Protein AF-A0A316D9Z3-F1 (afdb_monomer_lite)

Radius of gyration: 34.33 Å; chains: 1; bounding box: 103×78×120 Å

Structure (mmCIF, N/CA/C/O backbone):
data_AF-A0A316D9Z3-F1
#
_entry.id   AF-A0A316D9Z3-F1
#
loop_
_atom_site.group_PDB
_atom_site.id
_atom_site.type_symbol
_atom_site.label_atom_id
_atom_site.label_alt_id
_atom_site.label_comp_id
_atom_site.label_asym_id
_atom_site.label_entity_id
_atom_site.label_seq_id
_atom_site.pdbx_PDB_ins_code
_atom_site.Cartn_x
_atom_site.Cartn_y
_atom_site.Cartn_z
_atom_site.occupancy
_atom_site.B_iso_or_equiv
_atom_site.auth_seq_id
_atom_site.auth_comp_id
_atom_site.auth_asym_id
_atom_site.auth_atom_id
_atom_site.pdbx_PDB_model_num
ATOM 1 N N . MET A 1 1 ? 45.861 17.675 56.592 1.00 35.81 1 MET A N 1
ATOM 2 C CA . MET A 1 1 ? 46.657 18.732 55.910 1.00 35.81 1 MET A CA 1
ATOM 3 C C . MET A 1 1 ? 46.108 18.868 54.483 1.00 35.81 1 MET A C 1
ATOM 5 O O . MET A 1 1 ? 45.582 17.880 54.000 1.00 35.81 1 MET A O 1
ATOM 9 N N . LYS A 1 2 ? 45.896 20.078 53.928 1.00 35.28 2 LYS A N 1
ATOM 10 C CA . LYS A 1 2 ? 46.749 20.758 52.905 1.00 35.28 2 LYS A CA 1
ATOM 11 C C . LYS A 1 2 ? 47.253 19.805 51.794 1.00 35.28 2 LYS A C 1
ATOM 13 O O . LYS A 1 2 ? 47.853 18.805 52.156 1.00 35.28 2 LYS A O 1
ATOM 18 N N . LYS A 1 3 ? 47.136 20.078 50.481 1.00 35.12 3 LYS A N 1
ATOM 19 C CA . LYS A 1 3 ? 46.610 21.222 49.673 1.00 35.12 3 LYS A CA 1
ATOM 20 C C . LYS A 1 3 ? 46.240 20.685 48.246 1.00 35.12 3 LYS A C 1
ATOM 22 O O . LYS A 1 3 ? 46.583 19.548 47.962 1.00 35.12 3 LYS A O 1
ATOM 27 N N . ALA A 1 4 ? 45.389 21.317 47.416 1.00 41.19 4 ALA A N 1
ATOM 28 C CA . ALA A 1 4 ? 45.707 22.298 46.334 1.00 41.19 4 ALA A CA 1
ATOM 29 C C . ALA A 1 4 ? 47.012 22.003 45.537 1.00 41.19 4 ALA A C 1
ATOM 31 O O . ALA A 1 4 ? 47.995 21.632 46.166 1.00 41.19 4 ALA A O 1
ATOM 32 N N . THR A 1 5 ? 47.180 22.191 44.215 1.00 39.66 5 THR A N 1
ATOM 33 C CA . THR A 1 5 ? 46.410 22.773 43.067 1.00 39.66 5 THR A CA 1
ATOM 34 C C . THR A 1 5 ? 47.125 22.314 41.761 1.00 39.66 5 THR A C 1
ATOM 36 O O . THR A 1 5 ? 48.243 21.823 41.865 1.00 39.66 5 THR A O 1
ATOM 39 N N . GLY A 1 6 ? 46.643 22.439 40.513 1.00 32.50 6 GLY A N 1
ATOM 40 C CA . GLY A 1 6 ? 45.426 23.047 39.939 1.00 32.50 6 GLY A CA 1
ATOM 41 C C . GLY A 1 6 ? 45.745 23.908 38.690 1.00 32.50 6 GLY A C 1
ATOM 42 O O . GLY A 1 6 ? 46.447 24.904 38.827 1.00 32.50 6 GLY A O 1
ATOM 43 N N . LEU A 1 7 ? 45.251 23.535 37.495 1.00 33.41 7 LEU A N 1
ATOM 44 C CA . LEU A 1 7 ? 45.526 24.162 36.179 1.00 33.41 7 LEU A CA 1
ATOM 45 C C . LEU A 1 7 ? 44.376 23.811 35.191 1.00 33.41 7 LEU A C 1
ATOM 47 O O . LEU A 1 7 ? 43.847 22.710 35.298 1.00 33.41 7 LEU A O 1
ATOM 51 N N . GLY A 1 8 ? 43.930 24.620 34.219 1.00 28.97 8 GLY A N 1
ATOM 52 C CA . GLY A 1 8 ? 44.184 26.045 33.964 1.00 28.97 8 GLY A CA 1
ATOM 53 C C . GLY A 1 8 ? 44.384 26.387 32.475 1.00 28.97 8 GLY A C 1
ATOM 54 O O . GLY A 1 8 ? 45.505 26.270 31.992 1.00 28.97 8 GLY A O 1
ATOM 55 N N . LEU A 1 9 ? 43.351 26.874 31.768 1.00 27.77 9 LEU A N 1
ATOM 56 C CA . LEU A 1 9 ? 43.515 27.605 30.496 1.00 27.77 9 LEU A CA 1
ATOM 57 C C . LEU A 1 9 ? 42.358 28.593 30.241 1.00 27.77 9 LEU A C 1
ATOM 59 O O . LEU A 1 9 ? 41.224 28.343 30.642 1.00 27.77 9 LEU A O 1
ATOM 63 N N . PHE A 1 10 ? 42.664 29.716 29.586 1.00 29.58 10 PHE A N 1
ATOM 64 C CA . PHE A 1 10 ? 41.732 30.792 29.226 1.00 29.58 10 PHE A CA 1
ATOM 65 C C . PHE A 1 10 ? 41.360 30.741 27.738 1.00 29.58 10 PHE A C 1
ATOM 67 O O . PHE A 1 10 ? 42.218 30.463 26.904 1.00 29.58 10 PHE A O 1
ATOM 74 N N . VAL A 1 11 ? 40.149 31.198 27.403 1.00 30.53 11 VAL A N 1
ATOM 75 C CA . VAL A 1 11 ? 39.882 31.958 26.168 1.00 30.53 11 VAL A CA 1
ATOM 76 C C . VAL A 1 11 ? 39.023 33.165 26.551 1.00 30.53 11 VAL A C 1
ATOM 78 O O . VAL A 1 11 ? 38.083 33.028 27.331 1.00 30.53 11 VAL A O 1
ATOM 81 N N . ALA A 1 12 ? 39.358 34.346 26.034 1.00 29.73 12 ALA A N 1
ATOM 82 C CA . ALA A 1 12 ? 38.594 35.579 26.225 1.00 29.73 12 ALA A CA 1
ATOM 83 C C . ALA A 1 12 ? 37.943 36.008 24.901 1.00 29.73 12 ALA A C 1
ATOM 85 O O . ALA A 1 12 ? 38.497 35.740 23.836 1.00 29.73 12 ALA A O 1
ATOM 86 N N . LEU A 1 13 ? 36.806 36.709 24.962 1.00 26.59 13 LEU A N 1
ATOM 87 C CA . LEU A 1 13 ? 36.185 37.320 23.785 1.00 26.59 13 LEU A CA 1
ATOM 88 C C . LEU A 1 13 ? 35.612 38.707 24.114 1.00 26.59 13 LEU A C 1
ATOM 90 O O . LEU A 1 13 ? 34.898 38.876 25.100 1.00 26.59 13 LEU A O 1
ATOM 94 N N . ALA A 1 14 ? 35.973 39.692 23.292 1.00 31.27 14 ALA A N 1
ATOM 95 C CA . ALA A 1 14 ? 35.696 41.122 23.435 1.00 31.27 14 ALA A CA 1
ATOM 96 C C . ALA A 1 14 ? 36.058 41.813 22.095 1.00 31.27 14 ALA A C 1
ATOM 98 O O . ALA A 1 14 ? 37.003 41.360 21.454 1.00 31.27 14 ALA A O 1
ATOM 99 N N . LEU A 1 15 ? 35.439 42.903 21.616 1.00 33.06 15 LEU A N 1
ATOM 100 C CA . LEU A 1 15 ? 34.162 43.585 21.919 1.00 33.06 15 LEU A CA 1
ATOM 101 C C . LEU A 1 15 ? 33.940 44.683 20.832 1.00 33.06 15 LEU A C 1
ATOM 103 O O . LEU A 1 15 ? 34.931 45.140 20.270 1.00 33.06 15 LEU A O 1
ATOM 107 N N . VAL A 1 16 ? 32.704 45.190 20.637 1.00 36.53 16 VAL A N 1
ATOM 108 C CA . VAL A 1 16 ? 32.339 46.366 19.775 1.00 36.53 16 VAL A CA 1
ATOM 109 C C . VAL A 1 16 ? 32.518 46.128 18.249 1.00 36.53 16 VAL A C 1
ATOM 111 O O . VAL A 1 16 ? 33.353 45.330 17.851 1.00 36.53 16 VAL A O 1
ATOM 114 N N . GLY A 1 17 ? 31.769 46.721 17.302 1.00 30.39 17 GLY A N 1
ATOM 115 C CA . GLY A 1 17 ? 30.626 47.667 17.283 1.00 30.39 17 GLY A CA 1
ATOM 116 C C . GLY A 1 17 ? 29.864 47.536 15.937 1.00 30.39 17 GLY A C 1
ATOM 117 O O . GLY A 1 17 ? 30.170 46.627 15.174 1.00 30.39 17 GLY A O 1
ATOM 118 N N . THR A 1 18 ? 28.869 48.345 15.548 1.00 33.84 18 THR A N 1
ATOM 119 C CA . THR A 1 18 ? 28.473 49.721 15.942 1.00 33.84 18 THR A CA 1
ATOM 120 C C . THR A 1 18 ? 26.947 49.908 15.716 1.00 33.84 18 THR A C 1
ATOM 122 O O . THR A 1 18 ? 26.309 49.024 15.152 1.00 33.84 18 THR A O 1
ATOM 125 N N . ALA A 1 19 ? 26.325 51.015 16.156 1.00 32.59 19 ALA A N 1
ATOM 126 C CA . ALA A 1 19 ? 24.858 51.139 16.301 1.00 32.59 19 ALA A CA 1
ATOM 127 C C . ALA A 1 19 ? 24.171 52.260 15.482 1.00 32.59 19 ALA A C 1
ATOM 129 O O . ALA A 1 19 ? 24.800 53.272 15.188 1.00 32.59 19 ALA A O 1
ATOM 130 N N . CYS A 1 20 ? 22.861 52.089 15.212 1.00 33.91 20 CYS A N 1
ATOM 131 C CA . CYS A 1 20 ? 21.797 53.112 15.036 1.00 33.91 20 CYS A CA 1
ATOM 132 C C . CYS A 1 20 ? 20.452 52.416 14.683 1.00 33.91 20 CYS A C 1
ATOM 134 O O . CYS A 1 20 ? 20.465 51.533 13.837 1.00 33.91 20 CYS A O 1
ATOM 136 N N . GLY A 1 21 ? 19.264 52.745 15.219 1.00 28.80 21 GLY A N 1
ATOM 137 C CA . GLY A 1 21 ? 18.892 53.605 16.358 1.00 28.80 21 GLY A CA 1
ATOM 138 C C . GLY A 1 21 ? 17.373 53.930 16.393 1.00 28.80 21 GLY A C 1
ATOM 139 O O . GLY A 1 21 ? 16.774 54.044 15.329 1.00 28.80 21 GLY A O 1
ATOM 140 N N . LYS A 1 22 ? 16.796 54.180 17.593 1.00 32.78 22 LYS A N 1
ATOM 141 C CA . LYS A 1 22 ? 15.376 54.573 17.893 1.00 32.78 22 LYS A CA 1
ATOM 142 C C . LYS A 1 22 ? 14.289 53.486 17.666 1.00 32.78 22 LYS A C 1
ATOM 144 O O . LYS A 1 22 ? 14.498 52.593 16.863 1.00 32.78 22 LYS A O 1
ATOM 149 N N . SER A 1 23 ? 13.078 53.545 18.255 1.00 31.52 23 SER A N 1
ATOM 150 C CA . SER A 1 23 ? 12.658 53.923 19.630 1.00 31.52 23 SER A CA 1
ATOM 151 C C . SER A 1 23 ? 11.187 53.514 19.900 1.00 31.52 23 SER A C 1
ATOM 153 O O . SER A 1 23 ? 10.323 53.878 19.118 1.00 31.52 23 SER A O 1
ATOM 155 N N . SER A 1 24 ? 10.924 52.879 21.050 1.00 33.41 24 SER A N 1
ATOM 156 C CA . SER A 1 24 ? 9.680 52.899 21.867 1.00 33.41 24 SER A CA 1
ATOM 157 C C . SER A 1 24 ? 8.272 52.552 21.303 1.00 33.41 24 SER A C 1
ATOM 159 O O . SER A 1 24 ? 7.691 53.298 20.528 1.00 33.41 24 SER A O 1
ATOM 161 N N . SER A 1 25 ? 7.662 51.537 21.944 1.00 31.62 25 SER A N 1
ATOM 162 C CA . SER A 1 25 ? 6.265 51.456 22.458 1.00 31.62 25 SER A CA 1
ATOM 163 C C . SER A 1 25 ? 5.015 51.509 21.547 1.00 31.62 25 SER A C 1
ATOM 165 O O . SER A 1 25 ? 4.540 52.594 21.241 1.00 31.62 25 SER A O 1
ATOM 167 N N . GLU A 1 26 ? 4.362 50.345 21.388 1.00 33.03 26 GLU A N 1
ATOM 168 C CA . GLU A 1 26 ? 2.908 50.049 21.536 1.00 33.03 26 GLU A CA 1
ATOM 169 C C . GLU A 1 26 ? 2.821 48.543 21.936 1.00 33.03 26 GLU A C 1
ATOM 171 O O . GLU A 1 26 ? 3.632 47.766 21.440 1.00 33.03 26 GLU A O 1
ATOM 176 N N . LEU A 1 27 ? 2.087 47.990 22.918 1.00 30.16 27 LEU A N 1
ATOM 177 C CA . LEU A 1 27 ? 0.783 48.193 23.587 1.00 30.16 27 LEU A CA 1
ATOM 178 C C . LEU A 1 27 ? -0.363 47.314 23.007 1.00 30.16 27 LEU A C 1
ATOM 180 O O . LEU A 1 27 ? -1.009 47.658 22.030 1.00 30.16 27 LEU A O 1
ATOM 184 N N . ASN A 1 28 ? -0.581 46.165 23.669 1.00 36.38 28 ASN A N 1
ATOM 185 C CA . ASN A 1 28 ? -1.710 45.209 23.636 1.00 36.38 28 ASN A CA 1
ATOM 186 C C . ASN A 1 28 ? -2.588 45.050 22.372 1.00 36.38 28 ASN A C 1
ATOM 188 O O . ASN A 1 28 ? -3.499 45.839 22.129 1.00 36.38 28 ASN A O 1
ATOM 192 N N . LYS A 1 29 ? -2.533 43.846 21.783 1.00 31.22 29 LYS A N 1
ATOM 193 C CA . LYS A 1 29 ? -3.707 43.132 21.240 1.00 31.22 29 LYS A CA 1
ATOM 194 C C . LYS A 1 29 ? -3.532 41.613 21.415 1.00 31.22 29 LYS A C 1
ATOM 196 O O . LYS A 1 29 ? -2.434 41.127 21.158 1.00 31.22 29 LYS A O 1
ATOM 201 N N . PRO A 1 30 ? -4.567 40.855 21.821 1.00 32.66 30 PRO A N 1
ATOM 202 C CA . PRO A 1 30 ? -4.575 39.407 21.646 1.00 32.66 30 PRO A CA 1
ATOM 203 C C . PRO A 1 30 ? -4.897 39.082 20.181 1.00 32.66 30 PRO A C 1
ATOM 205 O O . PRO A 1 30 ? -5.912 39.544 19.656 1.00 32.66 30 PRO A O 1
ATOM 208 N N . GLU A 1 31 ? -4.061 38.286 19.516 1.00 30.98 31 GLU A N 1
ATOM 209 C CA . GLU A 1 31 ? -4.420 37.729 18.209 1.00 30.98 31 GLU A CA 1
ATOM 210 C C . GLU A 1 31 ? -5.488 36.645 18.382 1.00 30.98 31 GLU A C 1
ATOM 212 O O . GLU A 1 31 ? -5.293 35.639 19.066 1.00 30.98 31 GLU A O 1
ATOM 217 N N . THR A 1 32 ? -6.638 36.853 17.746 1.00 34.72 32 THR A N 1
ATOM 218 C CA . THR A 1 32 ? -7.646 35.810 17.555 1.00 34.72 32 THR A CA 1
ATOM 219 C C . THR A 1 32 ? -7.095 34.749 16.611 1.00 34.72 32 THR A C 1
ATOM 221 O O . THR A 1 32 ? -6.721 35.071 15.483 1.00 34.72 32 THR A O 1
ATOM 224 N N . LEU A 1 33 ? -7.083 33.488 17.052 1.00 34.59 33 LEU A N 1
ATOM 225 C CA . LEU A 1 33 ? -6.742 32.347 16.200 1.00 34.59 33 LEU A CA 1
ATOM 226 C C . LEU A 1 33 ? -7.608 32.358 14.924 1.00 34.59 33 LEU A C 1
ATOM 228 O O . LEU A 1 33 ? -8.823 32.548 15.037 1.00 34.59 33 LEU A O 1
ATOM 232 N N . PRO A 1 34 ? -7.032 32.126 13.730 1.00 30.84 34 PRO A N 1
ATOM 233 C CA . PRO A 1 34 ? -7.821 32.005 12.514 1.00 30.84 34 PRO A CA 1
ATOM 234 C C . PRO A 1 34 ? -8.714 30.764 12.606 1.00 30.84 34 PRO A C 1
ATOM 236 O O . PRO A 1 34 ? -8.229 29.644 12.779 1.00 30.84 34 PRO A O 1
ATOM 239 N N . GLN A 1 35 ? -10.026 30.960 12.479 1.00 29.48 35 GLN A N 1
ATOM 240 C CA . GLN A 1 35 ? -10.955 29.859 12.248 1.00 29.48 35 GLN A CA 1
ATOM 241 C C . GLN A 1 35 ? -10.739 29.349 10.822 1.00 29.48 35 GLN A C 1
ATOM 243 O O . GLN A 1 35 ? -10.926 30.093 9.862 1.00 29.48 35 GLN A O 1
ATOM 248 N N . GLN A 1 36 ? -10.328 28.090 10.683 1.00 31.59 36 GLN A N 1
ATOM 249 C CA . GLN A 1 36 ? -10.273 27.429 9.385 1.00 31.59 36 GLN A CA 1
ATOM 250 C C . GLN A 1 36 ? -11.623 26.756 9.129 1.00 31.59 36 GLN A C 1
ATOM 252 O O . GLN A 1 36 ? -11.930 25.727 9.730 1.00 31.59 36 GLN A O 1
ATOM 257 N N . GLU A 1 37 ? -12.438 27.353 8.259 1.00 29.62 37 GLU A N 1
ATOM 258 C CA . GLU A 1 37 ? -13.675 26.727 7.792 1.00 29.62 37 GLU A CA 1
ATOM 259 C C . GLU A 1 37 ? -13.371 25.430 7.033 1.00 29.62 37 GLU A C 1
ATOM 261 O O . GLU A 1 37 ? -12.450 25.359 6.212 1.00 29.62 37 GLU A O 1
ATOM 266 N N . VAL A 1 38 ? -14.174 24.396 7.288 1.00 32.06 38 VAL A N 1
ATOM 267 C CA . VAL A 1 38 ? -14.127 23.143 6.533 1.00 32.06 38 VAL A CA 1
ATOM 268 C C . VAL A 1 38 ? -14.872 23.362 5.219 1.00 32.06 38 VAL A C 1
ATOM 270 O O . VAL A 1 38 ? -16.094 23.236 5.158 1.00 32.06 38 VAL A O 1
ATOM 273 N N . GLN A 1 39 ? -14.139 23.717 4.163 1.00 28.66 39 GLN A N 1
ATOM 274 C CA . GLN A 1 39 ? -14.713 23.848 2.825 1.00 28.66 39 GLN A CA 1
ATOM 275 C C . GLN A 1 39 ? -15.093 22.469 2.271 1.00 28.66 39 GLN A C 1
ATOM 277 O O . GLN A 1 39 ? -14.255 21.725 1.763 1.00 28.66 39 GLN A O 1
ATOM 282 N N . ALA A 1 40 ? -16.382 22.140 2.365 1.00 30.02 40 ALA A N 1
ATOM 283 C CA . ALA A 1 40 ? -16.987 21.101 1.543 1.00 30.02 40 ALA A CA 1
ATOM 284 C C . ALA A 1 40 ? -16.936 21.517 0.061 1.00 30.02 40 ALA A C 1
ATOM 286 O O . ALA A 1 40 ? -17.022 22.703 -0.262 1.00 30.02 40 ALA A O 1
ATOM 287 N N . ALA A 1 41 ? -16.802 20.545 -0.843 1.00 28.44 41 ALA A N 1
ATOM 288 C CA . ALA A 1 41 ? -16.725 20.818 -2.274 1.00 28.44 41 ALA A CA 1
ATOM 289 C C . ALA A 1 41 ? -18.048 21.405 -2.798 1.00 28.44 41 ALA A C 1
ATOM 291 O O . ALA A 1 41 ? -19.093 20.758 -2.728 1.00 28.44 41 ALA A O 1
ATOM 292 N N . VAL A 1 42 ? -17.988 22.620 -3.346 1.00 29.70 42 VAL A N 1
ATOM 293 C CA . VAL A 1 42 ? -19.102 23.236 -4.077 1.00 29.70 42 VAL A CA 1
ATOM 294 C C . VAL A 1 42 ? -19.079 22.732 -5.518 1.00 29.70 42 VAL A C 1
ATOM 296 O O . VAL A 1 42 ? -18.029 22.712 -6.158 1.00 29.70 42 VAL A O 1
ATOM 299 N N . VAL A 1 43 ? -20.241 22.321 -6.024 1.00 32.81 43 VAL A N 1
ATOM 300 C CA . VAL A 1 43 ? -20.444 22.004 -7.442 1.00 32.81 43 VAL A CA 1
ATOM 301 C C . VAL A 1 43 ? -20.890 23.284 -8.145 1.00 32.81 43 VAL A C 1
ATOM 303 O O . VAL A 1 43 ? -21.962 23.802 -7.838 1.00 32.81 43 VAL A O 1
ATOM 306 N N . ASP A 1 44 ? -20.074 23.795 -9.067 1.00 30.14 44 ASP A N 1
ATOM 307 C CA . ASP A 1 44 ? -20.435 24.944 -9.903 1.00 30.14 44 ASP A CA 1
ATOM 308 C C . ASP A 1 44 ? -21.416 24.517 -11.004 1.00 30.14 44 ASP A C 1
ATOM 310 O O . ASP A 1 44 ? -21.028 24.032 -12.067 1.00 30.14 44 ASP A O 1
ATOM 314 N N . ASP A 1 45 ? -22.704 24.717 -10.735 1.00 32.00 45 ASP A N 1
ATOM 315 C CA . ASP A 1 45 ? -23.785 24.596 -11.711 1.00 32.00 45 ASP A CA 1
ATOM 316 C C . ASP A 1 45 ? -24.332 26.006 -11.988 1.00 32.00 45 ASP A C 1
ATOM 318 O O . ASP A 1 45 ? -25.042 26.585 -11.161 1.00 32.00 45 ASP A O 1
ATOM 322 N N . ASN A 1 46 ? -23.934 26.623 -13.108 1.00 28.47 46 ASN A N 1
ATOM 323 C CA . ASN A 1 46 ? -24.334 28.000 -13.414 1.00 28.47 46 ASN A CA 1
ATOM 324 C C . ASN A 1 46 ? -24.592 28.245 -14.910 1.00 28.47 46 ASN A C 1
ATOM 326 O O . ASN A 1 46 ? -23.715 28.624 -15.688 1.00 28.47 46 ASN A O 1
ATOM 330 N N . LYS A 1 47 ? -25.854 28.046 -15.298 1.00 28.75 47 LYS A N 1
ATOM 331 C CA . LYS A 1 47 ? -26.431 28.468 -16.578 1.00 28.75 47 LYS A CA 1
ATOM 332 C C . LYS A 1 47 ? -26.965 29.900 -16.438 1.00 28.75 47 LYS A C 1
ATOM 334 O O . LYS A 1 47 ? -27.907 30.114 -15.678 1.00 28.75 47 LYS A O 1
ATOM 339 N N . GLN A 1 48 ? -26.488 30.841 -17.256 1.00 28.56 48 GLN A N 1
ATOM 340 C CA . GLN A 1 48 ? -27.194 32.109 -17.492 1.00 28.56 48 GLN A CA 1
ATOM 341 C C . GLN A 1 48 ? -27.400 32.406 -18.978 1.00 28.56 48 GLN A C 1
ATOM 343 O O . GLN A 1 48 ? -26.547 32.143 -19.822 1.00 28.56 48 GLN A O 1
ATOM 348 N N . GLU A 1 49 ? -28.587 32.929 -19.275 1.00 28.19 49 GLU A N 1
ATOM 349 C CA . GLU A 1 49 ? -29.044 33.317 -20.609 1.00 28.19 49 GLU A CA 1
ATOM 350 C C . GLU A 1 49 ? -28.585 34.742 -20.954 1.00 28.19 49 GLU A C 1
ATOM 352 O O . GLU A 1 49 ? -28.421 35.585 -20.072 1.00 28.19 49 GLU A O 1
ATOM 357 N N . ALA A 1 50 ? -28.392 35.021 -22.245 1.00 26.97 50 ALA A N 1
ATOM 358 C CA . ALA A 1 50 ? -27.946 36.320 -22.740 1.00 26.97 50 ALA A CA 1
ATOM 359 C C . ALA A 1 50 ? -28.831 36.792 -23.901 1.00 26.97 50 ALA A C 1
ATOM 361 O O . ALA A 1 50 ? -28.938 36.106 -24.914 1.00 26.97 50 ALA A O 1
ATOM 362 N N . GLU A 1 51 ? -29.438 37.973 -23.765 1.00 28.91 51 GLU A N 1
ATOM 363 C CA . GLU A 1 51 ? -30.237 38.633 -24.807 1.00 28.91 51 GLU A CA 1
ATOM 364 C C . GLU A 1 51 ? -30.390 40.151 -24.488 1.00 28.91 51 GLU A C 1
ATOM 366 O O . GLU A 1 51 ? -30.090 40.568 -23.367 1.00 28.91 51 GLU A O 1
ATOM 371 N N . PRO A 1 52 ? -30.757 41.031 -25.444 1.00 39.50 52 PRO A N 1
ATOM 372 C CA . PRO A 1 52 ? -29.856 41.470 -26.518 1.00 39.50 52 PRO A CA 1
ATOM 373 C C . PRO A 1 52 ? -29.785 43.010 -26.677 1.00 39.50 52 PRO A C 1
ATOM 375 O O . PRO A 1 52 ? -30.496 43.760 -26.003 1.00 39.50 52 PRO A O 1
ATOM 378 N N . LYS A 1 53 ? -28.986 43.507 -27.642 1.00 25.39 53 LYS A N 1
ATOM 379 C CA . LYS A 1 53 ? -29.188 44.847 -28.239 1.00 25.39 53 LYS A CA 1
ATOM 380 C C . LYS A 1 53 ? -28.627 45.006 -29.665 1.00 25.39 53 LYS A C 1
ATOM 382 O O . LYS A 1 53 ? -27.578 44.470 -30.000 1.00 25.39 53 LYS A O 1
ATOM 387 N N . SER A 1 54 ? -29.382 45.748 -30.473 1.00 26.30 54 SER A N 1
ATOM 388 C CA . SER A 1 54 ? -29.259 46.034 -31.918 1.00 26.30 54 SER A CA 1
ATOM 389 C C . SER A 1 54 ? -28.173 47.095 -32.253 1.00 26.30 54 SER A C 1
ATOM 391 O O . SER A 1 54 ? -27.700 47.750 -31.329 1.00 26.30 54 SER A O 1
ATOM 393 N N . GLN A 1 55 ? -27.761 47.410 -33.500 1.00 28.05 55 GLN A N 1
ATOM 394 C CA . GLN A 1 55 ? -28.057 46.904 -34.865 1.00 28.05 55 GLN A CA 1
ATOM 395 C C . GLN A 1 55 ? -27.005 47.447 -35.885 1.00 28.05 55 GLN A C 1
ATOM 397 O O . GLN A 1 55 ? -26.589 48.584 -35.718 1.00 28.05 55 GLN A O 1
ATOM 402 N N . GLU A 1 56 ? -26.641 46.649 -36.911 1.00 28.14 56 GLU A N 1
ATOM 403 C CA . GLU A 1 56 ? -26.448 46.938 -38.375 1.00 28.14 56 GLU A CA 1
ATOM 404 C C . GLU A 1 56 ? -25.951 48.299 -38.970 1.00 28.14 56 GLU A C 1
ATOM 406 O O . GLU A 1 56 ? -25.937 49.313 -38.281 1.00 28.14 56 GLU A O 1
ATOM 411 N N . PRO A 1 57 ? -25.668 48.410 -40.306 1.00 37.56 57 PRO A N 1
ATOM 412 C CA . PRO A 1 57 ? -25.401 47.389 -41.356 1.00 37.56 57 PRO A CA 1
ATOM 413 C C . PRO A 1 57 ? -24.202 47.697 -42.309 1.00 37.56 57 PRO A C 1
ATOM 415 O O . PRO A 1 57 ? -23.732 48.828 -42.369 1.00 37.56 57 PRO A O 1
ATOM 418 N N . GLN A 1 58 ? -23.813 46.706 -43.142 1.00 26.80 58 GLN A N 1
ATOM 419 C CA . GLN A 1 58 ? -23.280 46.750 -44.544 1.00 26.80 58 GLN A CA 1
ATOM 420 C C . GLN A 1 58 ? -22.272 45.595 -44.786 1.00 26.80 58 GLN A C 1
ATOM 422 O O . GLN A 1 58 ? -21.505 45.274 -43.889 1.00 26.80 58 GLN A O 1
ATOM 427 N N . SER A 1 59 ? -22.162 44.946 -45.957 1.00 30.36 59 SER A N 1
ATOM 428 C CA . SER A 1 59 ? -23.019 44.869 -47.163 1.00 30.36 59 SER A CA 1
ATOM 429 C C . SER A 1 59 ? -22.706 43.568 -47.959 1.00 30.36 59 SER A C 1
ATOM 431 O O . SER A 1 59 ? -21.727 42.885 -47.665 1.00 30.36 59 SER A O 1
ATOM 433 N N . LYS A 1 60 ? -23.548 43.183 -48.938 1.00 29.42 60 LYS A N 1
ATOM 434 C CA . LYS A 1 60 ? -23.429 41.944 -49.758 1.00 29.42 60 LYS A CA 1
ATOM 435 C C . LYS A 1 60 ? -22.985 42.271 -51.201 1.00 29.42 60 LYS A C 1
ATOM 437 O O . LYS A 1 60 ? -23.273 43.377 -51.660 1.00 29.42 60 LYS A O 1
ATOM 442 N N . PRO A 1 61 ? -22.315 41.351 -51.926 1.00 38.19 61 PRO A N 1
ATOM 443 C CA . PRO A 1 61 ? -22.999 40.351 -52.781 1.00 38.19 61 PRO A CA 1
ATOM 444 C C . PRO A 1 61 ? -22.414 38.917 -52.598 1.00 38.19 61 PRO A C 1
ATOM 446 O O . PRO A 1 61 ? -21.324 38.772 -52.062 1.00 38.19 61 PRO A O 1
ATOM 449 N N . ALA A 1 62 ? -23.104 37.786 -52.824 1.00 32.03 62 ALA A N 1
ATOM 450 C CA . ALA A 1 62 ? -23.865 37.311 -53.999 1.00 32.03 62 ALA A CA 1
ATOM 451 C C . ALA A 1 62 ? -22.974 37.076 -55.246 1.00 32.03 62 ALA A C 1
ATOM 453 O O . ALA A 1 62 ? -22.106 37.887 -55.538 1.00 32.03 62 ALA A O 1
ATOM 454 N N . ASP A 1 63 ? -23.123 36.045 -56.082 1.00 29.73 63 ASP A N 1
ATOM 455 C CA . ASP A 1 63 ? -23.808 34.738 -56.023 1.00 29.73 63 ASP A CA 1
ATOM 456 C C . ASP A 1 63 ? -23.346 33.947 -57.270 1.00 29.73 63 ASP A C 1
ATOM 458 O O . ASP A 1 63 ? -23.135 34.567 -58.318 1.00 29.73 63 ASP A O 1
ATOM 462 N N . LYS A 1 64 ? -23.251 32.604 -57.229 1.00 30.88 64 LYS A N 1
ATOM 463 C CA . LYS A 1 64 ? -23.444 31.758 -58.433 1.00 30.88 64 LYS A CA 1
ATOM 464 C C . LYS A 1 64 ? -23.636 30.270 -58.127 1.00 30.88 64 LYS A C 1
ATOM 466 O O . LYS A 1 64 ? -23.117 29.747 -57.150 1.00 30.88 64 LYS A O 1
ATOM 471 N N . ASN A 1 65 ? -24.412 29.614 -58.991 1.00 27.67 65 ASN A N 1
ATOM 472 C CA . ASN A 1 65 ? -25.037 28.310 -58.771 1.00 27.67 65 ASN A CA 1
ATOM 473 C C . ASN A 1 65 ? -24.982 27.450 -60.052 1.00 27.67 65 ASN A C 1
ATOM 475 O O . ASN A 1 65 ? -25.407 27.928 -61.103 1.00 27.67 65 ASN A O 1
ATOM 479 N N . ALA A 1 66 ? -24.495 26.210 -59.938 1.00 27.41 66 ALA A N 1
ATOM 480 C CA . ALA A 1 66 ? -24.818 25.023 -60.753 1.00 27.41 66 ALA A CA 1
ATOM 481 C C . ALA A 1 66 ? -24.087 23.815 -60.109 1.00 27.41 66 ALA A C 1
ATOM 483 O O . ALA A 1 66 ? -22.904 23.952 -59.815 1.00 27.41 66 ALA A O 1
ATOM 484 N N . SER A 1 67 ? -24.654 22.653 -59.753 1.00 28.31 67 SER A N 1
ATOM 485 C CA . SER A 1 67 ? -25.874 21.904 -60.125 1.00 28.31 67 SER A CA 1
ATOM 486 C C . SER A 1 67 ? -25.724 20.902 -61.284 1.00 28.31 67 SER A C 1
ATOM 488 O O . SER A 1 67 ? -25.964 21.245 -62.438 1.00 28.31 67 SER A O 1
ATOM 490 N N . THR A 1 68 ? -25.398 19.655 -60.913 1.00 28.95 68 THR A N 1
ATOM 491 C CA . THR A 1 68 ? -25.741 18.334 -61.504 1.00 28.95 68 THR A CA 1
ATOM 492 C C . THR A 1 68 ? -25.289 17.276 -60.470 1.00 28.95 68 THR A C 1
ATOM 494 O O . THR A 1 68 ? -24.256 17.469 -59.839 1.00 28.95 68 THR A O 1
ATOM 497 N N . GLY A 1 69 ? -25.976 16.171 -60.149 1.00 26.11 69 GLY A N 1
ATOM 498 C CA . GLY A 1 69 ? -27.169 15.528 -60.723 1.00 26.11 69 GLY A CA 1
ATOM 499 C C . GLY A 1 69 ? -26.788 14.328 -61.613 1.00 26.11 69 GLY A C 1
ATOM 500 O O . GLY A 1 69 ? -25.958 14.509 -62.494 1.00 26.11 69 GLY A O 1
ATOM 501 N N . ASN A 1 70 ? -27.351 13.115 -61.486 1.00 29.77 70 ASN A N 1
ATOM 502 C CA . ASN A 1 70 ? -28.371 12.592 -60.555 1.00 29.77 70 ASN A CA 1
ATOM 503 C C . ASN A 1 70 ? -28.448 11.033 -60.624 1.00 29.77 70 ASN A C 1
ATOM 505 O O . ASN A 1 70 ? -28.154 10.491 -61.684 1.00 29.77 70 ASN A O 1
ATOM 509 N N . ALA A 1 71 ? -28.980 10.372 -59.577 1.00 29.95 71 ALA A N 1
ATOM 510 C CA . ALA A 1 71 ? -29.571 9.007 -59.567 1.00 29.95 71 ALA A CA 1
ATOM 511 C C . ALA A 1 71 ? -28.643 7.791 -59.912 1.00 29.95 71 ALA A C 1
ATOM 513 O O . ALA A 1 71 ? -27.551 7.962 -60.434 1.00 29.95 71 ALA A O 1
ATOM 514 N N . SER A 1 72 ? -28.976 6.519 -59.610 1.00 29.97 72 SER A N 1
ATOM 515 C CA . SER A 1 72 ? -30.291 5.918 -59.288 1.00 29.97 72 SER A CA 1
ATOM 516 C C . SER A 1 72 ? -30.240 4.739 -58.292 1.00 29.97 72 SER A C 1
ATOM 518 O O . SER A 1 72 ? -29.295 3.956 -58.305 1.00 29.97 72 SER A O 1
ATOM 520 N N . ASP A 1 73 ? -31.315 4.590 -57.509 1.00 32.38 73 ASP A N 1
ATOM 521 C CA . ASP A 1 73 ? -31.777 3.361 -56.816 1.00 32.38 73 ASP A CA 1
ATOM 522 C C . ASP A 1 73 ? -32.586 2.478 -57.823 1.00 32.38 73 ASP A C 1
ATOM 524 O O . ASP A 1 73 ? -32.888 2.997 -58.909 1.00 32.38 73 ASP A O 1
ATOM 528 N N . PRO A 1 74 ? -32.941 1.187 -57.571 1.00 46.47 74 PRO A N 1
ATOM 529 C CA . PRO A 1 74 ? -34.160 0.888 -56.790 1.00 46.47 74 PRO A CA 1
ATOM 530 C C . PRO A 1 74 ? -34.234 -0.473 -56.032 1.00 46.47 74 PRO A C 1
ATOM 532 O O . PRO A 1 74 ? -34.182 -1.534 -56.649 1.00 46.47 74 PRO A O 1
ATOM 535 N N . SER A 1 75 ? -34.680 -0.435 -54.766 1.00 31.75 75 SER A N 1
ATOM 536 C CA . SER A 1 75 ? -35.638 -1.385 -54.118 1.00 31.75 75 SER A CA 1
ATOM 537 C C . SER A 1 75 ? -35.286 -2.897 -53.965 1.00 31.75 75 SER A C 1
ATOM 539 O O . SER A 1 75 ? -34.799 -3.569 -54.865 1.00 31.75 75 SER A O 1
ATOM 541 N N . THR A 1 76 ? -35.609 -3.566 -52.849 1.00 29.41 76 THR A N 1
ATOM 542 C CA . THR A 1 76 ? -36.994 -3.945 -52.452 1.00 29.41 76 THR A CA 1
ATOM 543 C C . THR A 1 76 ? -37.145 -4.280 -50.939 1.00 29.41 76 THR A C 1
ATOM 545 O O . THR A 1 76 ? -36.225 -4.058 -50.158 1.00 29.41 76 THR A O 1
ATOM 548 N N . SER A 1 77 ? -38.335 -4.728 -50.481 1.00 31.27 77 SER A N 1
ATOM 549 C CA . SER A 1 77 ? -38.781 -4.652 -49.064 1.00 31.27 77 SER A CA 1
ATOM 550 C C . SER A 1 77 ? -39.819 -5.715 -48.624 1.00 31.27 77 SER A C 1
ATOM 552 O O . SER A 1 77 ? -40.768 -5.946 -49.369 1.00 31.27 77 SER A O 1
ATOM 554 N N . ASN A 1 78 ? -39.728 -6.241 -47.384 1.00 27.70 78 ASN A N 1
ATOM 555 C CA . ASN A 1 78 ? -40.830 -6.789 -46.536 1.00 27.70 78 ASN A CA 1
ATOM 556 C C . ASN A 1 78 ? -40.344 -6.936 -45.060 1.00 27.70 78 ASN A C 1
ATOM 558 O O . ASN A 1 78 ? -39.149 -7.134 -44.877 1.00 27.70 78 ASN A O 1
ATOM 562 N N . LYS A 1 79 ? -41.085 -6.724 -43.944 1.00 33.47 79 LYS A N 1
ATOM 563 C CA . LYS A 1 79 ? -42.474 -7.035 -43.461 1.00 33.47 79 LYS A CA 1
ATOM 564 C C . LYS A 1 79 ? -42.739 -8.525 -43.168 1.00 33.47 79 LYS A C 1
ATOM 566 O O . LYS A 1 79 ? -42.386 -9.351 -43.995 1.00 33.47 79 LYS A O 1
ATOM 571 N N . SER A 1 80 ? -43.408 -8.946 -42.080 1.00 35.03 80 SER A N 1
ATOM 572 C CA . SER A 1 80 ? -43.857 -8.344 -40.784 1.00 35.03 80 SER A CA 1
ATOM 573 C C . SER A 1 80 ? -44.079 -9.520 -39.776 1.00 35.03 80 SER A C 1
ATOM 575 O O . SER A 1 80 ? -43.566 -10.595 -40.065 1.00 35.03 80 SER A O 1
ATOM 577 N N . SER A 1 81 ? -44.748 -9.539 -38.604 1.00 34.94 81 SER A N 1
ATOM 578 C CA . SER A 1 81 ? -45.716 -8.732 -37.794 1.00 34.94 81 SER A CA 1
ATOM 579 C C . SER A 1 81 ? -45.790 -9.419 -36.382 1.00 34.94 81 SER A C 1
ATOM 581 O O . SER A 1 81 ? -45.149 -10.453 -36.231 1.00 34.94 81 SER A O 1
ATOM 583 N N . ALA A 1 82 ? -46.564 -9.107 -35.323 1.00 32.28 82 ALA A N 1
ATOM 584 C CA . ALA A 1 82 ? -47.326 -7.976 -34.740 1.00 32.28 82 ALA A CA 1
ATOM 585 C C . ALA A 1 82 ? -48.402 -8.559 -33.760 1.00 32.28 82 ALA A C 1
ATOM 587 O O . ALA A 1 82 ? -49.155 -9.422 -34.200 1.00 32.28 82 ALA A O 1
ATOM 588 N N . ALA A 1 83 ? -48.484 -8.109 -32.489 1.00 30.78 83 ALA A N 1
ATOM 589 C CA . ALA A 1 83 ? -49.603 -8.215 -31.499 1.00 30.78 83 ALA A CA 1
ATOM 590 C C . ALA A 1 83 ? -49.050 -7.854 -30.087 1.00 30.78 83 ALA A C 1
ATOM 592 O O . ALA A 1 83 ? -47.960 -8.319 -29.777 1.00 30.78 83 ALA A O 1
ATOM 593 N N . THR A 1 84 ? -49.592 -7.032 -29.169 1.00 28.30 84 THR A N 1
ATOM 594 C CA . THR A 1 84 ? -50.924 -6.464 -28.821 1.00 28.30 84 THR A CA 1
ATOM 595 C C . THR A 1 84 ? -51.599 -7.131 -27.606 1.00 28.30 84 THR A C 1
ATOM 597 O O . THR A 1 84 ? -52.222 -8.178 -27.739 1.00 28.30 84 THR A O 1
ATOM 600 N N . ALA A 1 85 ? -51.559 -6.451 -26.450 1.00 29.64 85 ALA A N 1
ATOM 601 C CA . ALA A 1 85 ? -52.465 -6.591 -25.296 1.00 29.64 85 ALA A CA 1
ATOM 602 C C . ALA A 1 85 ? -52.437 -5.283 -24.461 1.00 29.64 85 ALA A C 1
ATOM 604 O O . ALA A 1 85 ? -51.508 -4.491 -24.622 1.00 29.64 85 ALA A O 1
ATOM 605 N N . ALA A 1 86 ? -53.448 -5.012 -23.621 1.00 29.22 86 ALA A N 1
ATOM 606 C CA . ALA A 1 86 ? -53.625 -3.711 -22.951 1.00 29.22 86 ALA A CA 1
ATOM 607 C C . ALA A 1 86 ? -54.377 -3.800 -21.599 1.00 29.22 86 ALA A C 1
ATOM 609 O O . ALA A 1 86 ? -54.812 -4.879 -21.202 1.00 29.22 86 ALA A O 1
ATOM 610 N N . SER A 1 87 ? -54.600 -2.634 -20.964 1.00 29.97 87 SER A N 1
ATOM 611 C CA . SER A 1 87 ? -55.213 -2.394 -19.634 1.00 29.97 87 SER A CA 1
ATOM 612 C C . SER A 1 87 ? -54.340 -2.789 -18.425 1.00 29.97 87 SER A C 1
ATOM 614 O O . SER A 1 87 ? -53.514 -3.686 -18.526 1.00 29.97 87 SER A O 1
ATOM 616 N N . GLY A 1 88 ? -54.448 -2.138 -17.260 1.00 26.53 88 GLY A N 1
ATOM 617 C CA . GLY A 1 88 ? -55.212 -0.926 -16.920 1.00 26.53 88 GLY A CA 1
ATOM 618 C C . GLY A 1 88 ? -55.322 -0.731 -15.397 1.00 26.53 88 GLY A C 1
ATOM 619 O O . GLY A 1 88 ? -55.240 -1.701 -14.653 1.00 26.53 88 GLY A O 1
ATOM 620 N N . GLY A 1 89 ? -55.519 0.505 -14.925 1.00 26.30 89 GLY A N 1
ATOM 621 C CA . GLY A 1 89 ? -55.728 0.793 -13.497 1.00 26.30 89 GLY A CA 1
ATOM 622 C C . GLY A 1 89 ? -55.334 2.218 -13.105 1.00 26.30 89 GLY A C 1
ATOM 623 O O . GLY A 1 89 ? -54.229 2.658 -13.400 1.00 26.30 89 GLY A O 1
ATOM 624 N N . SER A 1 90 ? -56.240 2.940 -12.445 1.00 27.80 90 SER A N 1
ATOM 625 C CA . SER A 1 90 ? -56.026 4.296 -11.927 1.00 27.80 90 SER A CA 1
ATOM 626 C C . SER A 1 90 ? -56.522 4.380 -10.487 1.00 27.80 90 SER A C 1
ATOM 628 O O . SER A 1 90 ? -57.596 3.857 -10.193 1.00 27.80 90 SER A O 1
ATOM 630 N N . SER A 1 91 ? -55.794 5.089 -9.623 1.00 29.78 91 SER A N 1
ATOM 631 C CA . SER A 1 91 ? -56.366 5.736 -8.435 1.00 29.78 91 SER A CA 1
ATOM 632 C C . SER A 1 91 ? -55.422 6.805 -7.881 1.00 29.78 91 SER A C 1
ATOM 634 O O . SER A 1 91 ? -54.204 6.643 -7.921 1.00 29.78 91 SER A O 1
ATOM 636 N N . SER A 1 92 ? -55.991 7.878 -7.332 1.00 29.92 92 SER A N 1
ATOM 637 C CA . SER A 1 92 ? -55.274 9.057 -6.833 1.00 29.92 92 SER A CA 1
ATOM 638 C C . SER A 1 92 ? -55.761 9.487 -5.446 1.00 29.92 92 SER A C 1
ATOM 640 O O . SER A 1 92 ? -56.962 9.674 -5.256 1.00 29.92 92 SER A O 1
ATOM 642 N N . SER A 1 93 ? -54.831 9.756 -4.530 1.00 30.38 93 SER A N 1
ATOM 643 C CA . SER A 1 93 ? -55.025 10.547 -3.300 1.00 30.38 93 SER A CA 1
ATOM 644 C C . SER A 1 93 ? -53.631 10.970 -2.808 1.00 30.38 93 SER A C 1
ATOM 646 O O . SER A 1 93 ? -52.790 10.090 -2.651 1.00 30.38 93 SER A O 1
ATOM 648 N N . THR A 1 94 ? -53.225 12.234 -2.656 1.00 27.83 94 THR A N 1
ATOM 649 C CA . THR A 1 94 ? -53.898 13.495 -2.264 1.00 27.83 94 THR A CA 1
ATOM 650 C C . THR A 1 94 ? -54.156 13.598 -0.759 1.00 27.83 94 THR A C 1
ATOM 652 O O . THR A 1 94 ? -55.003 12.889 -0.227 1.00 27.83 94 THR A O 1
ATOM 655 N N . GLY A 1 95 ? -53.472 14.554 -0.115 1.00 26.11 95 GLY A N 1
ATOM 656 C CA . GLY A 1 95 ? -53.582 14.887 1.312 1.00 26.11 95 GLY A CA 1
ATOM 657 C C . GLY A 1 95 ? -52.472 14.258 2.177 1.00 26.11 95 GLY A C 1
ATOM 658 O O . GLY A 1 95 ? -52.165 13.086 2.009 1.00 26.11 95 GLY A O 1
ATOM 659 N N . GLY A 1 96 ? -51.817 14.962 3.107 1.00 25.42 96 GLY A N 1
ATOM 660 C CA . GLY A 1 96 ? -51.850 16.404 3.397 1.00 25.42 96 GLY A CA 1
ATOM 661 C C . GLY A 1 96 ? -51.891 16.717 4.897 1.00 25.42 96 GLY A C 1
ATOM 662 O O . GLY A 1 96 ? -52.651 16.099 5.633 1.00 25.42 96 GLY A O 1
ATOM 663 N N . GLY A 1 97 ? -51.129 17.730 5.320 1.00 26.44 97 GLY A N 1
ATOM 664 C CA . GLY A 1 97 ? -51.074 18.197 6.710 1.00 26.44 97 GLY A CA 1
ATOM 665 C C . GLY A 1 97 ? -49.988 17.512 7.546 1.00 26.44 97 GLY A C 1
ATOM 666 O O . GLY A 1 97 ? -49.799 16.303 7.484 1.00 26.44 97 GLY A O 1
ATOM 667 N N . GLY A 1 98 ? -49.273 18.304 8.343 1.00 26.36 98 GLY A N 1
ATOM 668 C CA . GLY A 1 98 ? -48.355 17.828 9.380 1.00 26.36 98 GLY A CA 1
ATOM 669 C C . GLY A 1 98 ? -48.608 18.580 10.686 1.00 26.36 98 GLY A C 1
ATOM 670 O O . GLY A 1 98 ? -49.463 19.463 10.722 1.00 26.36 98 GLY A O 1
ATOM 671 N N . ASN A 1 99 ? -47.864 18.257 11.746 1.00 31.16 99 ASN A N 1
ATOM 672 C CA . ASN A 1 99 ? -47.709 19.139 12.908 1.00 31.16 99 ASN A CA 1
ATOM 673 C C . ASN A 1 99 ? -46.533 18.712 13.801 1.00 31.16 99 ASN A C 1
ATOM 675 O O . ASN A 1 99 ? -46.242 17.524 13.922 1.00 31.16 99 ASN A O 1
ATOM 679 N N . ALA A 1 100 ? -45.915 19.689 14.469 1.00 30.08 100 ALA A N 1
ATOM 680 C CA . ALA A 1 100 ? -45.129 19.477 15.688 1.00 30.08 100 ALA A CA 1
ATOM 681 C C . ALA A 1 100 ? -46.050 19.597 16.925 1.00 30.08 100 ALA A C 1
ATOM 683 O O . ALA A 1 100 ? -47.134 20.178 16.821 1.00 30.08 100 ALA A O 1
ATOM 684 N N . PRO A 1 101 ? -45.674 19.004 18.071 1.00 38.44 101 PRO A N 1
ATOM 685 C CA . PRO A 1 101 ? -44.966 19.744 19.137 1.00 38.44 101 PRO A CA 1
ATOM 686 C C . PRO A 1 101 ? -43.742 18.951 19.664 1.00 38.44 101 PRO A C 1
ATOM 688 O O . PRO A 1 101 ? -43.690 17.738 19.507 1.00 38.44 101 PRO A O 1
ATOM 691 N N . SER A 1 102 ? -42.644 19.496 20.206 1.00 29.97 102 SER A N 1
ATOM 692 C CA . SER A 1 102 ? -42.352 20.649 21.087 1.00 29.97 102 SER A CA 1
ATOM 693 C C . SER A 1 102 ? -42.607 20.429 22.596 1.00 29.97 102 SER A C 1
ATOM 695 O O . SER A 1 102 ? -43.742 20.553 23.045 1.00 29.97 102 SER A O 1
ATOM 697 N N . SER A 1 103 ? -41.517 20.273 23.376 1.00 29.75 103 SER A N 1
ATOM 698 C CA . SER A 1 103 ? -41.405 20.344 24.863 1.00 29.75 103 SER A CA 1
ATOM 699 C C . SER A 1 103 ? -42.208 19.326 25.713 1.00 29.75 103 SER A C 1
ATOM 701 O O . SER A 1 103 ? -43.271 18.885 25.309 1.00 29.75 103 SER A O 1
ATOM 703 N N . GLY A 1 104 ? -41.777 18.920 26.919 1.00 25.64 104 GLY A N 1
ATOM 704 C CA . GLY A 1 104 ? -40.542 19.213 27.670 1.00 25.64 104 GLY A CA 1
ATOM 705 C C . GLY A 1 104 ? -40.628 18.771 29.152 1.00 25.64 104 GLY A C 1
ATOM 706 O O . GLY A 1 104 ? -41.628 18.190 29.558 1.00 25.64 104 GLY A O 1
ATOM 707 N N . SER A 1 105 ? -39.609 19.122 29.951 1.00 30.86 105 SER A N 1
ATOM 708 C CA . SER A 1 105 ? -39.584 19.139 31.439 1.00 30.86 105 SER A CA 1
ATOM 709 C C . SER A 1 105 ? -39.465 17.824 32.247 1.00 30.86 105 SER A C 1
ATOM 711 O O . SER A 1 105 ? -40.398 17.044 32.403 1.00 30.86 105 SER A O 1
ATOM 713 N N . THR A 1 106 ? -38.306 17.685 32.899 1.00 29.16 106 THR A N 1
ATOM 714 C CA . THR A 1 106 ? -38.009 16.943 34.150 1.00 29.16 106 THR A CA 1
ATOM 715 C C . THR A 1 106 ? -38.320 17.819 35.397 1.00 29.16 106 THR A C 1
ATOM 717 O O . THR A 1 106 ? -38.794 18.942 35.205 1.00 29.16 106 THR A O 1
ATOM 720 N N . PRO A 1 107 ? -37.953 17.472 36.662 1.00 48.22 107 PRO A N 1
ATOM 721 C CA . PRO A 1 107 ? -37.894 16.180 37.390 1.00 48.22 107 PRO A CA 1
ATOM 722 C C . PRO A 1 107 ? -38.587 16.207 38.790 1.00 48.22 107 PRO A C 1
ATOM 724 O O . PRO A 1 107 ? -38.817 17.274 39.351 1.00 48.22 107 PRO A O 1
ATOM 727 N N . ALA A 1 108 ? -38.773 15.042 39.440 1.00 31.34 108 ALA A N 1
ATOM 728 C CA . ALA A 1 108 ? -38.863 14.896 40.914 1.00 31.34 108 ALA A CA 1
ATOM 729 C C . ALA A 1 108 ? -38.748 13.411 41.361 1.00 31.34 108 ALA A C 1
ATOM 731 O O . ALA A 1 108 ? -38.966 12.535 40.532 1.00 31.34 108 ALA A O 1
ATOM 732 N N . SER A 1 109 ? -38.546 13.032 42.638 1.00 30.03 109 SER A N 1
ATOM 733 C CA . SER A 1 109 ? -37.624 13.508 43.701 1.00 30.03 109 SER A CA 1
ATOM 734 C C . SER A 1 109 ? -37.783 12.626 44.966 1.00 30.03 109 SER A C 1
ATOM 736 O O . SER A 1 109 ? -38.897 12.564 45.471 1.00 30.03 109 SER A O 1
ATOM 738 N N . ALA A 1 110 ? -36.691 12.043 45.502 1.00 31.06 110 ALA A N 1
ATOM 739 C CA . ALA A 1 110 ? -36.540 11.400 46.838 1.00 31.06 110 ALA A CA 1
ATOM 740 C C . ALA A 1 110 ? -37.533 10.268 47.262 1.00 31.06 110 ALA A C 1
ATOM 742 O O . ALA A 1 110 ? -38.658 10.183 46.797 1.00 31.06 110 ALA A O 1
ATOM 743 N N . GLY A 1 111 ? -37.205 9.344 48.179 1.00 26.67 111 GLY A N 1
ATOM 744 C CA . GLY A 1 111 ? -35.934 9.026 48.853 1.00 26.67 111 GLY A CA 1
ATOM 745 C C . GLY A 1 111 ? -36.149 8.219 50.157 1.00 26.67 111 GLY A C 1
ATOM 746 O O . GLY A 1 111 ? -37.196 8.363 50.778 1.00 26.67 111 GLY A O 1
ATOM 747 N N . ASN A 1 112 ? -35.133 7.454 50.601 1.00 31.27 112 ASN A N 1
ATOM 748 C CA . ASN A 1 112 ? -35.068 6.677 51.868 1.00 31.27 112 ASN A CA 1
ATOM 749 C C . ASN A 1 112 ? -36.046 5.474 52.037 1.00 31.27 112 ASN A C 1
ATOM 751 O O . ASN A 1 112 ? -37.111 5.450 51.436 1.00 31.27 112 ASN A O 1
ATOM 755 N N . SER A 1 113 ? -35.752 4.431 52.840 1.00 29.06 113 SER A N 1
ATOM 756 C CA . SER A 1 113 ? -34.496 4.035 53.529 1.00 29.06 113 SER A CA 1
ATOM 757 C C . SER A 1 113 ? -34.490 2.558 53.998 1.00 29.06 113 SER A C 1
ATOM 759 O O . SER A 1 113 ? -35.534 1.926 54.109 1.00 29.06 113 SER A O 1
ATOM 761 N N . THR A 1 114 ? -33.303 2.086 54.419 1.00 30.45 114 THR A N 1
ATOM 762 C CA . THR A 1 114 ? -33.052 1.047 55.458 1.00 30.45 114 THR A CA 1
ATOM 763 C C . THR A 1 114 ? -33.533 -0.401 55.254 1.00 30.45 114 THR A C 1
ATOM 765 O O . THR A 1 114 ? -34.626 -0.782 55.662 1.00 30.45 114 THR A O 1
ATOM 768 N N . THR A 1 115 ? -32.596 -1.254 54.824 1.00 30.95 115 THR A N 1
ATOM 769 C CA . THR A 1 115 ? -32.415 -2.654 55.283 1.00 30.95 115 THR A CA 1
ATOM 770 C C . THR A 1 115 ? -32.092 -2.699 56.797 1.00 30.95 115 THR A C 1
ATOM 772 O O . THR A 1 115 ? -31.635 -1.676 57.318 1.00 30.95 115 THR A O 1
ATOM 775 N N . PRO A 1 116 ? -32.278 -3.830 57.527 1.00 43.84 116 PRO A N 1
ATOM 776 C CA . PRO A 1 116 ? -31.290 -4.936 57.493 1.00 43.84 116 PRO A CA 1
ATOM 777 C C . PRO A 1 116 ? -31.832 -6.373 57.742 1.00 43.84 116 PRO A C 1
ATOM 779 O O . PRO A 1 116 ? -32.881 -6.549 58.351 1.00 43.84 116 PRO A O 1
ATOM 782 N N . GLY A 1 117 ? -31.036 -7.409 57.410 1.00 29.41 117 GLY A N 1
ATOM 783 C CA . GLY A 1 117 ? -31.067 -8.690 58.153 1.00 29.41 117 GLY A CA 1
ATOM 784 C C . GLY A 1 117 ? -31.030 -10.016 57.367 1.00 29.41 117 GLY A C 1
ATOM 785 O O . GLY A 1 117 ? -32.041 -10.437 56.830 1.00 29.41 117 GLY A O 1
ATOM 786 N N . SER A 1 118 ? -29.883 -10.705 57.451 1.00 30.38 118 SER A N 1
ATOM 787 C CA . SER A 1 118 ? -29.644 -12.168 57.388 1.00 30.38 118 SER A CA 1
ATOM 788 C C . SER A 1 118 ? -30.178 -13.075 56.258 1.00 30.38 118 SER A C 1
ATOM 790 O O . SER A 1 118 ? -31.362 -13.201 55.978 1.00 30.38 118 SER A O 1
ATOM 792 N N . ALA A 1 119 ? -29.223 -13.849 55.738 1.00 33.38 119 ALA A N 1
ATOM 793 C CA . ALA A 1 119 ? -29.318 -14.925 54.756 1.00 33.38 119 ALA A CA 1
ATOM 794 C C . ALA A 1 119 ? -30.185 -16.150 55.126 1.00 33.38 119 ALA A C 1
ATOM 796 O O . ALA A 1 119 ? -30.282 -16.524 56.294 1.00 33.38 119 ALA A O 1
ATOM 797 N N . ASN A 1 120 ? -30.598 -16.895 54.088 1.00 33.34 120 ASN A N 1
ATOM 798 C CA . ASN A 1 120 ? -30.278 -18.328 53.987 1.00 33.34 120 ASN A CA 1
ATOM 799 C C . ASN A 1 120 ? -30.117 -18.775 52.506 1.00 33.34 120 ASN A C 1
ATOM 801 O O . ASN A 1 120 ? -30.256 -17.955 51.601 1.00 33.34 120 ASN A O 1
ATOM 805 N N . GLN A 1 121 ? -29.757 -20.043 52.274 1.00 36.25 121 GLN A N 1
ATOM 806 C CA . GLN A 1 121 ? -29.402 -20.653 50.979 1.00 36.25 121 GLN A CA 1
ATOM 807 C C . GLN A 1 121 ? -30.586 -21.319 50.236 1.00 36.25 121 GLN A C 1
ATOM 809 O O . GLN A 1 121 ? -31.547 -21.744 50.872 1.00 36.25 121 GLN A O 1
ATOM 814 N N . GLY A 1 122 ? -30.427 -21.528 48.917 1.00 30.30 122 GLY A N 1
ATOM 815 C CA . GLY A 1 122 ? -31.303 -22.350 48.052 1.00 30.30 122 GLY A CA 1
ATOM 816 C C . GLY A 1 122 ? -32.492 -21.583 47.439 1.00 30.30 122 GLY A C 1
ATOM 817 O O . GLY A 1 122 ? -33.035 -20.693 48.079 1.00 30.30 122 GLY A O 1
ATOM 818 N N . ASP A 1 123 ? -32.952 -21.855 46.212 1.00 32.22 123 ASP A N 1
ATOM 819 C CA . ASP A 1 123 ? -32.621 -22.944 45.271 1.00 32.22 123 ASP A CA 1
ATOM 820 C C . ASP A 1 123 ? -33.021 -22.563 43.812 1.00 32.22 123 ASP A C 1
ATOM 822 O O . ASP A 1 123 ? -33.663 -21.540 43.581 1.00 32.22 123 ASP A O 1
ATOM 826 N N . THR A 1 124 ? -32.690 -23.408 42.829 1.00 35.75 124 THR A N 1
ATOM 827 C CA . THR A 1 124 ? -33.235 -23.468 41.451 1.00 35.75 124 THR A CA 1
ATOM 828 C C . THR A 1 124 ? -33.155 -22.225 40.543 1.00 35.75 124 THR A C 1
ATOM 830 O O . THR A 1 124 ? -34.088 -21.438 40.414 1.00 35.75 124 THR A O 1
ATOM 833 N N . SER A 1 125 ? -32.092 -22.180 39.737 1.00 38.03 125 SER A N 1
ATOM 834 C CA . SER A 1 125 ? -32.189 -22.315 38.268 1.00 38.03 125 SER A CA 1
ATOM 835 C C . SER A 1 125 ? -33.382 -21.675 37.528 1.00 38.03 125 SER A C 1
ATOM 837 O O . SER A 1 125 ? -34.120 -22.365 36.822 1.00 38.03 125 SER A O 1
ATOM 839 N N . GLY A 1 126 ? -33.523 -20.349 37.578 1.00 33.81 126 GLY A N 1
ATOM 840 C CA . GLY A 1 126 ? -34.224 -19.630 36.508 1.00 33.81 126 GLY A CA 1
ATOM 841 C C . GLY A 1 126 ? -33.373 -19.639 35.225 1.00 33.81 126 GLY A C 1
ATOM 842 O O . GLY A 1 126 ? -32.164 -19.409 35.323 1.00 33.81 126 GLY A O 1
ATOM 843 N N . PRO A 1 127 ? -33.936 -19.891 34.027 1.00 41.47 127 PRO A N 1
ATOM 844 C CA . PRO A 1 127 ? -33.174 -19.788 32.790 1.00 41.47 127 PRO A CA 1
ATOM 845 C C . PRO A 1 127 ? -32.806 -18.322 32.557 1.00 41.47 127 PRO A C 1
ATOM 847 O O . PRO A 1 127 ? -33.661 -17.491 32.253 1.00 41.47 127 PRO A O 1
ATOM 850 N N . SER A 1 128 ? -31.521 -17.998 32.692 1.00 40.31 128 SER A N 1
ATOM 851 C CA . SER A 1 128 ? -30.997 -16.720 32.229 1.00 40.31 128 SER A CA 1
ATOM 852 C C . SER A 1 128 ? -31.240 -16.622 30.727 1.00 40.31 128 SER A C 1
ATOM 854 O O . SER A 1 128 ? -30.658 -17.402 29.969 1.00 40.31 128 SER A O 1
ATOM 856 N N . THR A 1 129 ? -32.079 -15.678 30.294 1.00 38.47 129 THR A N 1
ATOM 857 C CA . THR A 1 129 ? -32.250 -15.356 28.874 1.00 38.47 129 THR A CA 1
ATOM 858 C C . THR A 1 129 ? -30.921 -14.845 28.337 1.00 38.47 129 THR A C 1
ATOM 860 O O . THR A 1 129 ? -30.612 -13.658 28.430 1.00 38.47 129 THR A O 1
ATOM 863 N N . GLN A 1 130 ? -30.112 -15.766 27.818 1.00 42.16 130 GLN A N 1
ATOM 864 C CA . GLN A 1 130 ? -28.863 -15.470 27.142 1.00 42.16 130 GLN A CA 1
ATOM 865 C C . GLN A 1 130 ? -29.209 -14.541 25.980 1.00 42.16 130 GLN A C 1
ATOM 867 O O . GLN A 1 130 ? -29.921 -14.947 25.060 1.00 42.16 130 GLN A O 1
ATOM 872 N N . ALA A 1 131 ? -28.777 -13.279 26.075 1.00 45.31 131 ALA A N 1
ATOM 873 C CA . ALA A 1 131 ? -28.994 -12.293 25.026 1.00 45.31 131 ALA A CA 1
ATOM 874 C C . ALA A 1 131 ? -28.488 -12.905 23.719 1.00 45.31 131 ALA A C 1
ATOM 876 O O . ALA A 1 131 ? -27.340 -13.351 23.657 1.00 45.31 131 ALA A O 1
ATOM 877 N N . GLY A 1 132 ? -29.393 -13.045 22.746 1.00 41.12 132 GLY A N 1
ATOM 878 C CA . GLY A 1 132 ? -29.183 -13.940 21.616 1.00 41.12 132 GLY A CA 1
ATOM 879 C C . GLY A 1 132 ? -27.883 -13.598 20.907 1.00 41.12 132 GLY A C 1
ATOM 880 O O . GLY A 1 132 ? -27.747 -12.489 20.394 1.00 41.12 132 GLY A O 1
ATOM 881 N N . SER A 1 133 ? -26.942 -14.544 20.882 1.00 54.94 133 SER A N 1
ATOM 882 C CA . SER A 1 133 ? -25.707 -14.422 20.114 1.00 54.94 133 SER A CA 1
ATOM 883 C C . SER A 1 133 ? -26.087 -14.399 18.637 1.00 54.94 133 SER A C 1
ATOM 885 O O . SER A 1 133 ? -26.257 -15.455 18.020 1.00 54.94 133 SER A O 1
ATOM 887 N N . ALA A 1 134 ? -26.321 -13.198 18.109 1.00 67.38 134 ALA A N 1
ATOM 888 C CA . ALA A 1 134 ? -26.727 -12.998 16.732 1.00 67.38 134 ALA A CA 1
ATOM 889 C C . ALA A 1 134 ? -25.692 -13.655 15.818 1.00 67.38 134 ALA A C 1
ATOM 891 O O . ALA A 1 134 ? -24.490 -13.453 15.989 1.00 67.38 134 ALA A O 1
ATOM 892 N N . THR A 1 135 ? -26.157 -14.477 14.878 1.00 82.94 135 THR A N 1
ATOM 893 C CA . THR A 1 135 ? -25.270 -15.133 13.916 1.00 82.94 135 THR A CA 1
ATOM 894 C C . THR A 1 135 ? -24.473 -14.056 13.173 1.00 82.94 135 THR A C 1
ATOM 896 O O . THR A 1 135 ? -25.101 -13.151 12.615 1.00 82.94 135 THR A O 1
ATOM 899 N N . PRO A 1 136 ? -23.126 -14.114 13.165 1.00 88.81 136 PRO A N 1
ATOM 900 C CA . PRO A 1 136 ? -22.316 -13.148 12.438 1.00 88.81 136 PRO A CA 1
ATOM 901 C C . PRO A 1 136 ? -22.736 -13.055 10.970 1.00 88.81 136 PRO A C 1
ATOM 903 O O . PRO A 1 136 ? -22.982 -14.071 10.319 1.00 88.81 136 PRO A O 1
ATOM 906 N N . ALA A 1 137 ? -22.804 -11.831 10.453 1.00 93.31 137 ALA A N 1
ATOM 907 C CA . ALA A 1 137 ? -23.066 -11.562 9.043 1.00 93.31 137 ALA A CA 1
ATOM 908 C C . ALA A 1 137 ? -21.830 -11.839 8.169 1.00 93.31 137 ALA A C 1
ATOM 910 O O . ALA A 1 137 ? -21.963 -12.102 6.976 1.00 93.31 137 ALA A O 1
ATOM 911 N N . GLY A 1 138 ? -20.638 -11.803 8.770 1.00 95.69 138 GLY A N 1
ATOM 912 C CA . GLY A 1 138 ? -19.376 -12.151 8.134 1.00 95.69 138 GLY A CA 1
ATOM 913 C C . GLY A 1 138 ? -18.188 -12.004 9.082 1.00 95.69 138 GLY A C 1
ATOM 914 O O . GLY A 1 138 ? -18.348 -11.746 10.279 1.00 95.69 138 GLY A O 1
ATOM 915 N N . GLN A 1 139 ? -16.989 -12.144 8.517 1.00 96.50 139 GLN A N 1
ATOM 916 C CA . GLN A 1 139 ? -15.710 -11.939 9.199 1.00 96.50 139 GLN A CA 1
ATOM 917 C C . GLN A 1 139 ? -14.758 -11.150 8.286 1.00 96.50 139 GLN A C 1
ATOM 919 O O . GLN A 1 139 ? -14.744 -11.378 7.074 1.00 96.50 139 GLN A O 1
ATOM 924 N N . PHE A 1 140 ? -13.957 -10.247 8.852 1.00 96.81 140 PHE A N 1
ATOM 925 C CA . PHE A 1 140 ? -12.908 -9.508 8.136 1.00 96.81 140 PHE A CA 1
ATOM 926 C C . PHE A 1 140 ? -11.600 -9.501 8.933 1.00 96.81 140 PHE A C 1
ATOM 928 O O . PHE A 1 140 ? -11.617 -9.606 10.157 1.00 96.81 140 PHE A O 1
ATOM 935 N N . GLU A 1 141 ? -10.456 -9.377 8.262 1.00 97.56 141 GLU A N 1
ATOM 936 C CA . GLU A 1 141 ? -9.157 -9.268 8.939 1.00 97.56 141 GLU A CA 1
ATOM 937 C C . GLU A 1 141 ? -8.967 -7.848 9.480 1.00 97.56 141 GLU A C 1
ATOM 939 O O . GLU A 1 141 ? -8.910 -6.895 8.704 1.00 97.56 141 GLU A O 1
ATOM 944 N N . LEU A 1 142 ? -8.837 -7.697 10.801 1.00 98.25 142 LEU A N 1
ATOM 945 C CA . LEU A 1 142 ? -8.507 -6.430 11.452 1.00 98.25 142 LEU A CA 1
ATOM 946 C C . LEU A 1 142 ? -7.066 -6.462 11.958 1.00 98.25 142 LEU A C 1
ATOM 948 O O . LEU A 1 142 ? -6.685 -7.321 12.754 1.00 98.25 142 LEU A O 1
ATOM 952 N N . SER A 1 143 ? -6.276 -5.477 11.539 1.00 98.44 143 SER A N 1
ATOM 953 C CA . SER A 1 143 ? -4.906 -5.261 12.004 1.00 98.44 143 SER A CA 1
ATOM 954 C C . SER A 1 143 ? -4.703 -3.832 12.508 1.00 98.44 143 SER A C 1
ATOM 956 O O . SER A 1 143 ? -5.239 -2.886 11.933 1.00 98.44 143 SER A O 1
ATOM 958 N N . VAL A 1 144 ? -3.935 -3.682 13.589 1.00 98.56 144 VAL A N 1
ATOM 959 C CA . VAL A 1 144 ? -3.588 -2.401 14.221 1.00 98.56 144 VAL A CA 1
ATOM 960 C C . VAL A 1 144 ? -2.088 -2.374 14.497 1.00 98.56 144 VAL A C 1
ATOM 962 O O . VAL A 1 144 ? -1.551 -3.289 15.132 1.00 98.56 144 VAL A O 1
ATOM 965 N N . THR A 1 145 ? -1.415 -1.323 14.042 1.00 98.00 145 THR A N 1
ATOM 966 C CA . THR A 1 145 ? 0.036 -1.143 14.159 1.00 98.00 145 THR A CA 1
ATOM 967 C C . THR A 1 145 ? 0.419 0.292 14.540 1.00 98.00 145 THR A C 1
ATOM 969 O O . THR A 1 145 ? -0.411 1.201 14.557 1.00 98.00 145 THR A O 1
ATOM 972 N N . GLU A 1 146 ? 1.696 0.503 14.842 1.00 96.38 146 GLU A N 1
ATOM 973 C CA . GLU A 1 146 ? 2.313 1.830 14.899 1.00 96.38 146 GLU A CA 1
ATOM 974 C C . GLU A 1 146 ? 3.545 1.881 13.982 1.00 96.38 146 GLU A C 1
ATOM 976 O O . GLU A 1 146 ? 4.143 0.853 13.637 1.00 96.38 146 GLU A O 1
ATOM 981 N N . TYR A 1 147 ? 3.984 3.104 13.677 1.00 94.69 147 TYR A N 1
ATOM 982 C CA . TYR A 1 147 ? 5.232 3.396 12.971 1.00 94.69 147 TYR A CA 1
ATOM 983 C C . TYR A 1 147 ? 5.298 2.728 11.587 1.00 94.69 147 TYR A C 1
ATOM 985 O O . TYR A 1 147 ? 6.266 2.028 11.274 1.00 94.69 147 TYR A O 1
ATOM 993 N N . PHE A 1 148 ? 4.280 2.955 10.751 1.00 95.06 148 PHE A N 1
ATOM 994 C CA . PHE A 1 148 ? 4.200 2.457 9.373 1.00 95.06 148 PHE A CA 1
ATOM 995 C C . PHE A 1 148 ? 4.207 0.923 9.288 1.00 95.06 148 PHE A C 1
ATOM 997 O O . PHE A 1 148 ? 4.822 0.340 8.394 1.00 95.06 148 PHE A O 1
ATOM 1004 N N . GLY A 1 149 ? 3.537 0.268 10.242 1.00 95.38 149 GLY A N 1
ATOM 1005 C CA . GLY A 1 149 ? 3.444 -1.189 10.320 1.00 95.38 149 GLY A CA 1
ATOM 1006 C C . GLY A 1 149 ? 4.649 -1.898 10.942 1.00 95.38 149 GLY A C 1
ATOM 1007 O O . GLY A 1 149 ? 4.722 -3.126 10.888 1.00 95.38 149 GLY A O 1
ATOM 1008 N N . SER A 1 150 ? 5.603 -1.163 11.527 1.00 94.56 150 SER A N 1
ATOM 1009 C CA . SER A 1 150 ? 6.807 -1.759 12.132 1.00 94.56 150 SER A CA 1
ATOM 1010 C C . SER A 1 150 ? 6.644 -2.190 13.597 1.00 94.56 150 SER A C 1
ATOM 1012 O O . SER A 1 150 ? 7.431 -3.013 14.064 1.00 94.56 150 SER A O 1
ATOM 1014 N N . ASN A 1 151 ? 5.605 -1.719 14.299 1.00 95.81 151 ASN A N 1
ATOM 1015 C CA . ASN A 1 151 ? 5.181 -2.234 15.606 1.00 95.81 151 ASN A CA 1
ATOM 1016 C C . ASN A 1 151 ? 3.754 -2.805 15.520 1.00 95.81 151 ASN A C 1
ATOM 1018 O O . ASN A 1 151 ? 2.859 -2.130 15.021 1.00 95.81 151 ASN A O 1
ATOM 1022 N N . GLY A 1 152 ? 3.520 -4.026 16.009 1.00 96.62 152 GLY A N 1
ATOM 1023 C CA . GLY A 1 152 ? 2.211 -4.690 15.956 1.00 96.62 152 GLY A CA 1
ATOM 1024 C C . GLY A 1 152 ? 1.458 -4.629 17.284 1.00 96.62 152 GLY A C 1
ATOM 1025 O O . GLY A 1 152 ? 1.973 -5.101 18.292 1.00 96.62 152 GLY A O 1
ATOM 1026 N N . ILE A 1 153 ? 0.228 -4.101 17.276 1.00 97.31 153 ILE A N 1
ATOM 1027 C CA . ILE A 1 153 ? -0.658 -4.036 18.455 1.00 97.31 153 ILE A CA 1
ATOM 1028 C C . ILE A 1 153 ? -1.719 -5.143 18.413 1.00 97.31 153 ILE A C 1
ATOM 1030 O O . ILE A 1 153 ? -1.977 -5.793 19.424 1.00 97.31 153 ILE A O 1
ATOM 1034 N N . PHE A 1 154 ? -2.344 -5.364 17.254 1.00 98.19 154 PHE A N 1
ATOM 1035 C CA . PHE A 1 154 ? -3.434 -6.329 17.084 1.00 98.19 154 PHE A CA 1
ATOM 1036 C C . PHE A 1 154 ? -3.424 -6.906 15.663 1.00 98.19 154 PHE A C 1
ATOM 1038 O O . PHE A 1 154 ? -3.179 -6.175 14.703 1.00 98.19 154 PHE A O 1
ATOM 1045 N N . LYS A 1 155 ? -3.723 -8.200 15.511 1.00 97.69 155 LYS A N 1
ATOM 1046 C CA . LYS A 1 155 ? -4.095 -8.815 14.226 1.00 97.69 155 LYS A CA 1
ATOM 1047 C C . LYS A 1 155 ? -4.986 -10.033 14.474 1.00 97.69 155 LYS A C 1
ATOM 1049 O O . LYS A 1 155 ? -4.494 -11.032 14.998 1.00 97.69 155 LYS A O 1
ATOM 1054 N N . GLN A 1 156 ? -6.265 -9.950 14.113 1.00 97.56 156 GLN A N 1
ATOM 1055 C CA . GLN A 1 156 ? -7.226 -11.059 14.177 1.00 97.56 156 GLN A CA 1
ATOM 1056 C C . GLN A 1 156 ? -8.318 -10.892 13.111 1.00 97.56 156 GLN A C 1
ATOM 1058 O O . GLN A 1 156 ? -8.749 -9.772 12.834 1.00 97.56 156 GLN A O 1
ATOM 1063 N N . GLY A 1 157 ? -8.837 -12.005 12.594 1.00 97.50 157 GLY A N 1
ATOM 1064 C CA . GLY A 1 157 ? -10.104 -12.029 11.868 1.00 97.50 157 GLY A CA 1
ATOM 1065 C C . GLY A 1 157 ? -11.274 -11.805 12.826 1.00 97.50 157 GLY A C 1
ATOM 1066 O O . GLY A 1 157 ? -11.590 -12.689 13.625 1.00 97.50 157 GLY A O 1
ATOM 1067 N N . VAL A 1 158 ? -11.933 -10.652 12.744 1.00 97.25 158 VAL A N 1
ATOM 1068 C CA . VAL A 1 158 ? -13.028 -10.235 13.634 1.00 97.25 158 VAL A CA 1
ATOM 1069 C C . VAL A 1 158 ? -14.395 -10.459 12.988 1.00 97.25 158 VAL A C 1
ATOM 1071 O O . VAL A 1 158 ? -14.569 -10.284 11.781 1.00 97.25 158 VAL A O 1
ATOM 1074 N N . SER A 1 159 ? -15.367 -10.896 13.790 1.00 96.81 159 SER A N 1
ATOM 1075 C CA . SER A 1 159 ? -16.741 -11.167 13.345 1.00 96.81 159 SER A CA 1
ATOM 1076 C C . SER A 1 159 ? -17.620 -9.936 13.541 1.00 96.81 159 SER A C 1
ATOM 1078 O O . SER A 1 159 ? -17.486 -9.259 14.553 1.00 96.81 159 SER A O 1
ATOM 1080 N N . TYR A 1 160 ? -18.549 -9.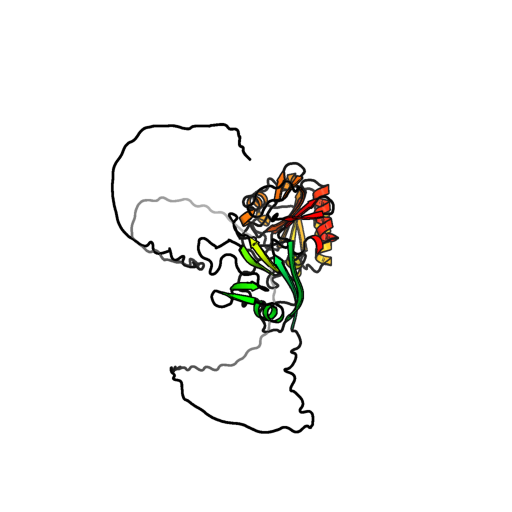678 12.620 1.00 95.25 160 TYR A N 1
ATOM 1081 C CA . TYR A 1 160 ? -19.457 -8.528 12.698 1.00 95.25 160 TYR A CA 1
ATOM 1082 C C . TYR A 1 160 ? -20.909 -8.926 12.397 1.00 95.25 160 TYR A C 1
ATOM 1084 O O . TYR A 1 160 ? -21.173 -9.914 11.704 1.00 95.25 160 TYR A O 1
ATOM 1092 N N . SER A 1 161 ? -21.867 -8.153 12.908 1.00 9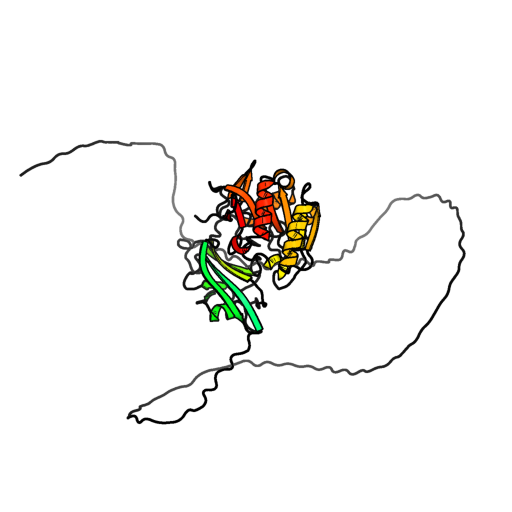4.31 161 SER A N 1
ATOM 1093 C CA . SER A 1 161 ? -23.293 -8.261 12.568 1.00 94.31 161 SER A CA 1
ATOM 1094 C C . SER A 1 161 ? -23.707 -7.218 11.519 1.00 94.31 161 SER A C 1
ATOM 1096 O O . SER A 1 161 ? -23.063 -6.184 11.369 1.00 94.31 161 SER A O 1
ATOM 1098 N N . ALA A 1 162 ? -24.790 -7.475 10.776 1.00 88.69 162 ALA A N 1
ATOM 1099 C CA . ALA A 1 162 ? -25.147 -6.721 9.561 1.00 88.69 162 ALA A CA 1
ATOM 1100 C C . ALA A 1 162 ? -25.410 -5.210 9.761 1.00 88.69 162 ALA A C 1
ATOM 1102 O O . ALA A 1 162 ? -25.382 -4.445 8.792 1.00 88.69 162 ALA A O 1
ATOM 1103 N N . GLU A 1 163 ? -25.659 -4.774 10.999 1.00 90.75 163 GLU A N 1
ATOM 1104 C CA . GLU A 1 163 ? -25.911 -3.371 11.349 1.00 90.75 163 GLU A CA 1
ATOM 1105 C C . GLU A 1 163 ? -24.742 -2.676 12.061 1.00 90.75 163 GLU A C 1
ATOM 1107 O O . GLU A 1 163 ? -24.798 -1.463 12.240 1.00 90.75 163 GLU A O 1
ATOM 1112 N N . GLN A 1 164 ? -23.669 -3.391 12.420 1.00 94.75 164 GLN A N 1
ATOM 1113 C CA . GLN A 1 164 ? -22.481 -2.765 13.007 1.00 94.75 164 GLN A CA 1
ATOM 1114 C C . GLN A 1 164 ? -21.675 -1.991 11.962 1.00 94.75 164 GLN A C 1
ATOM 1116 O O . GLN A 1 164 ? -21.466 -2.452 10.835 1.00 94.75 164 GLN A O 1
ATOM 1121 N N . SER A 1 165 ? -21.161 -0.831 12.370 1.00 95.75 165 SER A N 1
ATOM 1122 C CA . SER A 1 165 ? -20.075 -0.171 11.652 1.00 95.75 165 SER A CA 1
ATOM 1123 C C . SER A 1 165 ? -18.728 -0.856 11.925 1.00 95.75 165 SER A C 1
ATOM 1125 O O . SER A 1 165 ? -18.587 -1.691 12.829 1.00 95.75 165 SER A O 1
ATOM 1127 N N . LEU A 1 166 ? -17.698 -0.469 11.171 1.00 95.75 166 LEU A N 1
ATOM 1128 C CA . LEU A 1 166 ? -16.312 -0.824 11.460 1.00 95.75 166 LEU A CA 1
ATOM 1129 C C . LEU A 1 166 ? -15.920 -0.338 12.863 1.00 95.75 166 LEU A C 1
ATOM 1131 O O . LEU A 1 166 ? -15.331 -1.100 13.624 1.00 95.75 166 LEU A O 1
ATOM 1135 N N . LEU A 1 167 ? -16.301 0.887 13.236 1.00 96.38 167 LEU A N 1
ATOM 1136 C CA . LEU A 1 167 ? -16.029 1.449 14.560 1.00 96.38 167 LEU A CA 1
ATOM 1137 C C . LEU A 1 167 ? -16.707 0.661 15.692 1.00 96.38 167 LEU A C 1
ATOM 1139 O O . LEU A 1 167 ? -16.106 0.474 16.747 1.00 96.38 167 LEU A O 1
ATOM 1143 N N . ASP A 1 168 ? -17.932 0.180 15.483 1.00 96.06 168 ASP A N 1
ATOM 1144 C CA . ASP A 1 168 ? -18.639 -0.624 16.486 1.00 96.06 168 ASP A CA 1
ATOM 1145 C C . ASP A 1 168 ? -18.033 -2.020 16.611 1.00 96.06 168 ASP A C 1
ATOM 1147 O O . ASP A 1 168 ? -17.803 -2.481 17.723 1.00 96.06 168 ASP A O 1
ATOM 1151 N N . THR A 1 169 ? -17.663 -2.647 15.490 1.00 96.19 169 THR A N 1
ATOM 1152 C CA . THR A 1 169 ? -16.930 -3.925 15.518 1.00 96.19 169 THR A CA 1
ATOM 1153 C C . THR A 1 169 ? -15.566 -3.766 16.203 1.00 96.19 169 THR A C 1
ATOM 1155 O O . THR A 1 169 ? -15.132 -4.635 16.951 1.00 96.19 169 THR A O 1
ATOM 1158 N N . MET A 1 170 ? -14.876 -2.637 16.002 1.00 96.69 170 MET A N 1
ATOM 1159 C CA . MET A 1 170 ? -13.619 -2.347 16.699 1.00 96.69 170 MET A CA 1
ATOM 1160 C C . MET A 1 170 ? -13.808 -2.215 18.215 1.00 96.69 170 MET A C 1
ATOM 1162 O O . MET A 1 170 ? -12.950 -2.681 18.956 1.00 96.69 170 MET A O 1
ATOM 1166 N N . ARG A 1 171 ? -14.915 -1.627 18.690 1.00 96.50 171 ARG A N 1
ATOM 1167 C CA . ARG A 1 171 ? -15.214 -1.481 20.130 1.00 96.50 171 ARG A CA 1
ATOM 1168 C C . ARG A 1 171 ? -15.431 -2.817 20.849 1.00 96.50 171 ARG A C 1
ATOM 1170 O O . ARG A 1 171 ? -15.156 -2.891 22.042 1.00 96.50 171 ARG A O 1
ATOM 1177 N N . ASP A 1 172 ? -15.850 -3.865 20.139 1.00 95.94 172 ASP A N 1
ATOM 1178 C CA . ASP A 1 172 ? -15.970 -5.223 20.697 1.00 95.94 172 ASP A CA 1
ATOM 1179 C C . ASP A 1 172 ? -14.597 -5.890 20.951 1.00 95.94 172 ASP A C 1
ATOM 1181 O O . ASP A 1 172 ? -14.509 -6.880 21.681 1.00 95.94 172 ASP A O 1
ATOM 1185 N N . HIS A 1 173 ? -13.516 -5.353 20.367 1.00 96.62 173 HIS A N 1
ATOM 1186 C CA . HIS A 1 173 ? -12.175 -5.953 20.375 1.00 96.62 173 HIS A CA 1
ATOM 1187 C C . HIS A 1 173 ? -11.048 -5.036 20.894 1.00 96.62 173 HIS A C 1
ATOM 1189 O O . HIS A 1 173 ? -9.959 -5.531 21.191 1.00 96.62 173 HIS A O 1
ATOM 1195 N N . LEU A 1 174 ? -11.269 -3.720 20.976 1.00 97.75 174 LEU A N 1
ATOM 1196 C CA . LEU A 1 174 ? -10.245 -2.696 21.216 1.00 97.75 174 LEU A CA 1
ATOM 1197 C C . LEU A 1 174 ? -10.778 -1.561 22.108 1.00 97.75 174 LEU A C 1
ATOM 1199 O O . LEU A 1 174 ? -11.939 -1.163 22.014 1.00 97.75 174 LEU A O 1
ATOM 1203 N N . GLU A 1 175 ? -9.902 -0.958 22.914 1.00 97.75 175 GLU A N 1
ATOM 1204 C CA . GLU A 1 175 ? -10.228 0.250 23.683 1.00 97.75 175 GLU A CA 1
ATOM 1205 C C . GLU A 1 175 ? -10.155 1.486 22.772 1.00 97.75 175 GLU A C 1
ATOM 1207 O O . GLU A 1 175 ? -9.078 2.049 22.547 1.00 97.75 175 GLU A O 1
ATOM 1212 N N . ILE A 1 176 ? -11.304 1.898 22.225 1.00 97.25 176 ILE A N 1
ATOM 1213 C CA . ILE A 1 176 ? -11.414 3.027 21.291 1.00 97.25 176 ILE A CA 1
ATOM 1214 C C . ILE A 1 176 ? -11.912 4.300 21.989 1.00 97.25 176 ILE A C 1
ATOM 1216 O O . ILE A 1 176 ? -13.024 4.331 22.516 1.00 97.25 176 ILE A O 1
ATOM 1220 N N . GLU A 1 177 ? -11.147 5.392 21.891 1.00 96.06 177 GLU A N 1
ATOM 1221 C CA . GLU A 1 177 ? -11.648 6.749 22.172 1.00 96.06 177 GLU A CA 1
ATOM 1222 C C . GLU A 1 177 ? -11.861 7.524 20.870 1.00 96.06 177 GLU A C 1
ATOM 1224 O O . GLU A 1 177 ? -11.107 7.365 19.908 1.00 96.06 177 GLU A O 1
ATOM 1229 N N . THR A 1 178 ? -12.849 8.419 20.851 1.00 94.75 178 THR A N 1
ATOM 1230 C CA . THR A 1 178 ? -13.254 9.166 19.650 1.00 94.75 178 THR A CA 1
ATOM 1231 C C . THR A 1 178 ? -13.405 10.661 19.912 1.00 94.75 178 THR A C 1
ATOM 1233 O O . THR A 1 178 ? -13.843 11.057 20.991 1.00 94.75 178 THR A O 1
ATOM 1236 N N . ALA A 1 179 ? -13.103 11.488 18.912 1.00 88.75 179 ALA A N 1
ATOM 1237 C CA . ALA A 1 179 ? -13.235 12.946 18.948 1.00 88.75 179 ALA A CA 1
ATOM 1238 C C . ALA A 1 179 ? -14.268 13.461 17.923 1.00 88.75 179 ALA A C 1
ATOM 1240 O O . ALA A 1 179 ? -14.877 12.688 17.180 1.00 88.75 179 ALA A O 1
ATOM 1241 N N . TYR A 1 180 ? -14.472 14.784 17.899 1.00 82.81 180 TYR A N 1
ATOM 1242 C CA . TYR A 1 180 ? -15.199 15.522 16.850 1.00 82.81 180 TYR A CA 1
ATOM 1243 C C . TYR A 1 180 ? -16.592 14.971 16.469 1.00 82.81 180 TYR A C 1
ATOM 1245 O O . TYR A 1 180 ? -16.985 15.005 15.309 1.00 82.81 180 TYR A O 1
ATOM 1253 N N . GLY A 1 181 ? -17.352 14.477 17.452 1.00 76.50 181 GLY A N 1
ATOM 1254 C CA . GLY A 1 181 ? -18.710 13.949 17.254 1.00 76.50 181 GLY A CA 1
ATOM 1255 C C . GLY A 1 181 ? -18.811 12.424 17.136 1.00 76.50 181 GLY A C 1
ATOM 1256 O O . GLY A 1 181 ? -19.921 11.909 17.186 1.00 76.50 181 GLY A O 1
ATOM 1257 N N . GLY A 1 182 ? -17.688 11.698 17.066 1.00 78.81 182 GLY A N 1
ATOM 1258 C CA . GLY A 1 182 ? -17.646 10.237 17.227 1.00 78.81 182 GLY A CA 1
ATOM 1259 C C . GLY A 1 182 ? -16.972 9.467 16.089 1.00 78.81 182 GLY A C 1
ATOM 1260 O O . GLY A 1 182 ? -16.355 8.442 16.356 1.00 78.81 182 GLY A O 1
ATOM 1261 N N . GLY A 1 183 ? -17.019 9.964 14.850 1.00 78.69 183 GLY A N 1
ATOM 1262 C CA . GLY A 1 183 ? -16.438 9.266 13.691 1.00 78.69 183 GLY A CA 1
ATOM 1263 C C . GLY A 1 183 ? -14.908 9.328 13.581 1.00 78.69 183 GLY A C 1
ATOM 1264 O O . GLY A 1 183 ? -14.311 8.556 12.829 1.00 78.69 183 GLY A O 1
ATOM 1265 N N . TYR A 1 184 ? -14.256 10.225 14.332 1.00 85.50 184 TYR A N 1
ATOM 1266 C CA . TYR A 1 184 ? -12.796 10.355 14.362 1.00 85.50 184 TYR A CA 1
ATOM 1267 C C . TYR A 1 184 ? -12.194 9.538 15.510 1.00 85.50 184 TYR A C 1
ATOM 1269 O O . TYR A 1 184 ? -12.399 9.874 16.678 1.00 85.50 184 TYR A O 1
ATOM 1277 N N . VAL A 1 185 ? -11.427 8.491 15.196 1.00 93.94 185 VAL A N 1
ATOM 1278 C CA . VAL A 1 185 ? -10.708 7.683 16.196 1.00 93.94 185 VAL A CA 1
ATOM 1279 C C . VAL A 1 185 ? -9.518 8.474 16.741 1.00 93.94 185 VAL A C 1
ATOM 1281 O O . VAL A 1 185 ? -8.598 8.825 16.013 1.00 93.94 185 VAL A O 1
ATOM 1284 N N . ASN A 1 186 ? -9.550 8.756 18.042 1.00 94.75 186 ASN A N 1
ATOM 1285 C CA . ASN A 1 186 ? -8.565 9.561 18.768 1.00 94.75 186 ASN A CA 1
ATOM 1286 C C . ASN A 1 186 ? -7.599 8.695 19.600 1.00 94.75 186 ASN A C 1
ATOM 1288 O O . ASN A 1 186 ? -6.514 9.146 19.965 1.00 94.75 186 ASN A O 1
ATOM 1292 N N . SER A 1 187 ? -7.981 7.455 19.920 1.00 97.25 187 SER A N 1
ATOM 1293 C CA . SER A 1 187 ? -7.130 6.478 20.606 1.00 97.25 187 SER A CA 1
ATOM 1294 C C . SER A 1 187 ? -7.518 5.053 20.233 1.00 97.25 187 SER A C 1
ATOM 1296 O O . SER A 1 187 ? -8.707 4.765 20.112 1.00 97.25 187 SER A O 1
ATOM 1298 N N . ILE A 1 188 ? -6.524 4.164 20.167 1.00 98.12 188 ILE A N 1
ATOM 1299 C CA . ILE A 1 188 ? -6.700 2.706 20.174 1.00 98.12 188 ILE A CA 1
ATOM 1300 C C . ILE A 1 188 ? -5.755 2.135 21.236 1.00 98.12 188 ILE A C 1
ATOM 1302 O O . ILE A 1 188 ? -4.565 2.452 21.223 1.00 98.12 188 ILE A O 1
ATOM 1306 N N . ASN A 1 189 ? -6.276 1.329 22.167 1.00 97.25 189 ASN A N 1
ATOM 1307 C CA . ASN A 1 189 ? -5.513 0.631 23.218 1.00 97.25 189 ASN A CA 1
ATOM 1308 C C . ASN A 1 189 ? -4.521 1.550 23.968 1.00 97.25 189 ASN A C 1
ATOM 1310 O O . ASN A 1 189 ? -3.355 1.217 24.174 1.00 97.25 189 ASN A O 1
ATOM 1314 N N . GLY A 1 190 ? -4.979 2.751 24.331 1.00 95.94 190 GLY A N 1
ATOM 1315 C CA . GLY A 1 190 ? -4.199 3.765 25.051 1.00 95.94 190 GLY A CA 1
ATOM 1316 C C . GLY A 1 190 ? -3.248 4.635 24.211 1.00 95.94 190 GLY A C 1
ATOM 1317 O O . GLY A 1 190 ? -2.897 5.727 24.670 1.00 95.94 190 GLY A O 1
ATOM 1318 N N . THR A 1 191 ? -2.863 4.241 22.987 1.00 97.19 191 THR A N 1
ATOM 1319 C CA . THR A 1 191 ? -2.089 5.119 22.086 1.00 97.19 191 THR A CA 1
ATOM 1320 C C . THR A 1 191 ? -3.014 6.188 21.503 1.00 97.19 191 THR A C 1
ATOM 1322 O O . THR A 1 191 ? -3.837 5.928 20.623 1.00 97.19 191 THR A O 1
ATOM 1325 N N . LYS A 1 192 ? -2.869 7.419 22.009 1.00 96.38 192 LYS A N 1
ATOM 1326 C CA . LYS A 1 192 ? -3.679 8.583 21.619 1.00 96.38 192 LYS A CA 1
ATOM 1327 C C . LYS A 1 192 ? -3.043 9.401 20.496 1.00 96.38 192 LYS A C 1
ATOM 1329 O O . LYS A 1 192 ? -1.813 9.462 20.372 1.00 96.38 192 LYS A O 1
ATOM 1334 N N . SER A 1 193 ? -3.883 10.131 19.763 1.00 95.06 193 SER A N 1
ATOM 1335 C CA . SER A 1 193 ? -3.482 11.194 18.839 1.00 95.06 193 SER A CA 1
ATOM 1336 C C . SER A 1 193 ? -2.381 12.069 19.443 1.00 95.06 193 SER A C 1
ATOM 1338 O O . SER A 1 193 ? -2.476 12.570 20.576 1.00 95.06 193 SER A O 1
ATOM 1340 N N . GLY A 1 194 ? -1.325 12.274 18.655 1.00 94.31 194 GLY A N 1
ATOM 1341 C CA . GLY A 1 194 ? -0.276 13.234 18.964 1.00 94.31 194 GLY A CA 1
ATOM 1342 C C . GLY A 1 194 ? -0.722 14.683 18.774 1.00 94.31 194 GLY A C 1
ATOM 1343 O O . GLY A 1 194 ? -0.033 15.576 19.264 1.00 94.31 194 GLY A O 1
ATOM 1344 N N . TYR A 1 195 ? -1.842 14.928 18.089 1.00 91.38 195 TYR A N 1
ATOM 1345 C CA . TYR A 1 195 ? -2.245 16.243 17.593 1.00 91.38 195 TYR A CA 1
ATOM 1346 C C . TYR A 1 195 ? -3.516 16.783 18.268 1.00 91.38 195 TYR A C 1
ATOM 1348 O O . TYR A 1 195 ? -3.530 17.924 18.736 1.00 91.38 195 TYR A O 1
ATOM 1356 N N . THR A 1 196 ? -4.556 15.952 18.361 1.00 88.88 196 THR A N 1
ATOM 1357 C CA . THR A 1 196 ? -5.874 16.268 18.932 1.00 88.88 196 THR A CA 1
ATOM 1358 C C . THR A 1 196 ? -5.774 16.590 20.425 1.00 88.88 196 THR A C 1
ATOM 1360 O O . THR A 1 196 ? -5.048 15.931 21.181 1.00 88.88 196 THR A O 1
ATOM 1363 N N . ASP A 1 197 ? -6.475 17.647 20.841 1.00 86.25 197 ASP A N 1
ATOM 1364 C CA . ASP A 1 197 ? -6.491 18.218 22.197 1.00 86.25 197 ASP A CA 1
ATOM 1365 C C . ASP A 1 197 ? -5.104 18.532 22.799 1.00 86.25 197 ASP A C 1
ATOM 1367 O O . ASP A 1 197 ? -4.934 18.592 24.019 1.00 86.25 197 ASP A O 1
ATOM 1371 N N . LYS A 1 198 ? -4.081 18.741 21.957 1.00 88.12 198 LYS A N 1
ATOM 1372 C CA . LYS A 1 198 ? -2.734 19.152 22.383 1.00 88.12 198 LYS A CA 1
ATOM 1373 C C . LYS A 1 198 ? -2.500 20.641 22.142 1.00 88.12 198 LYS A C 1
ATOM 1375 O O . LYS A 1 198 ? -2.950 21.220 21.155 1.00 88.12 198 LYS A O 1
ATOM 1380 N N . SER A 1 199 ? -1.734 21.272 23.032 1.00 91.00 199 SER A N 1
ATOM 1381 C CA . SER A 1 199 ? -1.318 22.668 22.855 1.00 91.00 199 SER A CA 1
ATOM 1382 C C . SER A 1 199 ? -0.307 22.799 21.709 1.00 91.00 199 SER A C 1
ATOM 1384 O O . SER A 1 199 ? 0.395 21.843 21.375 1.00 91.00 199 SER A O 1
ATOM 1386 N N . PHE A 1 200 ? -0.165 24.001 21.139 1.00 87.56 200 PHE A N 1
ATOM 1387 C CA . PHE A 1 200 ? 0.781 24.268 20.044 1.00 87.56 200 PHE A CA 1
ATOM 1388 C C . PHE A 1 200 ? 2.219 23.788 20.334 1.00 87.56 200 PHE A C 1
ATOM 1390 O O . PHE A 1 200 ? 2.899 23.327 19.424 1.00 87.56 200 PHE A O 1
ATOM 1397 N N . PHE A 1 201 ? 2.654 23.849 21.598 1.00 89.88 201 PHE A N 1
ATOM 1398 C CA . PHE A 1 201 ? 3.993 23.446 22.048 1.00 89.88 201 PHE A CA 1
ATOM 1399 C C . PHE A 1 201 ? 4.154 21.942 22.336 1.00 89.88 201 PHE A C 1
ATOM 1401 O O . PHE A 1 201 ? 5.272 21.489 22.559 1.00 89.88 201 PHE A O 1
ATOM 1408 N N . THR A 1 202 ? 3.060 21.174 22.382 1.00 90.19 202 THR A N 1
ATOM 1409 C CA . THR A 1 202 ? 3.077 19.735 22.726 1.00 90.19 202 THR A CA 1
ATOM 1410 C C . THR A 1 202 ? 2.531 18.833 21.623 1.00 90.19 202 THR A C 1
ATOM 1412 O O . THR A 1 202 ? 2.837 17.639 21.615 1.00 90.19 202 THR A O 1
ATOM 1415 N N . ARG A 1 203 ? 1.765 19.388 20.674 1.00 93.12 203 ARG A N 1
ATOM 1416 C CA . ARG A 1 203 ? 1.241 18.654 19.522 1.00 93.12 203 ARG A CA 1
ATOM 1417 C C . ARG A 1 203 ? 2.367 18.110 18.640 1.00 93.12 203 ARG A C 1
ATOM 1419 O O . ARG A 1 203 ? 3.310 18.818 18.292 1.00 93.12 203 ARG A O 1
ATOM 1426 N N . LYS A 1 204 ? 2.221 16.858 18.226 1.00 92.38 204 LYS A N 1
ATOM 1427 C CA . LYS A 1 204 ? 3.020 16.181 17.202 1.00 92.38 204 LYS A CA 1
ATOM 1428 C C . LYS A 1 204 ? 2.083 15.805 16.064 1.00 92.38 204 LYS A C 1
ATOM 1430 O O . LYS A 1 204 ? 0.950 15.410 16.320 1.00 92.38 204 LYS A O 1
ATOM 1435 N N . LYS A 1 205 ? 2.537 15.895 14.816 1.00 91.81 205 LYS A N 1
ATOM 1436 C CA . LYS A 1 205 ? 1.768 15.429 13.654 1.00 91.81 205 LYS A CA 1
ATOM 1437 C C . LYS A 1 205 ? 1.810 13.893 13.578 1.00 91.81 205 LYS A C 1
ATOM 1439 O O . LYS A 1 205 ? 2.418 13.340 12.675 1.00 91.81 205 LYS A O 1
ATOM 1444 N N . ARG A 1 206 ? 1.210 13.206 14.555 1.00 93.00 206 ARG A N 1
ATOM 1445 C CA . ARG A 1 206 ? 1.033 11.747 14.551 1.00 93.00 206 ARG A CA 1
ATOM 1446 C C . ARG A 1 206 ? -0.404 11.403 14.876 1.00 93.00 206 ARG A C 1
ATOM 1448 O O . ARG A 1 206 ? -0.915 11.917 15.871 1.00 93.00 206 ARG A O 1
ATOM 1455 N N . ASP A 1 207 ? -1.022 10.551 14.074 1.00 94.31 207 ASP A N 1
ATOM 1456 C CA . ASP A 1 207 ? -2.405 10.144 14.298 1.00 94.31 207 ASP A CA 1
ATOM 1457 C C . ASP A 1 207 ? -2.737 8.776 13.712 1.00 94.31 207 ASP A C 1
ATOM 1459 O O . ASP A 1 207 ? -1.909 8.164 13.037 1.00 94.31 207 ASP A O 1
ATOM 1463 N N . TRP A 1 208 ? -3.949 8.312 14.009 1.00 96.12 208 TRP A N 1
ATOM 1464 C CA . TRP A 1 208 ? -4.514 7.073 13.488 1.00 96.12 208 TRP A CA 1
ATOM 1465 C C . TRP A 1 208 ? -5.036 7.243 12.060 1.00 96.12 208 TRP A C 1
ATOM 1467 O O . TRP A 1 208 ? -5.993 7.977 11.818 1.00 96.12 208 TRP A O 1
ATOM 1477 N N . PHE A 1 209 ? -4.448 6.501 11.123 1.00 95.00 209 PHE A N 1
ATOM 1478 C CA . PHE A 1 209 ? -4.955 6.353 9.759 1.00 95.00 209 PHE A CA 1
ATOM 1479 C C . PHE A 1 209 ? -5.471 4.931 9.554 1.00 95.00 209 PHE A C 1
ATOM 1481 O O . PHE A 1 209 ? -4.931 3.989 10.137 1.00 95.00 209 PHE A O 1
ATOM 1488 N N . TYR A 1 210 ? -6.493 4.768 8.710 1.00 95.81 210 TYR A N 1
ATOM 1489 C CA . TYR A 1 210 ? -7.044 3.453 8.389 1.00 95.81 210 TYR A CA 1
ATOM 1490 C C . TYR A 1 210 ? -7.225 3.233 6.893 1.00 95.81 210 TYR A C 1
ATOM 1492 O O . TYR A 1 210 ? -7.524 4.156 6.131 1.00 95.81 210 TYR A O 1
ATOM 1500 N N . TYR A 1 211 ? -7.054 1.978 6.496 1.00 96.19 211 TYR A N 1
ATOM 1501 C CA . TYR A 1 211 ? -7.138 1.503 5.127 1.00 96.19 211 TYR A CA 1
ATOM 1502 C C . TYR A 1 211 ? -8.079 0.301 5.073 1.00 96.19 211 TYR A C 1
ATOM 1504 O O . TYR A 1 211 ? -7.953 -0.622 5.877 1.00 96.19 211 TYR A O 1
ATOM 1512 N N . VAL A 1 212 ? -8.996 0.293 4.107 1.00 96.06 212 VAL A N 1
ATOM 1513 C CA . VAL A 1 212 ? -9.864 -0.848 3.786 1.00 96.06 212 VAL A CA 1
ATOM 1514 C C . VAL A 1 212 ? -9.435 -1.370 2.423 1.00 96.06 212 VAL A C 1
ATOM 1516 O O . VAL A 1 212 ? -9.392 -0.608 1.455 1.00 96.06 212 VAL A O 1
ATOM 1519 N N . ASN A 1 213 ? -9.068 -2.651 2.344 1.00 96.19 213 ASN A N 1
ATOM 1520 C CA . ASN A 1 213 ? -8.598 -3.300 1.116 1.00 96.19 213 ASN A CA 1
ATOM 1521 C C . ASN A 1 213 ? -7.498 -2.476 0.415 1.00 96.19 213 ASN A C 1
ATOM 1523 O O . ASN A 1 213 ? -7.550 -2.208 -0.785 1.00 96.19 213 ASN A O 1
ATOM 1527 N N . GLY A 1 214 ? -6.520 -2.021 1.206 1.00 95.44 214 GLY A N 1
ATOM 1528 C CA . GLY A 1 214 ? -5.354 -1.255 0.764 1.00 95.44 214 GLY A CA 1
ATOM 1529 C C . GLY A 1 214 ? -5.648 0.158 0.255 1.00 95.44 214 GLY A C 1
ATOM 1530 O O . GLY A 1 214 ? -4.804 0.723 -0.432 1.00 95.44 214 GLY A O 1
ATOM 1531 N N . SER A 1 215 ? -6.813 0.735 0.563 1.00 94.44 215 SER A N 1
ATOM 1532 C CA . SER A 1 215 ? -7.206 2.098 0.165 1.00 94.44 215 SER A CA 1
ATOM 1533 C C . SER A 1 215 ? -7.651 2.902 1.387 1.00 94.44 215 SER A C 1
ATOM 1535 O O . SER A 1 215 ? -8.343 2.358 2.246 1.00 94.44 215 SER A O 1
ATOM 1537 N N . ILE A 1 216 ? -7.245 4.170 1.495 1.00 93.50 216 ILE A N 1
ATOM 1538 C CA . ILE A 1 216 ? -7.492 4.992 2.691 1.00 93.50 216 ILE A CA 1
ATOM 1539 C C . ILE A 1 216 ? -8.993 5.223 2.931 1.00 93.50 216 ILE A C 1
ATOM 1541 O O . ILE A 1 216 ? -9.772 5.405 1.990 1.00 93.50 216 ILE A O 1
ATOM 1545 N N . GLY A 1 217 ? -9.397 5.229 4.202 1.00 91.56 217 GLY A N 1
ATOM 1546 C CA . GLY A 1 217 ? -10.758 5.541 4.624 1.00 91.56 217 GLY A CA 1
ATOM 1547 C C . GLY A 1 217 ? -11.219 6.924 4.158 1.00 91.56 217 GLY A C 1
ATOM 1548 O O . GLY A 1 217 ? -10.561 7.929 4.420 1.00 91.56 217 GLY A O 1
ATOM 1549 N N . LYS A 1 218 ? -12.366 6.981 3.469 1.00 88.50 218 LYS A N 1
ATOM 1550 C CA . LYS A 1 218 ? -12.922 8.226 2.891 1.00 88.50 218 LYS A CA 1
ATOM 1551 C C . LYS A 1 218 ? -13.968 8.926 3.756 1.00 88.50 218 LYS A C 1
ATOM 1553 O O . LYS A 1 218 ? -14.414 10.020 3.425 1.00 88.50 218 LYS A O 1
ATOM 1558 N N . VAL A 1 219 ? -14.379 8.267 4.829 1.00 90.50 219 VAL A N 1
ATOM 1559 C CA . VAL A 1 219 ? -15.392 8.691 5.801 1.00 90.50 219 VAL A CA 1
ATOM 1560 C C . VAL A 1 219 ? -14.916 8.288 7.202 1.00 90.50 219 VAL A C 1
ATOM 1562 O O . VAL A 1 219 ? -13.870 7.647 7.340 1.00 90.50 219 VAL A O 1
ATOM 1565 N N . GLY A 1 220 ? -15.660 8.641 8.251 1.00 91.56 220 GLY A N 1
ATOM 1566 C CA . GLY A 1 220 ? -15.410 8.086 9.583 1.00 91.56 220 GLY A CA 1
ATOM 1567 C C . GLY A 1 220 ? -15.644 6.569 9.619 1.00 91.56 220 GLY A C 1
ATOM 1568 O O . GLY A 1 220 ? -16.379 6.017 8.797 1.00 91.56 220 GLY A O 1
ATOM 1569 N N . ALA A 1 221 ? -14.999 5.873 10.557 1.00 93.50 221 ALA A N 1
ATOM 1570 C CA . ALA A 1 221 ? -15.137 4.416 10.689 1.00 93.50 221 ALA A CA 1
ATOM 1571 C C . ALA A 1 221 ? -16.539 3.985 11.181 1.00 93.50 221 ALA A C 1
ATOM 1573 O O . ALA A 1 221 ? -16.915 2.824 11.049 1.00 93.50 221 ALA A O 1
ATOM 1574 N N . ASP A 1 222 ? -17.317 4.929 11.712 1.00 94.06 222 ASP A N 1
ATOM 1575 C CA . ASP A 1 222 ? -18.748 4.831 12.016 1.00 94.06 222 ASP A CA 1
ATOM 1576 C C . ASP A 1 222 ? -19.633 4.734 10.761 1.00 94.06 222 ASP A C 1
ATOM 1578 O O . ASP A 1 222 ? -20.716 4.156 10.813 1.00 94.06 222 ASP A O 1
ATOM 1582 N N . ALA A 1 223 ? -19.173 5.257 9.622 1.00 93.06 223 ALA A N 1
ATOM 1583 C CA . ALA A 1 223 ? -19.904 5.232 8.354 1.00 93.06 223 ALA A CA 1
ATOM 1584 C C . ALA A 1 223 ? -19.532 4.046 7.437 1.00 93.06 223 ALA A C 1
ATOM 1586 O O . ALA A 1 223 ? -20.195 3.822 6.423 1.00 93.06 223 ALA A O 1
ATOM 1587 N N . ILE A 1 224 ? -18.493 3.273 7.772 1.00 93.00 224 ILE A N 1
ATOM 1588 C CA . ILE A 1 224 ? -18.123 2.047 7.048 1.00 93.00 224 ILE A CA 1
ATOM 1589 C C . ILE A 1 224 ? -18.908 0.864 7.619 1.00 93.00 224 ILE A C 1
ATOM 1591 O O . ILE A 1 224 ? -18.763 0.554 8.798 1.00 93.00 224 ILE A O 1
ATOM 1595 N N . LYS A 1 225 ? -19.660 0.144 6.778 1.00 94.06 225 LYS A N 1
ATOM 1596 C CA . LYS A 1 225 ? -20.125 -1.219 7.087 1.00 94.06 225 LYS A CA 1
ATOM 1597 C C . LYS A 1 225 ? -19.118 -2.241 6.533 1.00 94.06 225 LYS A C 1
ATOM 1599 O O . LYS A 1 225 ? -18.922 -2.245 5.316 1.00 94.06 225 LYS A O 1
ATOM 1604 N N . PRO A 1 226 ? -18.489 -3.089 7.370 1.00 93.44 226 PRO A N 1
ATOM 1605 C CA . PRO A 1 226 ? -17.552 -4.109 6.902 1.00 93.44 226 PRO A CA 1
ATOM 1606 C C . PRO A 1 226 ? -18.206 -5.143 5.979 1.00 93.44 226 PRO A C 1
ATOM 1608 O O . PRO A 1 226 ? -19.409 -5.412 6.070 1.00 93.44 226 PRO A O 1
ATOM 1611 N N . LYS A 1 227 ? -17.401 -5.759 5.112 1.00 92.94 227 LYS A N 1
ATOM 1612 C CA . LYS A 1 227 ? -17.804 -6.857 4.226 1.00 92.94 227 LYS A CA 1
ATOM 1613 C C . LYS A 1 227 ? -16.973 -8.102 4.532 1.00 92.94 227 LYS A C 1
ATOM 1615 O O . LYS A 1 227 ? -15.820 -8.022 4.954 1.00 92.94 227 LYS A O 1
ATOM 1620 N N . SER A 1 228 ? -17.570 -9.280 4.356 1.00 93.38 228 SER A N 1
ATOM 1621 C CA . SER A 1 228 ? -16.883 -10.536 4.659 1.00 93.38 228 SER A CA 1
ATOM 1622 C C . SER A 1 228 ? -15.727 -10.744 3.680 1.00 93.38 228 SER A C 1
ATOM 1624 O O . SER A 1 228 ? -15.945 -10.738 2.470 1.00 93.38 228 SER A O 1
ATOM 1626 N N . GLY A 1 229 ? -14.512 -10.938 4.195 1.00 92.25 229 GLY A N 1
ATOM 1627 C CA . GLY A 1 229 ? -13.296 -10.946 3.374 1.00 92.25 229 GLY A CA 1
ATOM 1628 C C . GLY A 1 229 ? -12.744 -9.555 3.028 1.00 92.25 229 GLY A C 1
ATOM 1629 O O . GLY A 1 229 ? -11.976 -9.432 2.073 1.00 92.25 229 GLY A O 1
ATOM 1630 N N . ASP A 1 230 ? -13.110 -8.511 3.778 1.00 96.19 230 ASP A N 1
ATOM 1631 C CA . ASP A 1 230 ? -12.310 -7.285 3.840 1.00 96.19 230 ASP A CA 1
ATOM 1632 C C . ASP A 1 230 ? -11.005 -7.516 4.630 1.00 96.19 230 ASP A C 1
ATOM 1634 O O . ASP A 1 230 ? -10.925 -8.351 5.537 1.00 96.19 230 ASP A O 1
ATOM 1638 N N . ALA A 1 231 ? -9.991 -6.709 4.324 1.00 97.06 231 ALA A N 1
ATOM 1639 C CA . ALA A 1 231 ? -8.778 -6.550 5.114 1.00 97.06 231 ALA A CA 1
ATOM 1640 C C . ALA A 1 231 ? -8.633 -5.083 5.537 1.00 97.06 231 ALA A C 1
ATOM 1642 O O . ALA A 1 231 ? -8.359 -4.204 4.711 1.00 97.06 231 ALA A O 1
ATOM 1643 N N . VAL A 1 232 ? -8.809 -4.827 6.833 1.00 97.88 232 VAL A N 1
ATOM 1644 C CA . VAL A 1 232 ? -8.720 -3.506 7.458 1.00 97.88 232 VAL A CA 1
ATOM 1645 C C . VAL A 1 232 ? -7.395 -3.367 8.203 1.00 97.88 232 VAL A C 1
ATOM 1647 O O . VAL A 1 232 ? -7.025 -4.199 9.037 1.00 97.88 232 VAL A O 1
ATOM 1650 N N . TRP A 1 233 ? -6.684 -2.280 7.920 1.00 98.25 233 TRP A N 1
ATOM 1651 C CA . TRP A 1 233 ? -5.421 -1.941 8.565 1.00 98.25 233 TRP A CA 1
ATOM 1652 C C . TRP A 1 233 ? -5.477 -0.538 9.160 1.00 98.25 233 TRP A C 1
ATOM 1654 O O . TRP A 1 233 ? -5.686 0.433 8.435 1.00 98.25 233 TRP A O 1
ATOM 1664 N N . TRP A 1 234 ? -5.276 -0.444 10.472 1.00 98.19 234 TRP A N 1
ATOM 1665 C CA . TRP A 1 234 ? -5.039 0.797 11.202 1.00 98.19 234 TRP A CA 1
ATOM 1666 C C . TRP A 1 234 ? -3.553 0.941 11.505 1.00 98.19 234 TRP A C 1
ATOM 1668 O O . TRP A 1 234 ? -2.932 -0.003 11.991 1.00 98.19 234 TRP A O 1
ATOM 1678 N N . ASP A 1 235 ? -3.000 2.131 11.295 1.00 97.69 235 ASP A N 1
ATOM 1679 C CA . ASP A 1 235 ? -1.627 2.442 11.678 1.00 97.69 235 ASP A CA 1
ATOM 1680 C C . ASP A 1 235 ? -1.516 3.850 12.268 1.00 97.69 235 ASP A C 1
ATOM 1682 O O . ASP A 1 235 ? -2.012 4.822 11.692 1.00 97.69 235 ASP A O 1
ATOM 1686 N N . TYR A 1 236 ? -0.849 3.952 13.416 1.00 96.69 236 TYR A N 1
ATOM 1687 C CA . TYR A 1 236 ? -0.505 5.225 14.041 1.00 96.69 236 TYR A CA 1
ATOM 1688 C C . TYR A 1 236 ? 0.902 5.661 13.621 1.00 96.69 236 TYR A C 1
ATOM 1690 O O . TYR A 1 236 ? 1.907 5.073 14.037 1.00 96.69 236 TYR A O 1
ATOM 1698 N N . HIS A 1 237 ? 0.991 6.716 12.813 1.00 94.62 237 HIS A N 1
ATOM 1699 C CA . HIS A 1 237 ? 2.262 7.189 12.258 1.00 94.62 237 HIS A CA 1
ATOM 1700 C C . HIS A 1 237 ? 2.344 8.706 12.103 1.00 94.62 237 HIS A C 1
ATOM 1702 O O . HIS A 1 237 ? 1.390 9.439 12.362 1.00 94.62 237 HIS A O 1
ATOM 1708 N N . ASP A 1 238 ? 3.534 9.180 11.723 1.00 92.56 238 ASP A N 1
ATOM 1709 C CA . ASP A 1 238 ? 3.842 10.599 11.580 1.00 92.56 238 ASP A CA 1
ATOM 1710 C C . ASP A 1 238 ? 3.528 11.124 10.171 1.00 92.56 238 ASP A C 1
ATOM 1712 O O . ASP A 1 238 ? 3.977 10.577 9.166 1.00 92.56 238 ASP A O 1
ATOM 1716 N N . TRP A 1 239 ? 2.759 12.210 10.116 1.00 90.31 239 TRP A N 1
ATOM 1717 C CA . TRP A 1 239 ? 2.303 12.884 8.902 1.00 90.31 239 TRP A CA 1
ATOM 1718 C C . TRP A 1 239 ? 2.980 14.253 8.698 1.00 90.31 239 TRP A C 1
ATOM 1720 O O . TRP A 1 239 ? 2.426 15.163 8.079 1.00 90.31 239 TRP A O 1
ATOM 1730 N N . SER A 1 240 ? 4.184 14.459 9.250 1.00 87.50 240 SER A N 1
ATOM 1731 C CA . SER A 1 240 ? 4.861 15.764 9.184 1.00 87.50 240 SER A CA 1
ATOM 1732 C C . SER A 1 240 ? 5.470 16.167 7.852 1.00 87.50 240 SER A C 1
ATOM 1734 O O . SER A 1 240 ? 5.747 17.360 7.702 1.00 87.50 240 SER A O 1
ATOM 1736 N N . GLY A 1 241 ? 5.586 15.247 6.890 1.00 77.88 241 GLY A N 1
ATOM 1737 C CA . GLY A 1 241 ? 5.977 15.560 5.516 1.00 77.88 241 GLY A CA 1
ATOM 1738 C C . GLY A 1 241 ? 5.010 16.511 4.797 1.00 77.88 241 GLY A C 1
ATOM 1739 O O . GLY A 1 241 ? 3.919 16.822 5.279 1.00 77.88 241 GLY A O 1
ATOM 1740 N N . ASP A 1 242 ? 5.409 16.958 3.604 1.00 64.19 242 ASP A N 1
ATOM 1741 C CA . ASP A 1 242 ? 4.673 17.954 2.798 1.00 64.19 242 ASP A CA 1
ATOM 1742 C C . ASP A 1 242 ? 3.381 17.415 2.139 1.00 64.19 242 ASP A C 1
ATOM 1744 O O . ASP A 1 242 ? 2.738 18.082 1.331 1.00 64.19 242 ASP A O 1
ATOM 1748 N N . GLY A 1 243 ? 2.989 16.199 2.513 1.00 60.50 243 GLY A N 1
ATOM 1749 C CA . GLY A 1 243 ? 1.727 15.548 2.210 1.00 60.50 243 GLY A CA 1
ATOM 1750 C C . GLY A 1 243 ? 1.436 14.501 3.290 1.00 60.50 243 GLY A C 1
ATOM 1751 O O . GLY A 1 243 ? 2.356 13.925 3.868 1.00 60.50 243 GLY A O 1
ATOM 1752 N N . SER A 1 244 ? 0.150 14.290 3.569 1.00 63.25 244 SER A N 1
ATOM 1753 C CA . SER A 1 244 ? -0.373 13.243 4.469 1.00 63.25 244 SER A CA 1
ATOM 1754 C C . SER A 1 244 ? -1.278 12.262 3.710 1.00 63.25 244 SER A C 1
ATOM 1756 O O . SER A 1 244 ? -2.040 11.506 4.307 1.00 63.25 244 SER A O 1
ATOM 1758 N N . SER A 1 245 ? -1.268 12.333 2.380 1.00 69.56 245 SER A N 1
ATOM 1759 C CA . SER A 1 245 ? -2.283 11.752 1.506 1.00 69.56 245 SER A CA 1
ATOM 1760 C C . SER A 1 245 ? -1.832 10.438 0.882 1.00 69.56 245 SER A C 1
ATOM 1762 O O . SER A 1 245 ? -2.084 10.233 -0.298 1.00 69.56 245 SER A O 1
ATOM 1764 N N . THR A 1 246 ? -1.186 9.556 1.657 1.00 89.44 246 THR A N 1
ATOM 1765 C CA . THR A 1 246 ? -0.952 8.150 1.282 1.00 89.44 246 THR A CA 1
ATOM 1766 C C . THR A 1 246 ? -2.305 7.515 0.940 1.00 89.44 246 THR A C 1
ATOM 1768 O O . THR A 1 246 ? -3.076 7.219 1.852 1.00 89.44 246 THR A O 1
ATOM 1771 N N . PRO A 1 247 ? -2.665 7.348 -0.345 1.00 92.00 247 PRO A N 1
ATOM 1772 C CA . PRO A 1 247 ? -4.065 7.129 -0.705 1.00 92.00 247 PRO A CA 1
ATOM 1773 C C . PRO A 1 247 ? -4.387 5.636 -0.811 1.00 92.00 247 PRO A C 1
ATOM 1775 O O . PRO A 1 247 ? -5.512 5.209 -0.556 1.00 92.00 247 PRO A O 1
ATOM 1778 N N . HIS A 1 248 ? -3.374 4.841 -1.149 1.00 95.19 248 HIS A N 1
ATOM 1779 C CA . HIS A 1 248 ? -3.408 3.394 -1.252 1.00 95.19 248 HIS A CA 1
ATOM 1780 C C . HIS A 1 248 ? -2.076 2.827 -0.745 1.00 95.19 248 HIS A C 1
ATOM 1782 O O . HIS A 1 248 ? -1.068 3.533 -0.725 1.00 95.19 248 HIS A O 1
ATOM 1788 N N . VAL A 1 249 ? -2.080 1.567 -0.314 1.00 96.75 249 VAL A N 1
ATOM 1789 C CA . VAL A 1 249 ? -0.965 0.905 0.382 1.00 96.75 249 VAL A CA 1
ATOM 1790 C C . VAL A 1 249 ? -0.860 -0.567 -0.009 1.00 96.75 249 VAL A C 1
ATOM 1792 O O . VAL A 1 249 ? -1.867 -1.208 -0.319 1.00 96.75 249 VAL A O 1
ATOM 1795 N N . VAL A 1 250 ? 0.347 -1.137 0.056 1.00 98.19 250 VAL A N 1
ATOM 1796 C CA . VAL A 1 250 ? 0.560 -2.568 -0.247 1.00 98.19 250 VAL A CA 1
ATOM 1797 C C . VAL A 1 250 ? 0.094 -3.512 0.873 1.00 98.19 250 VAL A C 1
ATOM 1799 O O . VAL A 1 250 ? -0.105 -4.703 0.634 1.00 98.19 250 VAL A O 1
ATOM 1802 N N . ALA A 1 251 ? -0.162 -2.961 2.066 1.00 97.25 251 ALA A N 1
ATOM 1803 C CA . ALA A 1 251 ? -0.487 -3.649 3.317 1.00 97.25 251 ALA A CA 1
ATOM 1804 C C . ALA A 1 251 ? -1.596 -4.710 3.265 1.00 97.25 251 ALA A C 1
ATOM 1806 O O . ALA A 1 251 ? -1.612 -5.591 4.123 1.00 97.25 251 ALA A O 1
ATOM 1807 N N . SER A 1 252 ? -2.521 -4.619 2.307 1.00 96.19 252 SER A N 1
ATOM 1808 C CA . SER A 1 252 ? -3.684 -5.508 2.200 1.00 96.19 252 SER A CA 1
ATOM 1809 C C . SER A 1 252 ? -3.629 -6.445 0.988 1.00 96.19 252 SER A C 1
ATOM 1811 O O . SER A 1 252 ? -4.661 -7.001 0.633 1.00 96.19 252 SER A O 1
ATOM 1813 N N . TYR A 1 253 ? -2.493 -6.620 0.305 1.00 97.75 253 TYR A N 1
ATOM 1814 C CA . TYR A 1 253 ? -2.416 -7.499 -0.875 1.00 97.75 253 TYR A CA 1
ATOM 1815 C C . TYR A 1 253 ? -2.986 -8.913 -0.602 1.00 97.75 253 TYR A C 1
ATOM 1817 O O . TYR A 1 253 ? -2.626 -9.504 0.421 1.00 97.75 253 TYR A O 1
ATOM 1825 N N . PRO A 1 254 ? -3.848 -9.484 -1.474 1.00 96.88 254 PRO A N 1
ATOM 1826 C CA . PRO A 1 254 ? -4.287 -9.004 -2.794 1.00 96.88 254 PRO A CA 1
ATOM 1827 C C . PRO A 1 254 ? -5.613 -8.210 -2.795 1.00 96.88 254 PRO A C 1
ATOM 1829 O O . PRO A 1 254 ? -6.119 -7.873 -3.866 1.00 96.88 254 PRO A O 1
ATOM 1832 N N . HIS A 1 255 ? -6.167 -7.872 -1.625 1.00 95.94 255 HIS A N 1
ATOM 1833 C CA . HIS A 1 255 ? -7.513 -7.306 -1.452 1.00 95.94 255 HIS A CA 1
ATOM 1834 C C . HIS A 1 255 ? -7.879 -6.075 -2.304 1.00 95.94 255 HIS A C 1
ATOM 1836 O O . HIS A 1 255 ? -9.049 -5.996 -2.677 1.00 95.94 255 HIS A O 1
ATOM 1842 N N . PRO A 1 256 ? -6.969 -5.152 -2.694 1.00 94.56 256 PRO A N 1
ATOM 1843 C CA . PRO A 1 256 ? -7.319 -4.084 -3.637 1.00 94.56 256 PRO A CA 1
ATOM 1844 C C . PRO A 1 256 ? -7.855 -4.602 -4.983 1.00 94.56 256 PRO A C 1
ATOM 1846 O O . PRO A 1 256 ? -8.681 -3.942 -5.611 1.00 94.56 256 PRO A O 1
ATOM 1849 N N . PHE A 1 257 ? -7.401 -5.785 -5.416 1.00 95.62 257 PHE A N 1
ATOM 1850 C CA . PHE A 1 257 ? -7.714 -6.396 -6.712 1.00 95.62 257 PHE A CA 1
ATOM 1851 C C . PHE A 1 257 ? -8.778 -7.503 -6.633 1.00 95.62 257 PHE A C 1
ATOM 1853 O O . PHE A 1 257 ? -9.366 -7.844 -7.659 1.00 95.62 257 PHE A O 1
ATOM 1860 N N . THR A 1 258 ? -9.028 -8.058 -5.441 1.00 94.19 258 THR A N 1
ATOM 1861 C CA . THR A 1 258 ? -10.045 -9.099 -5.208 1.00 94.19 258 THR A CA 1
ATOM 1862 C C . THR A 1 258 ? -11.358 -8.489 -4.715 1.00 94.19 258 THR A C 1
ATOM 1864 O O . THR A 1 258 ? -12.352 -8.532 -5.434 1.00 94.19 258 THR A O 1
ATOM 1867 N N . THR A 1 259 ? -11.370 -7.866 -3.535 1.00 91.19 259 THR A N 1
ATOM 1868 C CA . THR A 1 259 ? -12.564 -7.259 -2.919 1.00 91.19 259 THR A CA 1
ATOM 1869 C C . THR A 1 259 ? -12.720 -5.787 -3.324 1.00 91.19 259 THR A C 1
ATOM 1871 O O . THR A 1 259 ? -13.809 -5.350 -3.687 1.00 91.19 259 THR A O 1
ATOM 1874 N N . GLY A 1 260 ? -11.623 -5.021 -3.343 1.00 91.00 260 GLY A N 1
ATOM 1875 C CA . GLY A 1 260 ? -11.609 -3.582 -3.633 1.00 91.00 260 GLY A CA 1
ATOM 1876 C C . GLY A 1 260 ? -12.248 -2.725 -2.530 1.00 91.00 260 GLY A C 1
ATOM 1877 O O . GLY A 1 260 ? -12.907 -3.233 -1.623 1.00 91.00 260 GLY A O 1
ATOM 1878 N N . TYR A 1 261 ? -12.060 -1.403 -2.579 1.00 88.44 261 TYR A N 1
ATOM 1879 C CA . TYR A 1 261 ? -12.711 -0.502 -1.616 1.00 88.44 261 TYR A CA 1
ATOM 1880 C C . TYR A 1 261 ? -14.236 -0.530 -1.804 1.00 88.44 261 TYR A C 1
ATOM 1882 O O . TYR A 1 261 ? -14.721 -0.424 -2.931 1.00 88.44 261 TYR A O 1
ATOM 1890 N N . ASP A 1 262 ? -14.980 -0.696 -0.706 1.00 85.50 262 ASP A N 1
ATOM 1891 C CA . ASP A 1 262 ? -16.448 -0.822 -0.678 1.00 85.50 262 ASP A CA 1
ATOM 1892 C C . ASP A 1 262 ? -17.017 -1.887 -1.651 1.00 85.50 262 ASP A C 1
ATOM 1894 O O . ASP A 1 262 ? -18.170 -1.825 -2.074 1.00 85.50 262 ASP A O 1
ATOM 1898 N N . GLY A 1 263 ? -16.239 -2.914 -2.013 1.00 83.56 263 GLY A N 1
ATOM 1899 C CA . GLY A 1 263 ? -16.688 -3.952 -2.951 1.00 83.56 263 GLY A CA 1
ATOM 1900 C C . GLY A 1 263 ? -16.819 -3.488 -4.410 1.00 83.56 263 GLY A C 1
ATOM 1901 O O . GLY A 1 263 ? -17.465 -4.169 -5.201 1.00 83.56 263 GLY A O 1
ATOM 1902 N N . ALA A 1 264 ? -16.247 -2.335 -4.786 1.00 83.56 264 ALA A N 1
ATOM 1903 C CA . ALA A 1 264 ? -16.470 -1.715 -6.098 1.00 83.56 264 ALA A CA 1
ATOM 1904 C C . ALA A 1 264 ? -15.902 -2.500 -7.303 1.00 83.56 264 ALA A C 1
ATOM 1906 O O . ALA A 1 264 ? -16.285 -2.214 -8.435 1.00 83.56 264 ALA A O 1
ATOM 1907 N N . GLN A 1 265 ? -14.978 -3.446 -7.068 1.00 86.69 265 GLN A N 1
ATOM 1908 C CA . GLN A 1 265 ? -14.435 -4.430 -8.027 1.00 86.69 265 GLN A CA 1
ATOM 1909 C C . GLN A 1 265 ? -14.345 -3.983 -9.515 1.00 86.69 265 GLN A C 1
ATOM 1911 O O . GLN A 1 265 ? -14.820 -4.703 -10.397 1.00 86.69 265 GLN A O 1
ATOM 1916 N N . PRO A 1 266 ? -13.690 -2.855 -9.863 1.00 88.44 266 PRO A N 1
ATOM 1917 C CA . PRO A 1 266 ? -13.710 -2.298 -11.226 1.00 88.44 266 PRO A CA 1
ATOM 1918 C C . PRO A 1 266 ? -12.851 -3.081 -12.245 1.00 88.44 266 PRO A C 1
ATOM 1920 O O . PRO A 1 266 ? -12.562 -2.592 -13.335 1.00 88.44 266 PRO A O 1
ATOM 1923 N N . GLY A 1 267 ? -12.397 -4.288 -11.898 1.00 94.88 267 GLY A N 1
ATOM 1924 C CA . GLY A 1 267 ? -11.360 -5.017 -12.624 1.00 94.88 267 GLY A CA 1
ATOM 1925 C C . GLY A 1 267 ? -9.961 -4.427 -12.425 1.00 94.88 267 GLY A C 1
ATOM 1926 O O . GLY A 1 267 ? -9.762 -3.439 -11.718 1.00 94.88 267 GLY A O 1
ATOM 1927 N N . THR A 1 268 ? -8.971 -5.068 -13.040 1.00 97.62 268 THR A N 1
ATOM 1928 C CA . THR A 1 268 ? -7.553 -4.693 -12.976 1.00 97.62 268 THR A CA 1
ATOM 1929 C C . THR A 1 268 ? -6.932 -4.736 -14.368 1.00 97.62 268 THR A C 1
ATOM 1931 O O . THR A 1 268 ? -7.135 -5.695 -15.114 1.00 97.62 268 THR A O 1
ATOM 1934 N N . THR A 1 269 ? -6.137 -3.724 -14.702 1.00 98.38 269 THR A N 1
ATOM 1935 C CA . THR A 1 269 ? -5.358 -3.655 -15.942 1.00 98.38 269 THR A CA 1
ATOM 1936 C C . THR A 1 269 ? -3.879 -3.566 -15.591 1.00 98.38 269 THR A C 1
ATOM 1938 O O . THR A 1 269 ? -3.458 -2.649 -14.884 1.00 98.38 269 THR A O 1
ATOM 1941 N N . ILE A 1 270 ? -3.094 -4.534 -16.066 1.00 98.75 270 ILE A N 1
ATOM 1942 C CA . ILE A 1 270 ? -1.636 -4.531 -15.933 1.00 98.75 270 ILE A CA 1
ATOM 1943 C C . ILE A 1 270 ? -1.038 -3.899 -17.191 1.00 98.75 270 ILE A C 1
ATOM 1945 O O . ILE A 1 270 ? -1.152 -4.455 -18.285 1.00 98.75 270 ILE A O 1
ATOM 1949 N N . PHE A 1 271 ? -0.424 -2.733 -17.022 1.00 98.69 271 PHE A N 1
ATOM 1950 C CA . PHE A 1 271 ? 0.284 -1.973 -18.043 1.00 98.69 271 PHE A CA 1
ATOM 1951 C C . PHE A 1 271 ? 1.763 -2.361 -18.013 1.00 98.69 271 PHE A C 1
ATOM 1953 O O . PHE A 1 271 ? 2.447 -2.032 -17.044 1.00 98.69 271 PHE A O 1
ATOM 1960 N N . TYR A 1 272 ? 2.252 -3.047 -19.046 1.00 98.81 272 TYR A N 1
ATOM 1961 C CA . TYR A 1 272 ? 3.661 -3.440 -19.150 1.00 98.81 272 TYR A CA 1
ATOM 1962 C C . TYR A 1 272 ? 4.441 -2.546 -20.118 1.00 98.81 272 TYR A C 1
ATOM 1964 O O . TYR A 1 272 ? 3.951 -2.230 -21.203 1.00 98.81 272 TYR A O 1
ATOM 1972 N N . SER A 1 273 ? 5.656 -2.142 -19.755 1.00 98.50 273 SER A N 1
ATOM 1973 C CA . SER A 1 273 ? 6.623 -1.591 -20.715 1.00 98.50 273 SER A CA 1
ATOM 1974 C C . SER A 1 273 ? 7.444 -2.702 -21.383 1.00 98.50 273 SER A C 1
ATOM 1976 O O . SER A 1 273 ? 7.375 -3.865 -20.979 1.00 98.50 273 SER A O 1
ATOM 1978 N N . GLY A 1 274 ? 8.169 -2.347 -22.447 1.00 96.88 274 GLY A N 1
ATOM 1979 C CA . GLY A 1 274 ? 9.104 -3.249 -23.122 1.00 96.88 274 GLY A CA 1
ATOM 1980 C C . GLY A 1 274 ? 8.504 -4.571 -23.591 1.00 96.88 274 GLY A C 1
ATOM 1981 O O . GLY A 1 274 ? 7.352 -4.648 -24.027 1.00 96.88 274 GLY A O 1
ATOM 1982 N N . ASP A 1 275 ? 9.311 -5.622 -23.453 1.00 97.25 275 ASP A N 1
ATOM 1983 C CA . ASP A 1 275 ? 8.955 -7.002 -23.785 1.00 97.25 275 ASP A CA 1
ATOM 1984 C C . ASP A 1 275 ? 8.273 -7.755 -22.614 1.00 97.25 275 ASP A C 1
ATOM 1986 O O . ASP A 1 275 ? 7.954 -8.939 -22.743 1.00 97.25 275 ASP A O 1
ATOM 1990 N N . HIS A 1 276 ? 7.955 -7.082 -21.494 1.00 98.75 276 HIS A N 1
ATOM 1991 C CA . HIS A 1 276 ? 7.380 -7.665 -20.262 1.00 98.75 276 HIS A CA 1
ATOM 1992 C C . HIS A 1 276 ? 5.922 -8.177 -20.377 1.00 98.75 276 HIS A C 1
ATOM 1994 O O . HIS A 1 276 ? 5.210 -8.343 -19.380 1.00 98.75 276 HIS A O 1
ATOM 2000 N N . ALA A 1 277 ? 5.453 -8.483 -21.588 1.00 98.75 277 ALA A N 1
ATOM 2001 C CA . ALA A 1 277 ? 4.133 -9.056 -21.841 1.00 98.75 277 ALA A CA 1
ATOM 2002 C C . ALA A 1 277 ? 3.939 -10.412 -21.131 1.00 98.75 277 ALA A C 1
ATOM 2004 O O . ALA A 1 277 ? 2.861 -10.695 -20.599 1.00 98.75 277 ALA A O 1
ATOM 2005 N N . SER A 1 278 ? 4.988 -11.243 -21.083 1.00 98.69 278 SER A N 1
ATOM 2006 C CA . SER A 1 278 ? 4.998 -12.518 -20.350 1.00 98.69 278 SER A CA 1
ATOM 2007 C C . SER A 1 278 ? 4.875 -12.325 -18.842 1.00 98.69 278 SER A C 1
ATOM 2009 O O . SER A 1 278 ? 4.175 -13.087 -18.179 1.00 98.69 278 SER A O 1
ATOM 2011 N N . ASP A 1 279 ? 5.507 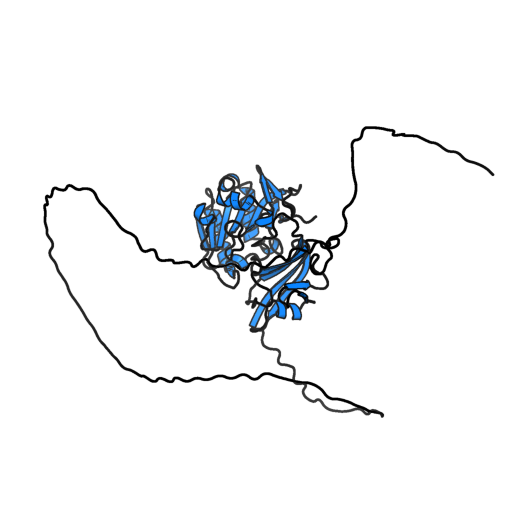-11.287 -18.306 1.00 98.75 279 ASP A N 1
ATOM 2012 C CA . ASP A 1 279 ? 5.563 -10.992 -16.876 1.00 98.75 279 ASP A CA 1
ATOM 2013 C C . ASP A 1 279 ? 4.239 -10.423 -16.361 1.00 98.75 279 ASP A C 1
ATOM 2015 O O . ASP A 1 279 ? 3.714 -10.866 -15.335 1.00 98.75 279 ASP A O 1
ATOM 2019 N N . ALA A 1 280 ? 3.610 -9.543 -17.142 1.00 98.81 280 ALA A N 1
ATOM 2020 C CA . ALA A 1 280 ? 2.233 -9.134 -16.900 1.00 98.81 280 ALA A CA 1
ATOM 2021 C C . ALA A 1 280 ? 1.252 -10.313 -17.001 1.00 98.81 280 ALA A C 1
ATOM 2023 O O . ALA A 1 280 ? 0.345 -10.420 -16.175 1.00 98.81 280 ALA A O 1
ATOM 2024 N N . ALA A 1 281 ? 1.434 -11.241 -17.948 1.00 98.81 281 ALA A N 1
ATOM 2025 C CA . ALA A 1 281 ? 0.608 -12.448 -18.034 1.00 98.81 281 ALA A CA 1
ATOM 2026 C C . ALA A 1 281 ? 0.816 -13.400 -16.836 1.00 98.81 281 ALA A C 1
ATOM 2028 O O . ALA A 1 281 ? -0.154 -13.989 -16.342 1.00 98.81 281 ALA A O 1
ATOM 2029 N N . ARG A 1 282 ? 2.052 -13.508 -16.327 1.00 98.69 282 ARG A N 1
ATOM 2030 C CA . ARG A 1 282 ? 2.435 -14.265 -15.121 1.00 98.69 282 ARG A CA 1
ATOM 2031 C C . ARG A 1 282 ? 1.720 -13.710 -13.887 1.00 98.69 282 ARG A C 1
ATOM 2033 O O . ARG A 1 282 ? 0.973 -14.441 -13.231 1.00 98.69 282 ARG A O 1
ATOM 2040 N N . LEU A 1 283 ? 1.838 -12.402 -13.644 1.00 98.81 283 LEU A N 1
ATOM 2041 C CA . LEU A 1 283 ? 1.172 -11.718 -12.531 1.00 98.81 283 LEU A CA 1
ATOM 2042 C C . LEU A 1 283 ? -0.361 -11.730 -12.661 1.00 98.81 283 LEU A C 1
ATOM 2044 O O . LEU A 1 283 ? -1.057 -12.010 -11.686 1.00 98.81 283 LEU A O 1
ATOM 2048 N N . ALA A 1 284 ? -0.910 -11.513 -13.861 1.00 98.75 284 ALA A N 1
ATOM 2049 C CA . ALA A 1 284 ? -2.355 -11.578 -14.096 1.00 98.75 284 ALA A CA 1
ATOM 2050 C C . ALA A 1 284 ? -2.934 -12.974 -13.826 1.00 98.75 284 ALA A C 1
ATOM 2052 O O . ALA A 1 284 ? -4.060 -13.100 -13.346 1.00 98.75 284 ALA A O 1
ATOM 2053 N N . THR A 1 285 ? -2.179 -14.034 -14.121 1.00 98.69 285 THR A N 1
ATOM 2054 C CA . THR A 1 285 ? -2.594 -15.415 -13.838 1.00 98.69 285 THR A CA 1
ATOM 2055 C C . THR A 1 285 ? -2.602 -15.690 -12.335 1.00 98.69 285 THR A C 1
ATOM 2057 O O . THR A 1 285 ? -3.585 -16.228 -11.827 1.00 98.69 285 THR A O 1
ATOM 2060 N N . ALA A 1 286 ? -1.572 -15.245 -11.610 1.00 98.50 286 ALA A N 1
ATOM 2061 C CA . ALA A 1 286 ? -1.520 -15.358 -10.155 1.00 98.50 286 ALA A CA 1
ATOM 2062 C C . ALA A 1 286 ? -2.643 -14.569 -9.460 1.00 98.50 286 ALA A C 1
ATOM 2064 O O . ALA A 1 286 ? -3.329 -15.121 -8.605 1.00 98.50 286 ALA A O 1
ATOM 2065 N N . LEU A 1 287 ? -2.904 -13.322 -9.872 1.00 98.25 287 LEU A N 1
ATOM 2066 C CA . LEU A 1 287 ? -3.997 -12.508 -9.324 1.00 98.25 287 LEU A CA 1
ATOM 2067 C C . LEU A 1 287 ? -5.369 -13.169 -9.511 1.00 98.25 287 LEU A C 1
ATOM 2069 O O . LEU A 1 287 ? -6.160 -13.191 -8.570 1.00 98.25 287 LEU A O 1
ATOM 2073 N N . ARG A 1 288 ? -5.644 -13.771 -10.679 1.00 98.19 288 ARG A N 1
ATOM 2074 C CA . ARG A 1 288 ? -6.879 -14.552 -10.884 1.00 98.19 288 ARG A CA 1
ATOM 2075 C C . ARG A 1 288 ? -6.935 -15.793 -9.987 1.00 98.19 288 ARG A C 1
ATOM 2077 O O . ARG A 1 288 ? -7.991 -16.092 -9.440 1.00 98.19 288 ARG A O 1
ATOM 2084 N N . GLY A 1 289 ? -5.805 -16.474 -9.777 1.00 97.38 289 GLY A N 1
ATOM 2085 C CA . GLY A 1 289 ? -5.687 -17.577 -8.813 1.00 97.38 289 GLY A CA 1
ATOM 2086 C C . GLY A 1 289 ? -5.928 -17.158 -7.355 1.00 97.38 289 GLY A C 1
ATOM 2087 O O . GLY A 1 289 ? -6.460 -17.941 -6.575 1.00 97.38 289 GLY A O 1
ATOM 2088 N N . LEU A 1 290 ? -5.612 -15.906 -7.012 1.00 95.56 290 LEU A N 1
ATOM 2089 C CA . LEU A 1 290 ? -5.904 -15.272 -5.721 1.00 95.56 290 LEU A CA 1
ATOM 2090 C C . LEU A 1 290 ? -7.344 -14.721 -5.612 1.00 95.56 290 LEU A C 1
ATOM 2092 O O . LEU A 1 290 ? -7.689 -14.117 -4.600 1.00 95.56 290 LEU A O 1
ATOM 2096 N N . GLY A 1 291 ? -8.193 -14.921 -6.627 1.00 95.31 291 GLY A N 1
ATOM 2097 C CA . GLY A 1 291 ? -9.602 -14.509 -6.621 1.00 95.31 291 GLY A CA 1
ATOM 2098 C C . GLY A 1 291 ? -9.898 -13.141 -7.246 1.00 95.31 291 GLY A C 1
ATOM 2099 O O . GLY A 1 291 ? -11.025 -12.663 -7.136 1.00 95.31 291 GLY A O 1
ATOM 2100 N N . ALA A 1 292 ? -8.937 -12.494 -7.914 1.00 95.31 292 ALA A N 1
ATOM 2101 C CA . ALA A 1 292 ? -9.213 -11.273 -8.673 1.00 95.31 292 ALA A CA 1
ATOM 2102 C C . ALA A 1 292 ? -9.983 -11.619 -9.958 1.00 95.31 292 ALA A C 1
ATOM 2104 O O . ALA A 1 292 ? -9.539 -12.451 -10.746 1.00 95.31 292 ALA A O 1
ATOM 2105 N N . GLY A 1 293 ? -11.137 -10.983 -10.181 1.00 87.94 293 GLY A N 1
ATOM 2106 C CA . GLY A 1 293 ? -12.035 -11.314 -11.294 1.00 87.94 293 GLY A CA 1
ATOM 2107 C C . GLY A 1 293 ? -11.504 -10.884 -12.667 1.00 87.94 293 GLY A C 1
ATOM 2108 O O . GLY A 1 293 ? -10.738 -11.590 -13.325 1.00 87.94 293 GLY A O 1
ATOM 2109 N N . ASN A 1 294 ? -11.945 -9.717 -13.142 1.00 93.75 294 ASN A N 1
ATOM 2110 C CA . ASN A 1 294 ? -11.540 -9.195 -14.447 1.00 93.75 294 ASN A CA 1
ATOM 2111 C C . ASN A 1 294 ? -10.115 -8.613 -14.400 1.00 93.75 294 ASN A C 1
ATOM 2113 O O . ASN A 1 294 ? -9.947 -7.409 -14.219 1.00 93.75 294 ASN A O 1
ATOM 2117 N N . VAL A 1 295 ? -9.093 -9.461 -14.550 1.00 98.31 295 VAL A N 1
ATOM 2118 C CA . VAL A 1 295 ? -7.697 -9.028 -14.740 1.00 98.31 295 VAL A CA 1
ATOM 2119 C C . VAL A 1 295 ? -7.325 -9.083 -16.223 1.00 98.31 295 VAL A C 1
ATOM 2121 O O . VAL A 1 295 ? -7.488 -10.124 -16.867 1.00 98.31 295 VAL A O 1
ATOM 2124 N N . SER A 1 296 ? -6.777 -7.988 -16.744 1.00 98.31 296 SER A N 1
ATOM 2125 C CA . SER A 1 296 ? -6.345 -7.803 -18.135 1.00 98.31 296 SER A CA 1
ATOM 2126 C C . SER A 1 296 ? -4.898 -7.294 -18.218 1.00 98.31 296 SER A C 1
ATOM 2128 O O . SER A 1 296 ? -4.333 -6.846 -17.220 1.00 98.31 296 SER A O 1
ATOM 2130 N N . THR A 1 297 ? -4.283 -7.383 -19.399 1.00 98.69 297 THR A N 1
ATOM 2131 C CA . THR A 1 297 ? -2.883 -6.997 -19.656 1.00 98.69 297 THR A CA 1
ATOM 2132 C C . THR A 1 297 ? -2.787 -6.202 -20.957 1.00 98.69 297 THR A C 1
ATOM 2134 O O . THR A 1 297 ? -3.371 -6.616 -21.958 1.00 98.69 297 THR A O 1
ATOM 2137 N N . THR A 1 298 ? -2.031 -5.106 -20.973 1.00 98.62 298 THR A N 1
ATOM 2138 C CA . THR A 1 298 ? -1.790 -4.274 -22.165 1.00 98.62 298 THR A CA 1
ATOM 2139 C C . THR A 1 298 ? -0.404 -3.638 -22.106 1.00 98.62 298 THR A C 1
ATOM 2141 O O . THR A 1 298 ? 0.130 -3.423 -21.020 1.00 98.62 298 THR A O 1
ATOM 2144 N N . ALA A 1 299 ? 0.158 -3.289 -23.263 1.00 98.56 299 ALA A N 1
ATOM 2145 C CA . ALA A 1 299 ? 1.332 -2.426 -23.316 1.00 98.56 299 ALA A CA 1
ATOM 2146 C C . ALA A 1 299 ? 1.039 -1.059 -22.663 1.00 98.56 299 ALA A C 1
ATOM 2148 O O . ALA A 1 299 ? -0.112 -0.601 -22.639 1.00 98.56 299 ALA A O 1
ATOM 2149 N N . TYR A 1 300 ? 2.083 -0.426 -22.132 1.00 98.44 300 TYR A N 1
ATOM 2150 C CA . TYR A 1 300 ? 2.031 0.860 -21.446 1.00 98.44 300 TYR A CA 1
ATOM 2151 C C . TYR A 1 300 ? 1.468 1.972 -22.342 1.00 98.44 300 TYR A C 1
ATOM 2153 O O . TYR A 1 300 ? 1.846 2.111 -23.505 1.00 98.44 300 TYR A O 1
ATOM 2161 N N . ALA A 1 301 ? 0.592 2.798 -21.769 1.00 96.50 301 ALA A N 1
ATOM 2162 C CA . ALA A 1 301 ? 0.063 4.002 -22.394 1.00 96.50 301 ALA A CA 1
ATOM 2163 C C . ALA A 1 301 ? -0.139 5.073 -21.312 1.00 96.50 301 ALA A C 1
ATOM 2165 O O . ALA A 1 301 ? -0.909 4.869 -20.370 1.00 96.50 301 ALA A O 1
ATOM 2166 N N . ASP A 1 302 ? 0.570 6.196 -21.438 1.00 94.88 302 ASP A N 1
ATOM 2167 C CA . ASP A 1 302 ? 0.664 7.226 -20.394 1.00 94.88 302 ASP A CA 1
ATOM 2168 C C . ASP A 1 302 ? -0.712 7.815 -20.029 1.00 94.88 302 ASP A C 1
ATOM 2170 O O . ASP A 1 302 ? -1.052 7.933 -18.852 1.00 94.88 302 ASP A O 1
ATOM 2174 N N . ASP A 1 303 ? -1.575 8.041 -21.028 1.00 93.00 303 ASP A N 1
ATOM 2175 C CA . ASP A 1 303 ? -2.939 8.545 -20.831 1.00 93.00 303 ASP A CA 1
ATOM 2176 C C . ASP A 1 303 ? -3.826 7.575 -20.028 1.00 93.00 303 ASP A C 1
ATOM 2178 O O . ASP A 1 303 ? -4.649 8.006 -19.218 1.00 93.00 303 ASP A O 1
ATOM 2182 N N . LYS A 1 304 ? -3.629 6.260 -20.200 1.00 92.75 304 LYS A N 1
ATOM 2183 C CA . LYS A 1 304 ? -4.352 5.214 -19.457 1.00 92.75 304 LYS A CA 1
ATOM 2184 C C . LYS A 1 304 ? -3.829 5.029 -18.037 1.00 92.75 304 LYS A C 1
ATOM 2186 O O . LYS A 1 304 ? -4.589 4.602 -17.174 1.00 92.75 304 LYS A O 1
ATOM 2191 N N . VAL A 1 305 ? -2.561 5.351 -17.786 1.00 93.19 305 VAL A N 1
ATOM 2192 C CA . VAL A 1 305 ? -1.943 5.273 -16.452 1.00 93.19 305 VAL A CA 1
ATOM 2193 C C . VAL A 1 305 ? -2.209 6.540 -15.631 1.00 93.19 305 VAL A C 1
ATOM 2195 O O . VAL A 1 305 ? -2.413 6.445 -14.420 1.00 93.19 305 VAL A O 1
ATOM 2198 N N . ALA A 1 306 ? -2.301 7.705 -16.279 1.00 91.31 306 ALA A N 1
ATOM 2199 C CA . ALA A 1 306 ? -2.784 8.941 -15.667 1.00 91.31 306 ALA A CA 1
ATOM 2200 C C . ALA A 1 306 ? -4.288 8.875 -15.331 1.00 91.31 306 ALA A C 1
ATOM 2202 O O . ALA A 1 306 ? -4.717 9.342 -14.272 1.00 91.31 306 ALA A O 1
ATOM 2203 N N . HIS A 1 307 ? -5.097 8.269 -16.210 1.00 89.44 307 HIS A N 1
ATOM 2204 C CA . HIS A 1 307 ? -6.557 8.195 -16.075 1.00 89.44 307 HIS A CA 1
ATOM 2205 C C . HIS A 1 307 ? -7.099 6.756 -16.223 1.00 89.44 307 HIS A C 1
ATOM 2207 O O . HIS A 1 307 ? -7.830 6.463 -17.175 1.00 89.44 307 HIS A O 1
ATOM 2213 N N . PRO A 1 308 ? -6.766 5.838 -15.294 1.00 89.81 308 PRO A N 1
ATOM 2214 C CA . PRO A 1 308 ? -7.207 4.451 -15.369 1.00 89.81 308 PRO A CA 1
ATOM 2215 C C . PRO A 1 308 ? -8.699 4.323 -15.035 1.00 89.81 308 PRO A C 1
ATOM 2217 O O . PRO A 1 308 ? -9.180 4.840 -14.028 1.00 89.81 308 PRO A O 1
ATOM 2220 N N . SER A 1 309 ? -9.433 3.584 -15.868 1.00 87.94 309 SER A N 1
ATOM 2221 C CA . SER A 1 309 ? -10.849 3.235 -15.656 1.00 87.94 309 SER A CA 1
ATOM 2222 C C . SER A 1 309 ? -11.057 1.975 -14.802 1.00 87.94 309 SER A C 1
ATOM 2224 O O . SER A 1 309 ? -12.191 1.589 -14.531 1.00 87.94 309 SER A O 1
ATOM 2226 N N . THR A 1 310 ? -9.965 1.329 -14.394 1.00 93.62 310 THR A N 1
ATOM 2227 C CA . THR A 1 310 ? -9.908 0.107 -13.580 1.00 93.62 310 THR A CA 1
ATOM 2228 C C . THR A 1 310 ? -8.875 0.298 -12.466 1.00 93.62 310 THR A C 1
ATOM 2230 O O . THR A 1 310 ? -8.187 1.318 -12.426 1.00 93.62 310 THR A O 1
ATOM 2233 N N . ASN A 1 311 ? -8.665 -0.699 -11.605 1.00 95.12 311 ASN A N 1
ATOM 2234 C CA . ASN A 1 311 ? -7.413 -0.755 -10.845 1.00 95.12 311 ASN A CA 1
ATOM 2235 C C . ASN A 1 311 ? -6.239 -0.870 -11.833 1.00 95.12 311 ASN A C 1
ATOM 2237 O O . ASN A 1 311 ? -6.361 -1.571 -12.843 1.00 95.12 311 ASN A O 1
ATOM 2241 N N . ALA A 1 312 ? -5.113 -0.215 -11.564 1.00 96.81 312 ALA A N 1
ATOM 2242 C CA . ALA A 1 312 ? -3.938 -0.248 -12.430 1.00 96.81 312 ALA A CA 1
ATOM 2243 C C . ALA A 1 312 ? -2.746 -0.907 -11.725 1.00 96.81 312 ALA A C 1
ATOM 2245 O O . ALA A 1 312 ? -2.489 -0.653 -10.549 1.00 96.81 312 ALA A O 1
ATOM 2246 N N . ILE A 1 313 ? -1.988 -1.716 -12.463 1.00 98.56 313 ILE A N 1
ATOM 2247 C CA . ILE A 1 313 ? -0.644 -2.158 -12.077 1.00 98.56 313 ILE A CA 1
ATOM 2248 C C . ILE A 1 313 ? 0.290 -1.770 -13.218 1.00 98.56 313 ILE A C 1
ATOM 2250 O O . ILE A 1 313 ? 0.103 -2.226 -14.339 1.00 98.56 313 ILE A O 1
ATOM 2254 N N . VAL A 1 314 ? 1.274 -0.922 -12.952 1.00 98.62 314 VAL A N 1
ATOM 2255 C CA . VAL A 1 314 ? 2.322 -0.549 -13.907 1.00 98.62 314 VAL A CA 1
ATOM 2256 C C . VAL A 1 314 ? 3.542 -1.419 -13.623 1.00 98.62 314 VAL A C 1
ATOM 2258 O O . VAL A 1 314 ? 4.010 -1.457 -12.484 1.00 98.62 314 VAL A O 1
ATOM 2261 N N . LEU A 1 315 ? 4.020 -2.137 -14.637 1.00 98.62 315 LEU A N 1
ATOM 2262 C CA . LEU A 1 315 ? 5.017 -3.202 -14.530 1.00 98.62 315 LEU A CA 1
ATOM 2263 C C . LEU A 1 315 ? 6.125 -2.991 -15.571 1.00 98.62 315 LEU A C 1
ATOM 2265 O O . LEU A 1 315 ? 5.826 -2.764 -16.741 1.00 98.62 315 LEU A O 1
ATOM 2269 N N . GLY A 1 316 ? 7.391 -3.072 -15.159 1.00 98.69 316 GLY A N 1
ATOM 2270 C CA . GLY A 1 316 ? 8.533 -2.923 -16.069 1.00 98.69 316 GLY A CA 1
ATOM 2271 C C . GLY A 1 316 ? 9.789 -2.379 -15.396 1.00 98.69 316 GLY A C 1
ATOM 2272 O O . GLY A 1 316 ? 9.837 -2.259 -14.167 1.00 98.69 316 GLY A O 1
ATOM 2273 N N . THR A 1 317 ? 10.817 -2.029 -16.171 1.00 98.56 317 THR A N 1
ATOM 2274 C CA . THR A 1 317 ? 12.034 -1.435 -15.595 1.00 98.56 317 THR A CA 1
ATOM 2275 C C . THR A 1 317 ? 11.985 0.093 -15.535 1.00 98.56 317 THR A C 1
ATOM 2277 O O . THR A 1 317 ? 11.298 0.772 -16.300 1.00 98.56 317 THR A O 1
ATOM 2280 N N . TRP A 1 318 ? 12.756 0.676 -14.615 1.00 98.12 318 TRP A N 1
ATOM 2281 C CA . TRP A 1 318 ? 12.900 2.125 -14.477 1.00 98.12 318 TRP A CA 1
ATOM 2282 C C . TRP A 1 318 ? 13.556 2.773 -15.706 1.00 98.12 318 TRP A C 1
ATOM 2284 O O . TRP A 1 318 ? 13.293 3.940 -15.981 1.00 98.12 318 TRP A O 1
ATOM 2294 N N . GLY A 1 319 ? 14.350 2.025 -16.481 1.00 97.75 319 GLY A N 1
ATOM 2295 C CA . GLY A 1 319 ? 14.889 2.501 -17.760 1.00 97.75 319 GLY A CA 1
ATOM 2296 C C . GLY A 1 319 ? 13.811 2.781 -18.815 1.00 97.75 319 GLY A C 1
ATOM 2297 O O . GLY A 1 319 ? 14.027 3.600 -19.700 1.00 97.75 319 GLY A O 1
ATOM 2298 N N . GLU A 1 320 ? 12.643 2.146 -18.699 1.00 97.62 320 GLU A N 1
ATOM 2299 C CA . GLU A 1 320 ? 11.520 2.292 -19.633 1.00 97.62 320 GLU A CA 1
ATOM 2300 C C . GLU A 1 320 ? 10.422 3.205 -19.074 1.00 97.62 320 GLU A C 1
ATOM 2302 O O . GLU A 1 320 ? 9.853 4.036 -19.784 1.00 97.62 320 GLU A O 1
ATOM 2307 N N . LEU A 1 321 ? 10.117 3.038 -17.784 1.00 97.94 321 LEU A N 1
ATOM 2308 C CA . LEU A 1 321 ? 9.035 3.731 -17.086 1.00 97.94 321 LEU A CA 1
ATOM 2309 C C . LEU A 1 321 ? 9.468 5.081 -16.502 1.00 97.94 321 LEU A C 1
ATOM 2311 O O . LEU A 1 321 ? 8.629 5.959 -16.309 1.00 97.94 321 LEU A O 1
ATOM 2315 N N . GLY A 1 322 ? 10.759 5.267 -16.221 1.00 96.50 322 GLY A N 1
ATOM 2316 C CA . GLY A 1 322 ? 11.281 6.430 -15.504 1.00 96.50 322 GLY A CA 1
ATOM 2317 C C . GLY A 1 322 ? 11.174 7.756 -16.260 1.00 96.50 322 GLY A C 1
ATOM 2318 O O . GLY A 1 322 ? 11.177 8.805 -15.623 1.00 96.50 322 GLY A O 1
ATOM 2319 N N . GLU A 1 323 ? 11.041 7.739 -17.588 1.00 95.62 323 GLU A N 1
ATOM 2320 C CA . GLU A 1 323 ? 10.848 8.951 -18.405 1.00 95.62 323 GLU A CA 1
ATOM 2321 C C . GLU A 1 323 ? 9.369 9.238 -18.738 1.00 95.62 323 GLU A C 1
ATOM 2323 O O . GLU A 1 323 ? 9.059 10.287 -19.302 1.00 95.62 323 GLU A O 1
ATOM 2328 N N . GLN A 1 324 ? 8.440 8.350 -18.362 1.00 97.06 324 GLN A N 1
ATOM 2329 C CA . GLN A 1 324 ? 7.012 8.494 -18.674 1.00 97.06 324 GLN A CA 1
ATOM 2330 C C . GLN A 1 324 ? 6.349 9.551 -17.773 1.00 97.06 324 GLN A C 1
ATOM 2332 O O . GLN A 1 324 ? 6.603 9.612 -16.564 1.00 97.06 324 GLN A O 1
ATOM 2337 N N . ALA A 1 325 ? 5.480 10.390 -18.339 1.00 95.94 325 ALA A N 1
ATOM 2338 C CA . ALA A 1 325 ? 4.967 11.584 -17.668 1.00 95.94 325 ALA A CA 1
ATOM 2339 C C . ALA A 1 325 ? 4.016 11.260 -16.501 1.00 95.94 325 ALA A C 1
ATOM 2341 O O . ALA A 1 325 ? 4.094 11.905 -15.449 1.00 95.94 325 ALA A O 1
ATOM 2342 N N . ALA A 1 326 ? 3.178 10.229 -16.625 1.00 95.06 326 ALA A N 1
ATOM 2343 C CA . ALA A 1 326 ? 2.326 9.747 -15.541 1.00 95.06 326 ALA A CA 1
ATOM 2344 C C . ALA A 1 326 ? 3.156 9.153 -14.386 1.00 95.06 326 ALA A C 1
ATOM 2346 O O . ALA A 1 326 ? 2.860 9.399 -13.216 1.00 95.06 326 ALA A O 1
ATOM 2347 N N . VAL A 1 327 ? 4.245 8.433 -14.691 1.00 96.00 327 VAL A N 1
ATOM 2348 C CA . VAL A 1 327 ? 5.159 7.872 -13.675 1.00 96.00 327 VAL A CA 1
ATOM 2349 C C . VAL A 1 327 ? 5.915 8.992 -12.954 1.00 96.00 327 VAL A C 1
ATOM 2351 O O . VAL A 1 327 ? 5.920 9.035 -11.723 1.00 96.00 327 VAL A O 1
ATOM 2354 N N . GLN A 1 328 ? 6.474 9.956 -13.690 1.00 95.19 328 GLN A N 1
ATOM 2355 C CA . GLN A 1 328 ? 7.122 11.143 -13.116 1.00 95.19 328 GLN A CA 1
ATOM 2356 C C . GLN A 1 328 ? 6.162 11.980 -12.253 1.00 95.19 328 GLN A C 1
ATOM 2358 O O . GLN A 1 328 ? 6.535 12.424 -11.168 1.00 95.19 328 GLN A O 1
ATOM 2363 N N . THR A 1 329 ? 4.901 12.134 -12.670 1.00 93.38 329 THR A N 1
ATOM 2364 C CA . THR A 1 329 ? 3.859 12.831 -11.888 1.00 93.38 329 THR A CA 1
ATOM 2365 C C . THR A 1 329 ? 3.613 12.162 -10.531 1.00 93.38 329 THR A C 1
ATOM 2367 O O . THR A 1 329 ? 3.434 12.849 -9.523 1.00 93.38 329 THR A O 1
ATOM 2370 N N . LEU A 1 330 ? 3.645 10.827 -10.485 1.00 92.88 330 LEU A N 1
ATOM 2371 C CA . LEU A 1 330 ? 3.481 10.053 -9.256 1.00 92.88 330 LEU A CA 1
ATOM 2372 C C . LEU A 1 330 ? 4.719 10.140 -8.340 1.00 92.88 330 LEU A C 1
ATOM 2374 O O . LEU A 1 330 ? 4.581 10.401 -7.141 1.00 92.88 330 LEU A O 1
ATOM 2378 N N . PHE A 1 331 ? 5.930 9.969 -8.881 1.00 94.25 331 PHE A N 1
ATOM 2379 C CA . PHE A 1 331 ? 7.177 10.032 -8.101 1.00 94.25 331 PHE A CA 1
ATOM 2380 C C . PHE A 1 331 ? 7.607 11.458 -7.712 1.00 94.25 331 PHE A C 1
ATOM 2382 O O . PHE A 1 331 ? 8.387 11.622 -6.776 1.00 94.25 331 PHE A O 1
ATOM 2389 N N . GLY A 1 332 ? 7.083 12.498 -8.369 1.00 91.44 332 GLY A N 1
ATOM 2390 C CA . GLY A 1 332 ? 7.459 13.897 -8.134 1.00 91.44 332 GLY A CA 1
ATOM 2391 C C . GLY A 1 332 ? 7.060 14.479 -6.769 1.00 91.44 332 GLY A C 1
ATOM 2392 O O . GLY A 1 332 ? 7.540 15.553 -6.411 1.00 91.44 332 GLY A O 1
ATOM 2393 N N . ALA A 1 333 ? 6.208 13.800 -5.991 1.00 89.50 333 ALA A N 1
ATOM 2394 C CA . ALA A 1 333 ? 5.814 14.238 -4.646 1.00 89.50 333 ALA A CA 1
ATOM 2395 C C . ALA A 1 333 ? 5.597 13.055 -3.668 1.00 89.50 333 ALA A C 1
ATOM 2397 O O . ALA A 1 333 ? 4.457 12.815 -3.262 1.00 89.50 333 ALA A O 1
ATOM 2398 N N . PRO A 1 334 ? 6.657 12.331 -3.243 1.00 90.38 334 PRO A N 1
ATOM 2399 C CA . PRO A 1 334 ? 6.558 11.080 -2.474 1.00 90.38 334 PRO A CA 1
ATOM 2400 C C . PRO A 1 334 ? 5.665 11.133 -1.226 1.00 90.38 334 PRO A C 1
ATOM 2402 O O . PRO A 1 334 ? 4.889 10.217 -0.977 1.00 90.38 334 PRO A O 1
ATOM 2405 N N . THR A 1 335 ? 5.730 12.229 -0.465 1.00 89.19 335 THR A N 1
ATOM 2406 C CA . THR A 1 335 ? 4.911 12.468 0.740 1.00 89.19 335 THR A CA 1
ATOM 2407 C C . THR A 1 335 ? 3.424 12.658 0.432 1.00 89.19 335 THR A C 1
ATOM 2409 O O . THR A 1 335 ? 2.571 12.351 1.259 1.00 89.19 335 THR A O 1
ATOM 2412 N N . ARG A 1 336 ? 3.089 13.156 -0.763 1.00 88.38 336 ARG A N 1
ATOM 2413 C CA . ARG A 1 336 ? 1.708 13.347 -1.222 1.00 88.38 336 ARG A CA 1
ATOM 2414 C C . ARG A 1 336 ? 1.150 12.099 -1.903 1.00 88.38 336 ARG A C 1
ATOM 2416 O O . ARG A 1 336 ? -0.059 11.910 -1.880 1.00 88.38 336 ARG A O 1
ATOM 2423 N N . THR A 1 337 ? 2.000 11.270 -2.509 1.00 91.62 337 THR A N 1
ATOM 2424 C CA . THR A 1 337 ? 1.577 10.101 -3.299 1.00 91.62 337 THR A CA 1
ATOM 2425 C C . THR A 1 337 ? 1.735 8.761 -2.577 1.00 91.62 337 THR A C 1
ATOM 2427 O O . THR A 1 337 ? 1.182 7.771 -3.048 1.00 91.62 337 THR A O 1
ATOM 2430 N N . GLY A 1 338 ? 2.445 8.707 -1.444 1.00 92.44 338 GLY A N 1
ATOM 2431 C CA . GLY A 1 338 ? 2.768 7.469 -0.716 1.00 92.44 338 GLY A CA 1
ATOM 2432 C C . GLY A 1 338 ? 3.991 6.719 -1.268 1.00 92.44 338 GLY A C 1
ATOM 2433 O O . GLY A 1 338 ? 4.362 5.661 -0.760 1.00 92.44 338 GLY A O 1
ATOM 2434 N N . LEU A 1 339 ? 4.643 7.253 -2.306 1.00 95.25 339 LEU A N 1
ATOM 2435 C CA . LEU A 1 339 ? 5.703 6.574 -3.055 1.00 95.25 339 LEU A CA 1
ATOM 2436 C C . LEU A 1 339 ? 7.086 6.818 -2.449 1.00 95.25 339 LEU A C 1
ATOM 2438 O O . LEU A 1 339 ? 7.942 7.479 -3.030 1.00 95.25 339 LEU A O 1
ATOM 2442 N N . TYR A 1 340 ? 7.307 6.265 -1.258 1.00 95.94 340 TYR A N 1
ATOM 2443 C CA . TYR A 1 340 ? 8.519 6.452 -0.453 1.00 95.94 340 TYR A CA 1
ATOM 2444 C C . TYR A 1 340 ? 9.755 5.670 -0.955 1.00 95.94 340 TYR A C 1
ATOM 2446 O O . TYR A 1 340 ? 10.493 5.071 -0.171 1.00 95.94 340 TYR A O 1
ATOM 2454 N N . ALA A 1 341 ? 10.015 5.702 -2.261 1.00 97.44 341 ALA A N 1
ATOM 2455 C CA . ALA A 1 341 ? 11.205 5.136 -2.888 1.00 97.44 341 ALA A CA 1
ATOM 2456 C C . ALA A 1 341 ? 11.748 6.066 -3.985 1.00 97.44 341 ALA A C 1
ATOM 2458 O O . ALA A 1 341 ? 11.000 6.823 -4.600 1.00 97.44 341 ALA A O 1
ATOM 2459 N N . LYS A 1 342 ? 13.055 5.992 -4.249 1.00 97.56 342 LYS A N 1
ATOM 2460 C CA . LYS A 1 342 ? 13.730 6.753 -5.306 1.00 97.56 342 LYS A CA 1
ATOM 2461 C C . LYS A 1 342 ? 14.660 5.848 -6.106 1.00 97.56 342 LYS A C 1
ATOM 2463 O O . LYS A 1 342 ? 15.622 5.316 -5.564 1.00 97.56 342 LYS A O 1
ATOM 2468 N N . PHE A 1 343 ? 14.392 5.718 -7.396 1.00 97.19 343 PHE A N 1
ATOM 2469 C CA . PHE A 1 343 ? 15.241 4.992 -8.337 1.00 97.19 343 PHE A CA 1
ATOM 2470 C C . PHE A 1 343 ? 16.475 5.819 -8.732 1.00 97.19 343 PHE A C 1
ATOM 2472 O O . PHE A 1 343 ? 16.437 7.054 -8.736 1.00 97.19 343 PHE A O 1
ATOM 2479 N N . GLY A 1 344 ? 17.568 5.143 -9.081 1.00 90.50 344 GLY A N 1
ATOM 2480 C CA . GLY A 1 344 ? 18.766 5.774 -9.627 1.00 90.50 344 GLY A CA 1
ATOM 2481 C C . GLY A 1 344 ? 19.779 4.744 -10.116 1.00 90.50 344 GLY A C 1
ATOM 2482 O O . GLY A 1 344 ? 20.253 3.925 -9.336 1.00 90.50 344 GLY A O 1
ATOM 2483 N N . GLY A 1 345 ? 20.130 4.799 -11.403 1.00 87.12 345 GLY A N 1
ATOM 2484 C CA . GLY A 1 345 ? 20.99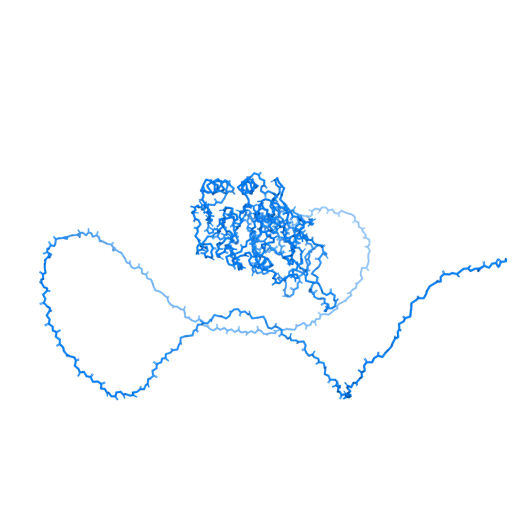4 3.790 -12.018 1.00 87.12 345 GLY A CA 1
ATOM 2485 C C . GLY A 1 345 ? 20.372 2.396 -11.921 1.00 87.12 345 GLY A C 1
ATOM 2486 O O . GLY A 1 345 ? 19.230 2.197 -12.321 1.00 87.12 345 GLY A O 1
ATOM 2487 N N . ASP A 1 346 ? 21.128 1.462 -11.356 1.00 92.56 346 ASP A N 1
ATOM 2488 C CA . ASP A 1 346 ? 20.791 0.054 -11.153 1.00 92.56 346 ASP A CA 1
ATOM 2489 C C . ASP A 1 346 ? 20.174 -0.253 -9.774 1.00 92.56 346 ASP A C 1
ATOM 2491 O O . ASP A 1 346 ? 20.005 -1.422 -9.435 1.00 92.56 346 ASP A O 1
ATOM 2495 N N . HIS A 1 347 ? 19.822 0.754 -8.962 1.00 96.62 347 HIS A N 1
ATOM 2496 C CA . HIS A 1 347 ? 19.258 0.541 -7.623 1.00 96.62 347 HIS A CA 1
ATOM 2497 C C . HIS A 1 347 ? 18.039 1.417 -7.294 1.00 96.62 347 HIS A C 1
ATOM 2499 O O . HIS A 1 347 ? 17.728 2.415 -7.949 1.00 96.62 347 HIS A O 1
ATOM 2505 N N . VAL A 1 348 ? 17.369 1.048 -6.200 1.00 98.31 348 VAL A N 1
ATOM 2506 C CA . VAL A 1 348 ? 16.285 1.810 -5.570 1.00 98.31 348 VAL A CA 1
ATOM 2507 C C . VAL A 1 348 ? 16.676 2.154 -4.138 1.00 98.31 348 VAL A C 1
ATOM 2509 O O . VAL A 1 348 ? 17.088 1.274 -3.387 1.00 98.31 348 VAL A O 1
ATOM 2512 N N . GLN A 1 349 ? 16.547 3.418 -3.744 1.00 97.94 349 GLN A N 1
ATOM 2513 C CA . GLN A 1 349 ? 16.726 3.895 -2.371 1.00 97.94 349 GLN A CA 1
ATOM 2514 C C . GLN A 1 349 ? 15.376 3.978 -1.658 1.00 97.94 349 GLN A C 1
ATOM 2516 O O . GLN A 1 349 ? 14.408 4.508 -2.207 1.00 97.94 349 GLN A O 1
ATOM 2521 N N . ALA A 1 350 ? 15.322 3.514 -0.414 1.00 97.75 350 ALA A N 1
ATOM 2522 C CA . ALA A 1 350 ? 14.183 3.720 0.469 1.00 97.75 350 ALA A CA 1
ATOM 2523 C C . ALA A 1 350 ? 14.184 5.150 1.036 1.00 97.75 350 ALA A C 1
ATOM 2525 O O . ALA A 1 350 ? 15.233 5.660 1.448 1.00 97.75 350 ALA A O 1
ATOM 2526 N N . LEU A 1 351 ? 13.011 5.788 1.089 1.00 96.44 351 LEU A N 1
ATOM 2527 C CA . LEU A 1 351 ? 12.840 7.131 1.650 1.00 96.44 351 LEU A CA 1
ATOM 2528 C C . LEU A 1 351 ? 12.263 7.087 3.072 1.00 96.44 351 LEU A C 1
ATOM 2530 O O . LEU A 1 351 ? 11.513 6.179 3.431 1.00 96.44 351 LEU A O 1
ATOM 2534 N N . THR A 1 352 ? 12.566 8.105 3.876 1.00 94.38 352 THR A N 1
ATOM 2535 C CA . THR A 1 352 ? 11.854 8.379 5.134 1.00 94.38 352 THR A CA 1
ATOM 2536 C C . THR A 1 352 ? 10.452 8.930 4.868 1.00 94.38 352 THR A C 1
ATOM 2538 O O . THR A 1 352 ? 10.130 9.351 3.755 1.00 94.38 352 THR A O 1
ATOM 2541 N N . TYR A 1 353 ? 9.626 9.028 5.910 1.00 90.94 353 TYR A N 1
ATOM 2542 C CA . TYR A 1 353 ? 8.276 9.598 5.810 1.00 90.94 353 TYR A CA 1
ATOM 2543 C C . TYR A 1 353 ? 8.244 11.101 5.463 1.00 90.94 353 TYR A C 1
ATOM 2545 O O . TYR A 1 353 ? 7.199 11.611 5.066 1.00 90.94 353 TYR A O 1
ATOM 2553 N N . GLN A 1 354 ? 9.383 11.805 5.535 1.00 91.31 354 GLN A N 1
ATOM 2554 C CA . GLN A 1 354 ? 9.549 13.166 4.995 1.00 91.31 354 GLN A CA 1
ATOM 2555 C C . GLN A 1 354 ? 10.231 13.186 3.609 1.00 91.31 354 GLN A C 1
ATOM 2557 O O . GLN A 1 354 ? 10.798 14.202 3.217 1.00 91.31 354 GLN A O 1
ATOM 2562 N N . GLY A 1 355 ? 10.239 12.062 2.882 1.00 91.94 355 GLY A N 1
ATOM 2563 C CA . GLY A 1 355 ? 10.763 11.960 1.514 1.00 91.94 355 GLY A CA 1
ATOM 2564 C C . GLY A 1 355 ? 12.292 12.000 1.379 1.00 91.94 355 GLY A C 1
ATOM 2565 O O . GLY A 1 355 ? 12.797 12.182 0.274 1.00 91.94 355 GLY A O 1
ATOM 2566 N N . LYS A 1 356 ? 13.053 11.847 2.471 1.00 93.25 356 LYS A N 1
ATOM 2567 C CA . LYS A 1 356 ? 14.527 11.919 2.448 1.00 93.25 356 LYS A CA 1
ATOM 2568 C C . LYS A 1 356 ? 15.130 10.555 2.117 1.00 93.25 356 LYS A C 1
ATOM 2570 O O . LYS A 1 356 ? 14.695 9.562 2.690 1.00 93.25 356 LYS A O 1
ATOM 2575 N N . SER A 1 357 ? 16.147 10.505 1.252 1.00 95.12 357 SER A N 1
ATOM 2576 C CA . SER A 1 357 ? 16.920 9.276 1.002 1.00 95.12 357 SER A CA 1
ATOM 2577 C C . SER A 1 357 ? 17.507 8.702 2.293 1.00 95.12 357 SER A C 1
ATOM 2579 O O . SER A 1 357 ? 17.911 9.446 3.188 1.00 95.12 357 SER A O 1
ATOM 2581 N N . THR A 1 358 ? 17.596 7.375 2.349 1.00 95.94 358 THR A N 1
ATOM 2582 C CA . THR A 1 358 ? 18.313 6.622 3.385 1.00 95.94 358 THR A CA 1
ATOM 2583 C C . THR A 1 358 ? 19.353 5.704 2.747 1.00 95.94 358 THR A C 1
ATOM 2585 O O . THR A 1 358 ? 19.293 5.436 1.548 1.00 95.94 358 THR A O 1
ATOM 2588 N N . ASP A 1 359 ? 20.267 5.165 3.554 1.00 95.06 359 ASP A N 1
ATOM 2589 C CA . ASP A 1 359 ? 21.267 4.186 3.101 1.00 95.06 359 ASP A CA 1
ATOM 2590 C C . ASP A 1 359 ? 20.665 2.795 2.802 1.00 95.06 359 ASP A C 1
ATOM 2592 O O . ASP A 1 359 ? 21.368 1.895 2.343 1.00 95.06 359 ASP A O 1
ATOM 2596 N N . ARG A 1 360 ? 19.362 2.587 3.060 1.00 96.06 360 ARG A N 1
ATOM 2597 C CA . ARG A 1 360 ? 18.657 1.344 2.717 1.00 96.06 360 ARG A CA 1
ATOM 2598 C C . ARG A 1 360 ? 18.324 1.332 1.229 1.00 96.06 360 ARG A C 1
ATOM 2600 O O . ARG A 1 360 ? 17.625 2.217 0.734 1.00 96.06 360 ARG A O 1
ATOM 2607 N N . ASN A 1 361 ? 18.777 0.296 0.537 1.00 96.81 361 ASN A N 1
ATOM 2608 C CA . ASN A 1 361 ? 18.630 0.148 -0.903 1.00 96.81 361 ASN A CA 1
ATOM 2609 C C . ASN A 1 361 ? 18.178 -1.263 -1.320 1.00 96.81 361 ASN A C 1
ATOM 2611 O O . ASN A 1 361 ? 18.147 -2.198 -0.517 1.00 96.81 361 ASN A O 1
ATOM 2615 N N . GLY A 1 362 ? 17.806 -1.386 -2.592 1.00 97.62 362 GLY A N 1
ATOM 2616 C CA . GLY A 1 362 ? 17.337 -2.610 -3.230 1.00 97.62 362 GLY A CA 1
ATOM 2617 C C . GLY A 1 362 ? 17.431 -2.549 -4.758 1.00 97.62 362 GLY A C 1
ATOM 2618 O O . GLY A 1 362 ? 18.021 -1.625 -5.318 1.00 97.62 362 GLY A O 1
ATOM 2619 N N . GLN A 1 363 ? 16.851 -3.544 -5.427 1.00 98.06 363 GLN A N 1
ATOM 2620 C CA . GLN A 1 363 ? 16.839 -3.726 -6.885 1.00 98.06 363 GLN A CA 1
ATOM 2621 C C . GLN A 1 363 ? 15.476 -3.437 -7.531 1.00 98.06 363 GLN A C 1
ATOM 2623 O O . GLN A 1 363 ? 15.396 -3.271 -8.746 1.00 98.06 363 GLN A O 1
ATOM 2628 N N . SER A 1 364 ? 14.406 -3.343 -6.745 1.00 98.62 364 SER A N 1
ATOM 2629 C CA . SER A 1 364 ? 13.061 -3.006 -7.222 1.00 98.62 364 SER A CA 1
ATOM 2630 C C . SER A 1 364 ? 12.198 -2.420 -6.110 1.00 98.62 364 SER A C 1
ATOM 2632 O O . SER A 1 364 ? 12.620 -2.345 -4.952 1.00 98.62 364 SER A O 1
ATOM 2634 N N . ALA A 1 365 ? 10.988 -1.984 -6.455 1.00 98.75 365 ALA A N 1
ATOM 2635 C CA . ALA A 1 365 ? 9.971 -1.599 -5.488 1.00 98.75 365 ALA A CA 1
ATOM 2636 C C . ALA A 1 365 ? 8.576 -2.077 -5.909 1.00 98.75 365 ALA A C 1
ATOM 2638 O O . ALA A 1 365 ? 8.257 -2.121 -7.099 1.00 98.75 365 ALA A O 1
ATOM 2639 N N . ILE A 1 366 ? 7.745 -2.379 -4.909 1.00 98.81 366 ILE A N 1
ATOM 2640 C CA . ILE A 1 366 ? 6.294 -2.533 -5.053 1.00 98.81 366 ILE A CA 1
ATOM 2641 C C . ILE A 1 366 ? 5.664 -1.434 -4.208 1.00 98.81 366 ILE A C 1
ATOM 2643 O O . ILE A 1 366 ? 5.805 -1.416 -2.982 1.00 98.81 366 ILE A O 1
ATOM 2647 N N . LEU A 1 367 ? 4.995 -0.497 -4.866 1.00 98.44 367 LEU A N 1
ATOM 2648 C CA . LEU A 1 367 ? 4.409 0.683 -4.242 1.00 98.44 367 LEU A CA 1
ATOM 2649 C C . LEU A 1 367 ? 2.957 0.843 -4.692 1.00 98.44 367 LEU A C 1
ATOM 2651 O O . LEU A 1 367 ? 2.581 0.378 -5.768 1.00 98.44 367 LEU A O 1
ATOM 2655 N N . ALA A 1 368 ? 2.161 1.555 -3.901 1.00 96.75 368 ALA A N 1
ATOM 2656 C CA . ALA A 1 368 ? 0.786 1.897 -4.235 1.00 96.75 368 ALA A CA 1
ATOM 2657 C C . ALA A 1 368 ? 0.577 3.414 -4.155 1.00 96.75 368 ALA A C 1
ATOM 2659 O O . ALA A 1 368 ? 1.091 4.084 -3.263 1.00 96.75 368 ALA A O 1
ATOM 2660 N N . SER A 1 369 ? -0.197 3.945 -5.095 1.00 94.50 369 SER A N 1
ATOM 2661 C CA . SER A 1 369 ? -0.755 5.294 -5.059 1.00 94.50 369 SER A CA 1
ATOM 2662 C C . SER A 1 369 ? -2.153 5.277 -5.680 1.00 94.50 369 SER A C 1
ATOM 2664 O O . SER A 1 369 ? -2.692 4.213 -5.983 1.00 94.50 369 SER A O 1
ATOM 2666 N N . GLY A 1 370 ? -2.763 6.444 -5.854 1.00 87.88 370 GLY A N 1
ATOM 2667 C CA . GLY A 1 370 ? -4.003 6.615 -6.610 1.00 87.88 370 GLY A CA 1
ATOM 2668 C C . GLY A 1 370 ? -3.725 7.282 -7.951 1.00 87.88 370 GLY A C 1
ATOM 2669 O O . GLY A 1 370 ? -2.619 7.767 -8.198 1.00 87.88 370 GLY A O 1
ATOM 2670 N N . SER A 1 371 ? -4.732 7.341 -8.819 1.00 75.12 371 SER A N 1
ATOM 2671 C CA . SER A 1 371 ? -4.636 8.020 -10.117 1.00 75.12 371 SER A CA 1
ATOM 2672 C C . SER A 1 371 ? -4.139 9.466 -9.948 1.00 75.12 371 SER A C 1
ATOM 2674 O O . SER A 1 371 ? -4.708 10.234 -9.168 1.00 75.12 371 SER A O 1
ATOM 2676 N N . ASN A 1 372 ? -3.043 9.824 -10.628 1.00 72.38 372 ASN A N 1
ATOM 2677 C CA . ASN A 1 372 ? -2.322 11.103 -10.487 1.00 72.38 372 ASN A CA 1
ATOM 2678 C C . ASN A 1 372 ? -1.954 11.505 -9.036 1.00 72.38 372 ASN A C 1
ATOM 2680 O O . ASN A 1 372 ? -1.771 12.685 -8.738 1.00 72.38 372 ASN A O 1
ATOM 2684 N N . GLY A 1 373 ? -1.845 10.536 -8.120 1.00 64.94 373 GLY A N 1
ATOM 2685 C CA . GLY A 1 373 ? -1.556 10.771 -6.704 1.00 64.94 373 GLY A CA 1
ATOM 2686 C C . GLY A 1 373 ? -2.751 11.268 -5.882 1.00 64.94 373 GLY A C 1
ATOM 2687 O O . GLY A 1 373 ? -2.558 11.758 -4.773 1.00 64.94 373 GLY A O 1
ATOM 2688 N N . GLY A 1 374 ? -3.972 11.191 -6.422 1.00 73.38 374 GLY A N 1
ATOM 2689 C CA . GLY A 1 374 ? -5.203 11.580 -5.731 1.00 73.38 374 GLY A CA 1
ATOM 2690 C C . GLY A 1 374 ? -5.821 10.460 -4.885 1.00 73.38 374 GLY A C 1
ATOM 2691 O O . GLY A 1 374 ? -5.492 9.285 -5.030 1.00 73.38 374 GLY A O 1
ATOM 2692 N N . GLY A 1 375 ? -6.783 10.820 -4.029 1.00 69.56 375 GLY A N 1
ATOM 2693 C CA . GLY A 1 375 ? -7.571 9.882 -3.214 1.00 69.56 375 GLY A CA 1
ATOM 2694 C C . GLY A 1 375 ? -8.644 9.125 -4.010 1.00 69.56 375 GLY A C 1
ATOM 2695 O O . GLY A 1 375 ? -9.835 9.246 -3.709 1.00 69.56 375 GLY A O 1
ATOM 2696 N N . GLY A 1 376 ? -8.243 8.377 -5.042 1.00 79.31 376 GLY A N 1
ATOM 2697 C CA . GLY A 1 376 ? -9.115 7.517 -5.855 1.00 79.31 376 GLY A CA 1
ATOM 2698 C C . GLY A 1 376 ? -9.705 6.335 -5.072 1.00 79.31 376 GLY A C 1
ATOM 2699 O O . GLY A 1 376 ? -9.445 6.160 -3.885 1.00 79.31 376 GLY A O 1
ATOM 2700 N N . THR A 1 377 ? -10.615 5.562 -5.667 1.00 74.06 377 THR A N 1
ATOM 2701 C CA . THR A 1 377 ? -10.913 4.182 -5.204 1.00 74.06 377 THR A CA 1
ATOM 2702 C C . THR A 1 377 ? -10.176 3.142 -6.044 1.00 74.06 377 THR A C 1
ATOM 2704 O O . THR A 1 377 ? -9.979 2.025 -5.581 1.00 74.06 377 THR A O 1
ATOM 2707 N N . THR A 1 378 ? -9.741 3.527 -7.245 1.00 85.94 378 THR A N 1
ATOM 2708 C CA . THR A 1 378 ? -8.878 2.788 -8.166 1.00 85.94 378 THR A CA 1
ATOM 2709 C C . THR A 1 378 ? -7.399 3.047 -7.835 1.00 85.94 378 THR A C 1
ATOM 2711 O O . THR A 1 378 ? -6.864 4.097 -8.208 1.00 85.94 378 THR A O 1
ATOM 2714 N N . PRO A 1 379 ? -6.706 2.131 -7.135 1.00 93.44 379 PRO A N 1
ATOM 2715 C CA . PRO A 1 379 ? -5.270 2.243 -6.929 1.00 93.44 379 PRO A CA 1
ATOM 2716 C C . PRO A 1 379 ? -4.494 2.109 -8.247 1.00 93.44 379 PRO A C 1
ATOM 2718 O O . PRO A 1 379 ? -4.839 1.297 -9.109 1.00 93.44 379 PRO A O 1
ATOM 2721 N N . THR A 1 380 ? -3.381 2.834 -8.334 1.00 95.94 380 THR A N 1
ATOM 2722 C CA . THR A 1 380 ? -2.291 2.594 -9.284 1.00 95.94 380 THR A CA 1
ATOM 2723 C C . THR A 1 380 ? -1.112 2.012 -8.511 1.00 95.94 380 T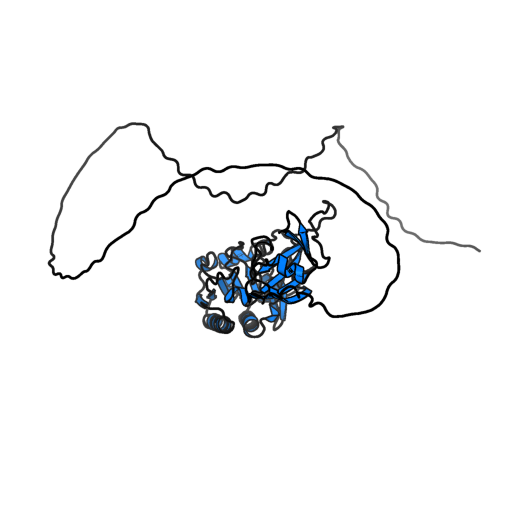HR A C 1
ATOM 2725 O O . THR A 1 380 ? -0.479 2.704 -7.711 1.00 95.94 380 THR A O 1
ATOM 2728 N N . TRP A 1 381 ? -0.822 0.730 -8.724 1.00 98.00 381 TRP A N 1
ATOM 2729 C CA . TRP A 1 381 ? 0.376 0.074 -8.200 1.00 98.00 381 TRP A CA 1
ATOM 2730 C C . TRP A 1 381 ? 1.536 0.217 -9.178 1.00 98.00 381 TRP A C 1
ATOM 2732 O O . TRP A 1 381 ? 1.340 0.245 -10.391 1.00 98.00 381 TRP A O 1
ATOM 2742 N N . LEU A 1 382 ? 2.745 0.286 -8.635 1.00 98.62 382 LEU A N 1
ATOM 2743 C CA . LEU A 1 382 ? 3.999 0.400 -9.369 1.00 98.62 382 LEU A CA 1
ATOM 2744 C C . LEU A 1 382 ? 4.881 -0.777 -8.949 1.00 98.62 382 LEU A C 1
ATOM 2746 O O . LEU A 1 382 ? 5.294 -0.853 -7.793 1.00 98.62 382 LEU A O 1
ATOM 2750 N N . VAL A 1 383 ? 5.124 -1.694 -9.883 1.00 98.81 383 VAL A N 1
ATOM 2751 C CA . VAL A 1 383 ? 5.954 -2.897 -9.735 1.00 98.81 383 VAL A CA 1
ATOM 2752 C C . VAL A 1 383 ? 7.157 -2.694 -10.648 1.00 98.81 383 VAL A C 1
ATOM 2754 O O . VAL A 1 383 ? 7.119 -3.055 -11.821 1.00 98.81 383 VAL A O 1
ATOM 2757 N N . ILE A 1 384 ? 8.181 -2.003 -10.141 1.00 98.75 384 ILE A N 1
ATOM 2758 C CA . ILE A 1 384 ? 9.261 -1.467 -10.982 1.00 98.75 384 ILE A CA 1
ATOM 2759 C C . ILE A 1 384 ? 10.620 -1.999 -10.535 1.00 98.75 384 ILE A C 1
ATOM 2761 O O . ILE A 1 384 ? 11.014 -1.831 -9.378 1.00 98.75 384 ILE A O 1
ATOM 2765 N N . GLY A 1 385 ? 11.356 -2.599 -11.471 1.00 98.50 385 GLY A N 1
ATOM 2766 C CA . GLY A 1 385 ? 12.763 -2.960 -11.300 1.00 98.50 385 GLY A CA 1
ATOM 2767 C C . GLY A 1 385 ? 13.703 -1.822 -11.681 1.00 98.50 385 GLY A C 1
ATOM 2768 O O . GLY A 1 385 ? 13.503 -1.167 -12.695 1.00 98.50 385 GLY A O 1
ATOM 2769 N N . ALA A 1 386 ? 14.766 -1.596 -10.911 1.00 98.31 386 ALA A N 1
ATOM 2770 C CA . ALA A 1 386 ? 15.924 -0.851 -11.411 1.00 98.31 386 ALA A CA 1
ATOM 2771 C C . ALA A 1 386 ? 16.732 -1.693 -12.422 1.00 98.31 386 ALA A C 1
ATOM 2773 O O . ALA A 1 386 ? 17.426 -1.149 -13.276 1.00 98.31 386 ALA A O 1
ATOM 2774 N N . THR A 1 387 ? 16.592 -3.020 -12.350 1.00 96.88 387 THR A N 1
ATOM 2775 C CA . THR A 1 387 ? 17.129 -4.010 -13.291 1.00 96.88 387 THR A CA 1
ATOM 2776 C C . THR A 1 387 ? 16.068 -5.071 -13.611 1.00 96.88 387 THR A C 1
ATOM 2778 O O . THR A 1 387 ? 15.130 -5.259 -12.831 1.00 96.88 387 THR A O 1
ATOM 2781 N N . GLU A 1 388 ? 16.251 -5.804 -14.715 1.00 97.50 388 GLU A N 1
ATOM 2782 C CA . GLU A 1 388 ? 15.460 -6.990 -15.101 1.00 97.50 388 GLU A CA 1
ATOM 2783 C C . GLU A 1 388 ? 15.250 -7.962 -13.927 1.00 97.50 388 GLU A C 1
ATOM 2785 O O . GLU A 1 388 ? 14.128 -8.281 -13.538 1.00 97.50 388 GLU A O 1
ATOM 2790 N N . ALA A 1 389 ? 16.352 -8.377 -13.292 1.00 97.44 389 ALA A N 1
ATOM 2791 C CA . ALA A 1 389 ? 16.331 -9.307 -12.166 1.00 97.44 389 ALA A CA 1
ATOM 2792 C C . ALA A 1 389 ? 15.645 -8.716 -10.921 1.00 97.44 389 ALA A C 1
ATOM 2794 O O . ALA A 1 389 ? 15.056 -9.452 -10.133 1.00 97.44 389 ALA A O 1
ATOM 2795 N N . GLY A 1 390 ? 15.694 -7.392 -10.743 1.00 98.06 390 GLY A N 1
ATOM 2796 C CA . GLY A 1 390 ? 14.926 -6.701 -9.712 1.00 98.06 390 GLY A CA 1
ATOM 2797 C C . GLY A 1 390 ? 13.420 -6.756 -9.971 1.00 98.06 390 GLY A C 1
ATOM 2798 O O . GLY A 1 390 ? 12.650 -7.006 -9.040 1.00 98.06 390 GLY A O 1
ATOM 2799 N N . LEU A 1 391 ? 12.982 -6.543 -11.215 1.00 98.44 391 LEU A N 1
ATOM 2800 C CA . LEU A 1 391 ? 11.567 -6.645 -11.584 1.00 98.44 391 LEU A CA 1
ATOM 2801 C C . LEU A 1 391 ? 11.038 -8.066 -11.354 1.00 98.44 391 LEU A C 1
ATOM 2803 O O . LEU A 1 391 ? 9.989 -8.240 -10.733 1.00 98.44 391 LEU A O 1
ATOM 2807 N N . ASP A 1 392 ? 11.797 -9.069 -11.794 1.00 98.25 392 ASP A N 1
ATOM 2808 C CA . ASP A 1 392 ? 11.467 -10.484 -11.618 1.00 98.25 392 ASP A CA 1
ATOM 2809 C C . ASP A 1 392 ? 11.284 -10.846 -10.129 1.00 98.25 392 ASP A C 1
ATOM 2811 O O . ASP A 1 392 ? 10.265 -11.425 -9.751 1.00 98.25 392 ASP A O 1
ATOM 2815 N N . GLN A 1 393 ? 12.186 -10.372 -9.255 1.00 97.94 393 GLN A N 1
ATOM 2816 C CA . GLN A 1 393 ? 12.069 -10.499 -7.791 1.00 97.94 393 GLN A CA 1
ATOM 2817 C C . GLN A 1 393 ? 10.802 -9.838 -7.219 1.00 97.94 393 GLN A C 1
ATOM 2819 O O . GLN A 1 393 ? 10.211 -10.359 -6.270 1.00 97.94 393 GLN A O 1
ATOM 2824 N N . ALA A 1 394 ? 10.357 -8.705 -7.773 1.00 98.56 394 ALA A N 1
ATOM 2825 C CA . ALA A 1 394 ? 9.130 -8.041 -7.328 1.00 98.56 394 ALA A CA 1
ATOM 2826 C C . ALA A 1 394 ? 7.879 -8.841 -7.698 1.00 98.56 394 ALA A C 1
ATOM 2828 O O . ALA A 1 394 ? 6.998 -9.046 -6.858 1.00 98.56 394 ALA A O 1
ATOM 2829 N N . ILE A 1 395 ? 7.827 -9.354 -8.925 1.00 98.62 395 ILE A N 1
ATOM 2830 C CA . ILE A 1 395 ? 6.732 -10.208 -9.384 1.00 98.62 395 ILE A CA 1
ATOM 2831 C C . ILE A 1 395 ? 6.701 -11.500 -8.560 1.00 98.62 395 ILE A C 1
ATOM 2833 O O . ILE A 1 395 ? 5.646 -11.871 -8.047 1.00 98.62 395 ILE A O 1
ATOM 2837 N N . ASP A 1 396 ? 7.846 -12.142 -8.329 1.00 98.12 396 ASP A N 1
ATOM 2838 C CA . ASP A 1 396 ? 7.910 -13.360 -7.520 1.00 98.12 396 ASP A CA 1
ATOM 2839 C C . ASP A 1 396 ? 7.532 -13.133 -6.052 1.00 98.12 396 ASP A C 1
ATOM 2841 O O . ASP A 1 396 ? 6.912 -14.013 -5.454 1.00 98.12 396 ASP A O 1
ATOM 2845 N N . ILE A 1 397 ? 7.785 -11.958 -5.465 1.00 98.12 397 ILE A N 1
ATOM 2846 C CA . ILE A 1 397 ? 7.243 -11.622 -4.138 1.00 98.12 397 ILE A CA 1
ATOM 2847 C C . ILE A 1 397 ? 5.710 -11.518 -4.175 1.00 98.12 397 ILE A C 1
ATOM 2849 O O . ILE A 1 397 ? 5.055 -12.088 -3.302 1.00 98.12 397 ILE A O 1
ATOM 2853 N N . MET A 1 398 ? 5.124 -10.878 -5.194 1.00 98.31 398 MET A N 1
ATOM 2854 C CA . MET A 1 398 ? 3.661 -10.775 -5.355 1.00 98.31 398 MET A CA 1
ATOM 2855 C C . MET A 1 398 ? 2.966 -12.115 -5.649 1.00 98.31 398 MET A C 1
ATOM 2857 O O . MET A 1 398 ? 1.769 -12.248 -5.386 1.00 98.31 398 MET A O 1
ATOM 2861 N N . ILE A 1 399 ? 3.685 -13.096 -6.201 1.00 98.06 399 ILE A N 1
ATOM 2862 C CA . ILE A 1 399 ? 3.144 -14.416 -6.558 1.00 98.06 399 ILE A CA 1
ATOM 2863 C C . ILE A 1 399 ? 3.393 -15.458 -5.457 1.00 98.06 399 ILE A C 1
ATOM 2865 O O . ILE A 1 399 ? 2.495 -16.232 -5.135 1.00 98.06 399 ILE A O 1
ATOM 2869 N N . THR A 1 400 ? 4.597 -15.494 -4.879 1.00 97.25 400 THR A N 1
ATOM 2870 C CA . THR A 1 400 ? 5.056 -16.586 -3.993 1.00 97.25 400 THR A CA 1
ATOM 2871 C C . THR A 1 400 ? 5.152 -16.202 -2.518 1.00 97.25 400 THR A C 1
ATOM 2873 O O . THR A 1 400 ? 5.150 -17.080 -1.659 1.00 97.25 400 THR A O 1
ATOM 2876 N N . SER A 1 401 ? 5.273 -14.907 -2.207 1.00 96.94 401 SER A N 1
ATOM 2877 C CA . SER A 1 401 ? 5.527 -14.398 -0.852 1.00 96.94 401 SER A CA 1
ATOM 2878 C C . SER A 1 401 ? 4.622 -13.204 -0.472 1.00 96.94 401 SER A C 1
ATOM 2880 O O . SER A 1 401 ? 5.137 -12.223 0.078 1.00 96.94 401 SER A O 1
ATOM 2882 N N . PRO A 1 402 ? 3.298 -13.238 -0.741 1.00 95.75 402 PRO A N 1
ATOM 2883 C CA . PRO A 1 402 ? 2.413 -12.072 -0.612 1.00 95.75 402 PRO A CA 1
ATOM 2884 C C . PRO A 1 402 ? 2.413 -11.443 0.790 1.00 95.75 402 PRO A C 1
ATOM 2886 O O . PRO A 1 402 ? 2.365 -10.219 0.914 1.00 95.75 402 PRO A O 1
ATOM 2889 N N . ASP A 1 403 ? 2.561 -12.255 1.839 1.00 95.88 403 ASP A N 1
ATOM 2890 C CA . ASP A 1 403 ? 2.597 -11.810 3.239 1.00 95.88 403 ASP A CA 1
ATOM 2891 C C . ASP A 1 403 ? 3.747 -10.830 3.537 1.00 95.88 403 ASP A C 1
ATOM 2893 O O . ASP A 1 403 ? 3.661 -10.025 4.467 1.00 95.88 403 ASP A O 1
ATOM 2897 N N . LYS A 1 404 ? 4.814 -10.822 2.719 1.00 97.19 404 LYS A N 1
ATOM 2898 C CA . LYS A 1 404 ? 5.908 -9.840 2.827 1.00 97.19 404 LYS A CA 1
ATOM 2899 C C . LYS A 1 404 ? 5.443 -8.402 2.572 1.00 97.19 404 LYS A C 1
ATOM 2901 O O . LYS A 1 404 ? 6.123 -7.472 3.000 1.00 97.19 404 LYS A O 1
ATOM 2906 N N . LEU A 1 405 ? 4.292 -8.213 1.921 1.00 98.12 405 LEU A N 1
ATOM 2907 C CA . LEU A 1 405 ? 3.668 -6.909 1.689 1.00 98.12 405 LEU A CA 1
ATOM 2908 C C . LEU A 1 405 ? 2.759 -6.467 2.845 1.00 98.12 405 LEU A C 1
ATOM 2910 O O . LEU A 1 405 ? 2.448 -5.282 2.947 1.00 98.12 405 LEU A O 1
ATOM 2914 N N . HIS A 1 406 ? 2.329 -7.379 3.726 1.00 97.19 406 HIS A N 1
ATOM 2915 C CA . HIS A 1 406 ? 1.317 -7.066 4.741 1.00 97.19 406 HIS A CA 1
ATOM 2916 C C . HIS A 1 406 ? 1.813 -6.053 5.776 1.00 97.19 406 HIS A C 1
ATOM 2918 O O . HIS A 1 406 ? 2.958 -6.127 6.233 1.00 97.19 406 HIS A O 1
ATOM 2924 N N . GLY A 1 407 ? 0.932 -5.116 6.145 1.00 96.12 407 GLY A N 1
ATOM 2925 C CA . GLY A 1 407 ? 1.222 -4.032 7.092 1.00 96.12 407 GLY A CA 1
ATOM 2926 C C . GLY A 1 407 ? 2.365 -3.112 6.647 1.00 96.12 407 GLY A C 1
ATOM 2927 O O . GLY A 1 407 ? 3.312 -2.927 7.404 1.00 96.12 407 GLY A O 1
ATOM 2928 N N . LYS A 1 408 ? 2.353 -2.623 5.396 1.00 97.56 408 LYS A N 1
ATOM 2929 C CA . LYS A 1 408 ? 3.381 -1.725 4.820 1.00 97.56 408 LYS A CA 1
ATOM 2930 C C . LYS A 1 408 ? 2.736 -0.740 3.844 1.00 97.56 408 LYS A C 1
ATOM 2932 O O . LYS A 1 408 ? 1.836 -1.119 3.097 1.00 97.56 408 LYS A O 1
ATOM 2937 N N . ILE A 1 409 ? 3.211 0.508 3.804 1.00 96.88 409 ILE A N 1
ATOM 2938 C CA . ILE A 1 409 ? 2.753 1.483 2.796 1.00 96.88 409 ILE A CA 1
ATOM 2939 C C . ILE A 1 409 ? 3.265 1.070 1.408 1.00 96.88 409 ILE A C 1
ATOM 2941 O O . ILE A 1 409 ? 2.469 0.869 0.492 1.00 96.88 409 ILE A O 1
ATOM 2945 N N . GLY A 1 410 ? 4.572 0.839 1.289 1.00 98.06 410 GLY A N 1
ATOM 2946 C CA . GLY A 1 410 ? 5.219 0.220 0.132 1.00 98.06 410 GLY A CA 1
ATOM 2947 C C . GLY A 1 410 ? 6.418 -0.627 0.556 1.00 98.06 410 GLY A C 1
ATOM 2948 O O . GLY A 1 410 ? 6.754 -0.694 1.743 1.00 98.06 410 GLY A O 1
ATOM 2949 N N . VAL A 1 411 ? 7.098 -1.250 -0.408 1.00 98.69 411 VAL A N 1
ATOM 2950 C CA . VAL A 1 411 ? 8.367 -1.960 -0.177 1.00 98.69 411 VAL A CA 1
ATOM 2951 C C . VAL A 1 411 ? 9.419 -1.640 -1.235 1.00 98.69 411 VAL A C 1
ATOM 2953 O O . VAL A 1 411 ? 9.108 -1.518 -2.417 1.00 98.69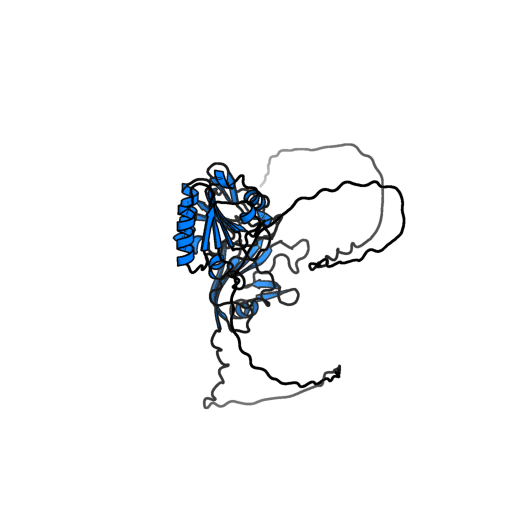 411 VAL A O 1
ATOM 2956 N N . VAL A 1 412 ? 10.678 -1.568 -0.800 1.00 98.69 412 VAL A N 1
ATOM 2957 C CA . VAL A 1 412 ? 11.877 -1.683 -1.645 1.00 98.69 412 VAL A CA 1
ATOM 2958 C C . VAL A 1 412 ? 12.447 -3.085 -1.441 1.00 98.69 412 VAL A C 1
ATOM 2960 O O . VAL A 1 412 ? 12.556 -3.548 -0.310 1.00 98.69 412 VAL A O 1
ATOM 2963 N N . ILE A 1 413 ? 12.789 -3.783 -2.517 1.00 98.31 413 ILE A N 1
ATOM 2964 C CA . ILE A 1 413 ? 13.151 -5.203 -2.478 1.00 98.31 413 ILE A CA 1
ATOM 2965 C C . ILE A 1 413 ? 14.651 -5.374 -2.654 1.00 98.31 413 ILE A C 1
ATOM 2967 O O . ILE A 1 413 ? 15.232 -4.838 -3.596 1.00 98.31 413 ILE A O 1
ATOM 2971 N N . ASN A 1 414 ? 15.275 -6.148 -1.772 1.00 95.25 414 ASN A N 1
ATOM 2972 C CA . ASN A 1 414 ? 16.690 -6.488 -1.840 1.00 95.25 414 ASN A CA 1
ATOM 2973 C C . ASN A 1 414 ? 16.839 -8.018 -1.811 1.00 95.25 414 ASN A C 1
ATOM 2975 O O . ASN A 1 414 ? 16.719 -8.647 -0.759 1.00 95.25 414 ASN A O 1
ATOM 2979 N N . GLY A 1 415 ? 17.008 -8.630 -2.988 1.00 90.69 415 GLY A N 1
ATOM 2980 C CA . GLY A 1 415 ? 16.983 -10.084 -3.136 1.00 90.69 415 GLY A CA 1
ATOM 2981 C C . GLY A 1 415 ? 15.615 -10.653 -2.755 1.00 90.69 415 GLY A C 1
ATOM 2982 O O . GLY A 1 415 ? 14.619 -10.407 -3.428 1.00 90.69 415 GLY A O 1
ATOM 2983 N N . THR A 1 416 ? 15.555 -11.412 -1.661 1.00 89.94 416 THR A N 1
ATOM 2984 C CA . THR A 1 416 ? 14.302 -11.979 -1.134 1.00 89.94 416 THR A CA 1
ATOM 2985 C C . THR A 1 416 ? 13.543 -11.057 -0.181 1.00 89.94 416 THR A C 1
ATOM 2987 O O . THR A 1 416 ? 12.410 -11.388 0.193 1.00 89.94 416 THR A O 1
ATOM 2990 N N . ASP A 1 417 ? 14.148 -9.949 0.246 1.00 94.88 417 ASP A N 1
ATOM 2991 C CA . ASP A 1 417 ? 13.703 -9.198 1.417 1.00 94.88 417 ASP A CA 1
ATOM 2992 C C . ASP A 1 417 ? 12.930 -7.942 1.013 1.00 94.88 417 ASP A C 1
ATOM 2994 O O . ASP A 1 417 ? 13.404 -7.123 0.229 1.00 94.88 417 ASP A O 1
ATOM 2998 N N . ALA A 1 418 ? 11.731 -7.778 1.577 1.00 97.38 418 ALA A N 1
ATOM 2999 C CA . ALA A 1 418 ? 10.848 -6.649 1.307 1.00 97.38 418 ALA A CA 1
ATOM 3000 C C . ALA A 1 418 ? 11.006 -5.581 2.403 1.00 97.38 418 ALA A C 1
ATOM 3002 O O . ALA A 1 418 ? 10.357 -5.627 3.453 1.00 97.38 418 ALA A O 1
ATOM 3003 N N . LEU A 1 419 ? 11.906 -4.625 2.173 1.00 97.44 419 LEU A N 1
ATOM 3004 C CA . LEU A 1 419 ? 12.199 -3.529 3.092 1.00 97.44 419 LEU A CA 1
ATOM 3005 C C . LEU A 1 419 ? 11.029 -2.538 3.087 1.00 97.44 419 LEU A C 1
ATOM 3007 O O . LEU A 1 419 ? 10.765 -1.886 2.078 1.00 97.44 419 LEU A O 1
ATOM 3011 N N . ALA A 1 420 ? 10.329 -2.418 4.216 1.00 97.31 420 ALA A N 1
ATOM 3012 C CA . ALA A 1 420 ? 9.200 -1.501 4.351 1.00 97.31 420 ALA A CA 1
ATOM 3013 C C . ALA A 1 420 ? 9.615 -0.041 4.096 1.00 97.31 420 ALA A C 1
ATOM 3015 O O . ALA A 1 420 ? 10.620 0.432 4.640 1.00 97.31 420 ALA A O 1
ATOM 3016 N N . VAL A 1 421 ? 8.802 0.667 3.308 1.00 96.94 421 VAL A N 1
ATOM 3017 C CA . VAL A 1 421 ? 8.862 2.123 3.144 1.00 96.94 421 VAL A CA 1
ATOM 3018 C C . VAL A 1 421 ? 7.507 2.756 3.504 1.00 96.94 421 VAL A C 1
ATOM 3020 O O . VAL A 1 421 ? 6.472 2.142 3.228 1.00 96.94 421 VAL A O 1
ATOM 3023 N N . PRO A 1 422 ? 7.477 3.959 4.114 1.00 95.44 422 PRO A N 1
ATOM 3024 C CA . PRO A 1 422 ? 8.624 4.789 4.483 1.00 95.44 422 PRO A CA 1
ATOM 3025 C C . PRO A 1 422 ? 9.459 4.205 5.627 1.00 95.44 422 PRO A C 1
ATOM 3027 O O . PRO A 1 422 ? 8.969 3.480 6.488 1.00 95.44 422 PRO A O 1
ATOM 3030 N N . VAL A 1 423 ? 10.737 4.575 5.660 1.00 92.81 423 VAL A N 1
ATOM 3031 C CA . VAL A 1 423 ? 11.622 4.273 6.786 1.00 92.81 423 VAL A CA 1
ATOM 3032 C C . VAL A 1 423 ? 11.243 5.175 7.967 1.00 92.81 423 VAL A C 1
ATOM 3034 O O . VAL A 1 423 ? 11.372 6.402 7.891 1.00 92.81 423 VAL A O 1
ATOM 3037 N N . ALA A 1 424 ? 10.764 4.565 9.054 1.00 80.88 424 ALA A N 1
ATOM 3038 C CA . ALA A 1 424 ? 10.575 5.231 10.342 1.00 80.88 424 ALA A CA 1
ATOM 3039 C C . ALA A 1 424 ? 11.919 5.750 10.899 1.00 80.88 424 ALA A C 1
ATOM 3041 O O . ALA A 1 424 ? 12.972 5.170 10.624 1.00 80.88 424 ALA A O 1
ATOM 3042 N N . GLN A 1 425 ? 11.869 6.839 11.675 1.00 68.75 425 GLN A N 1
ATOM 3043 C CA . GLN A 1 425 ? 13.026 7.485 12.315 1.00 68.75 425 GLN A CA 1
ATOM 3044 C C . GLN A 1 425 ? 12.886 7.481 13.836 1.00 68.75 425 GLN A C 1
ATOM 3046 O O . GLN A 1 425 ? 11.740 7.699 14.291 1.00 68.75 425 GLN A O 1
#

Organism: NCBI:txid378543

Sequence (425 aa):
MKKATGLGLFVALALVGTACGKSSSELNKPETLPQQEVQAAVVDDNKQEAEPKSQEPQSKPADKNASTGNASDPSTSNKSSAATAASGGSSSSTGGGGNAPSSGSTPASAGNSTTPGSANQGDTSGPSTQAGSATPAGQFELSVTEYFGSNGIFKQGVSYSAEQSLLDTMRDHLEIETAYGGGYVNSINGTKSGYTDKSFFTRKKRDWFYYVNGSIGKVGADAIKPKSGDAVWWDYHDWSGDGSSTPHVVASYPHPFTTGYDGAQPGTTIFYSGDHASDAARLATALRGLGAGNVSTTAYADDKVAHPSTNAIVLGTWGELGEQAAVQTLFGAPTRTGLYAKFGGDHVQALTYQGKSTDRNGQSAILASGSNGGGGTTPTWLVIGATEAGLDQAIDIMITSPDKLHGKIGVVINGTDALAVPVAQ

Secondary structure (DSSP, 8-state):
-----------------------------PPPPPP----PPP-------------------------------------------------------------------------------------------PPPSEEEEEEEEETTTTEEEEEEEEEE-TT--HHHHHHTTS-EEEETTTTEEEEETTEE-SSTT--TTT--SEEEEEEETTEE-SS-TTSPPP-TT-EEEEEEEE--SS-----B-GGGTTHHHHT-GGG----EEEEE-TTTHHHHHHHHHHHHHTT--SEEEEE--HHHHHS-SSEEEEEEEHHHHTT-HHHHHHHT-HHHH---EEEETTEEEEEBTTS-EEEEEESEEEEEEEGGGS--SSEEEEEEESSHHHHHHHHHHHHH-GGGGTT-SEEEEETTEEEEESB--

pLDDT: mean 74.34, std 29.29, range [25.39, 98.81]

Foldseek 3Di:
DDDDDDDDDDDDDDDDDDDDDDDDDDDDDDDDDDDDDDDDDDDDDDDDDDDDDDDDDDDDDDDDDDDDDDDDDDDDDDDDDDDDDDDDDDDDDDDDDDDDDDDDDDDDDDDDDDDDDDDDDDDDDDPDPPPDPPDFPAWEWEFEAEQLLPGGDDTDTFTHHQPAFQVRSLVVPWDFDADDVRLHTQDTNPDGAQAPPDDPVRRFQKDKWKDKLQFTDPTRSRPHDDDHHIYMYIYIYHLPAPAQCLGGALQNPPRCQAQFVVSPLQHEEEAEEDPCQVLLVLLQVLSVVVRRDRYYYDHDDLVCLLPPSAAYEYAEECVGQVPRPQSCLQLVGCLLFVPQWDADQQKIFGHANNNHTDPDIAFWKWAWGPRSRDNDSRIYIYQYGNDPVSSVLSSCCSRPPSNLRHSARMFHDHRNHTHGPPDGD

InterPro domains:
  IPR027954 Transcobalamin-like, C-terminal domain [PF14478] (165-237)